Protein AF-A0AA39KVW9-F1 (afdb_monomer_lite)

Foldseek 3Di:
DDDDDDDDDPPDPVVVVVVVVVVVVVVVVVVVVVVVVVVVVVVVVVVVVVVVVVVVVVVVVVVVVVVVVVVVVVVVVVVVPDDDDDDDDDDDDPPDVVVVVVVVPPPPPDDDDDDDDDDDDDDDDDDDDDDDDDDDDDDDDDDDDDDYDDDDDDDDDDDDDDDDDPVVVVVVVVVVVVVVVPDDDDDPVRVVVVVVVVVVVVVVVVVVVVVVVVVVVVVVVVVVVVVVVVVVVVVVVVVVVVVVVVVLLVVLVVVVVVVVCCVPVVPDDDDPDDDDPPPPDDDPDDDPVPDPQDHSDPCSVVPDDDLVLVPDDDPPDDPVVRCVPNVPPSVVVCVVPDDPVVVVVVVVVVVVVVVVVVVVCVLPDAVVPDDPVSDDPVNLVVVCVVVVNDDDDPPQDGFDPCPPRPPDDVVVVVVCVVVVVDDPDRPPGRPPPPD

Radius of gyration: 47.51 Å; chains: 1; bounding box: 118×107×128 Å

Structure (mmCIF, N/CA/C/O backbone):
data_AF-A0AA39KVW9-F1
#
_entry.id   AF-A0AA39KVW9-F1
#
loop_
_atom_site.group_PDB
_atom_site.id
_atom_site.type_symbol
_atom_site.label_atom_id
_atom_site.label_alt_id
_atom_site.label_comp_id
_atom_site.label_asym_id
_atom_site.label_entity_id
_atom_site.label_seq_id
_atom_site.pdbx_PDB_ins_code
_atom_site.Cartn_x
_atom_site.Cartn_y
_atom_site.Cartn_z
_atom_site.occupancy
_atom_site.B_iso_or_equiv
_atom_site.auth_seq_id
_atom_site.auth_comp_id
_atom_site.auth_asym_id
_atom_site.auth_atom_id
_atom_site.pdbx_PDB_model_num
ATOM 1 N N . MET A 1 1 ? 46.029 35.092 -54.751 1.00 39.16 1 MET A N 1
ATOM 2 C CA . MET A 1 1 ? 45.429 35.331 -53.418 1.00 39.16 1 MET A CA 1
ATOM 3 C C . MET A 1 1 ? 44.182 36.177 -53.596 1.00 39.16 1 MET A C 1
ATOM 5 O O . MET A 1 1 ? 44.259 37.154 -54.326 1.00 39.16 1 MET A O 1
ATOM 9 N N . ALA A 1 2 ? 43.065 35.825 -52.959 1.00 45.66 2 ALA A N 1
ATOM 10 C CA . ALA A 1 2 ? 41.858 36.651 -52.932 1.00 45.66 2 ALA A CA 1
ATOM 11 C C . ALA A 1 2 ? 41.286 36.645 -51.508 1.00 45.66 2 ALA A C 1
ATOM 13 O O . ALA A 1 2 ? 40.881 35.597 -51.012 1.00 45.66 2 ALA A O 1
ATOM 14 N N . GLY A 1 3 ? 41.296 37.805 -50.849 1.00 39.22 3 GLY A N 1
ATOM 15 C CA . GLY A 1 3 ? 40.725 38.010 -49.520 1.00 39.22 3 GLY A CA 1
ATOM 16 C C . GLY A 1 3 ? 39.693 39.130 -49.575 1.00 39.22 3 GLY A C 1
ATOM 17 O O . GLY A 1 3 ? 40.037 40.269 -49.877 1.00 39.22 3 GLY A O 1
ATOM 18 N N . HIS A 1 4 ? 38.426 38.807 -49.317 1.00 44.81 4 HIS A N 1
ATOM 19 C CA . HIS A 1 4 ? 37.342 39.787 -49.228 1.00 44.81 4 HIS A CA 1
ATOM 20 C C . HIS A 1 4 ? 36.958 40.026 -47.765 1.00 44.81 4 HIS A C 1
ATOM 22 O O . HIS A 1 4 ? 36.219 39.233 -47.177 1.00 44.81 4 HIS A O 1
ATOM 28 N N . ASP A 1 5 ? 37.389 41.157 -47.208 1.00 45.94 5 ASP A N 1
ATOM 29 C CA . ASP A 1 5 ? 36.934 41.612 -45.894 1.00 45.94 5 ASP A CA 1
ATOM 30 C C . ASP A 1 5 ? 35.490 42.131 -45.944 1.00 45.94 5 ASP A C 1
ATOM 32 O O . ASP A 1 5 ? 35.154 43.090 -46.646 1.00 45.94 5 ASP A O 1
ATOM 36 N N . LYS A 1 6 ? 34.612 41.510 -45.149 1.00 48.50 6 LYS A N 1
ATOM 37 C CA . LYS A 1 6 ? 33.206 41.913 -45.007 1.00 48.50 6 LYS A CA 1
ATOM 38 C C . LYS A 1 6 ? 33.041 42.888 -43.839 1.00 48.50 6 LYS A C 1
ATOM 40 O O . LYS A 1 6 ? 33.190 42.510 -42.680 1.00 48.50 6 LYS A O 1
ATOM 45 N N . LYS A 1 7 ? 32.646 44.133 -44.130 1.00 48.56 7 LYS A N 1
ATOM 46 C CA . LYS A 1 7 ? 32.283 45.129 -43.101 1.00 48.56 7 LYS A CA 1
ATOM 47 C C . LYS A 1 7 ? 30.993 44.718 -42.356 1.00 48.56 7 LYS A C 1
ATOM 49 O O . LYS A 1 7 ? 30.042 44.275 -43.005 1.00 48.56 7 LYS A O 1
ATOM 54 N N . PRO A 1 8 ? 30.899 44.899 -41.023 1.00 47.59 8 PRO A N 1
ATOM 55 C CA . PRO A 1 8 ? 29.719 44.510 -40.253 1.00 47.59 8 PRO A CA 1
ATOM 56 C C . PRO A 1 8 ? 28.550 45.494 -40.426 1.00 47.59 8 PRO A C 1
ATOM 58 O O . PRO A 1 8 ? 28.690 46.708 -40.270 1.00 47.59 8 PRO A O 1
ATOM 61 N N . VAL A 1 9 ? 27.359 44.957 -40.701 1.00 52.91 9 VAL A N 1
ATOM 62 C CA . VAL A 1 9 ? 26.126 45.738 -40.885 1.00 52.91 9 VAL A CA 1
ATOM 63 C C . VAL A 1 9 ? 25.616 46.274 -39.543 1.00 52.91 9 VAL A C 1
ATOM 65 O O . VAL A 1 9 ? 25.264 45.506 -38.645 1.00 52.91 9 VAL A O 1
ATOM 68 N N . ARG A 1 10 ? 25.490 47.603 -39.422 1.00 55.25 10 ARG A N 1
ATOM 69 C CA . ARG A 1 10 ? 24.853 48.270 -38.273 1.00 55.25 10 ARG A CA 1
ATOM 70 C C . ARG A 1 10 ? 23.356 47.928 -38.205 1.00 55.25 10 ARG A C 1
ATOM 72 O O . ARG A 1 10 ? 22.525 48.638 -38.768 1.00 55.25 10 ARG A O 1
ATOM 79 N N . ARG A 1 11 ? 22.989 46.864 -37.478 1.00 55.28 11 ARG A N 1
ATOM 80 C CA . ARG A 1 11 ? 21.588 46.595 -37.101 1.00 55.28 11 ARG A CA 1
ATOM 81 C C . ARG A 1 11 ? 21.042 47.801 -36.325 1.00 55.28 11 ARG A C 1
ATOM 83 O O . ARG A 1 11 ? 21.602 48.226 -35.320 1.00 55.28 11 ARG A O 1
ATOM 90 N N . SER A 1 12 ? 19.961 48.385 -36.829 1.00 55.34 12 SER A N 1
ATOM 91 C CA . SER A 1 12 ? 19.440 49.673 -36.369 1.00 55.34 12 SER A CA 1
ATOM 92 C C . SER A 1 12 ? 18.831 49.592 -34.960 1.00 55.34 12 SER A C 1
ATOM 94 O O . SER A 1 12 ? 17.756 49.007 -34.799 1.00 55.34 12 SER A O 1
ATOM 96 N N . ARG A 1 13 ? 19.465 50.262 -33.978 1.00 60.75 13 ARG A N 1
ATOM 97 C CA . ARG A 1 13 ? 19.048 50.394 -32.556 1.00 60.75 13 ARG A CA 1
ATOM 98 C C . ARG A 1 13 ? 17.546 50.656 -32.334 1.00 60.75 13 ARG A C 1
ATOM 100 O O . ARG A 1 13 ? 17.007 50.254 -31.308 1.00 60.75 13 ARG A O 1
ATOM 107 N N . SER A 1 14 ? 16.861 51.298 -33.284 1.00 64.44 14 SER A N 1
ATOM 108 C CA . SER A 1 14 ? 15.413 51.554 -33.215 1.00 64.44 14 SER A CA 1
ATOM 109 C C . SER A 1 14 ? 14.574 50.266 -33.113 1.00 64.44 14 SER A C 1
ATOM 111 O O . SER A 1 14 ? 13.753 50.136 -32.207 1.00 64.44 14 SER A O 1
ATOM 113 N N . ARG A 1 15 ? 14.860 49.256 -33.955 1.00 68.81 15 ARG A N 1
ATOM 114 C CA . ARG A 1 15 ? 14.152 47.955 -33.952 1.00 68.81 15 ARG A CA 1
ATOM 115 C C . ARG A 1 15 ? 14.377 47.147 -32.670 1.00 68.81 15 ARG A C 1
ATOM 117 O O . ARG A 1 15 ? 13.587 46.269 -32.342 1.00 68.81 15 ARG A O 1
ATOM 124 N N . GLU A 1 16 ? 15.466 47.412 -31.955 1.00 70.56 16 GLU A N 1
ATOM 125 C CA . GLU A 1 16 ? 15.781 46.739 -30.694 1.00 70.56 16 GLU A CA 1
ATOM 126 C C . GLU A 1 16 ? 14.990 47.345 -29.527 1.00 70.56 16 GLU A C 1
ATOM 128 O O . GLU A 1 16 ? 14.340 46.605 -28.791 1.00 70.56 16 GLU A O 1
ATOM 133 N N . ARG A 1 17 ? 14.910 48.684 -29.458 1.00 74.75 17 ARG A N 1
ATOM 134 C CA . ARG A 1 17 ? 14.035 49.416 -28.517 1.00 74.75 17 ARG A CA 1
ATOM 135 C C . ARG A 1 17 ? 12.544 49.126 -28.718 1.00 74.75 17 ARG A C 1
ATOM 137 O O . ARG A 1 17 ? 11.752 49.228 -27.786 1.00 74.75 17 ARG A O 1
ATOM 144 N N . GLU A 1 18 ? 12.127 48.815 -29.940 1.00 75.88 18 GLU A N 1
ATOM 145 C CA . GLU A 1 18 ? 10.747 48.416 -30.237 1.00 75.88 18 GLU A CA 1
ATOM 146 C C . GLU A 1 18 ? 10.429 47.024 -29.668 1.00 75.88 18 GLU A C 1
ATOM 148 O O . GLU A 1 18 ? 9.499 46.883 -28.874 1.00 75.88 18 GLU A O 1
ATOM 153 N N . ARG A 1 19 ? 11.291 46.032 -29.934 1.00 78.25 19 ARG A N 1
ATOM 154 C CA . ARG A 1 19 ? 11.194 44.683 -29.343 1.00 78.25 19 ARG A CA 1
ATOM 155 C C . ARG A 1 19 ? 11.255 44.689 -27.818 1.00 78.25 19 ARG A C 1
ATOM 157 O O . ARG A 1 19 ? 10.639 43.845 -27.174 1.00 78.25 19 ARG A O 1
ATOM 164 N N . GLU A 1 20 ? 12.020 45.601 -27.229 1.00 80.62 20 GLU A N 1
ATOM 165 C CA . GLU A 1 20 ? 12.099 45.758 -25.777 1.00 80.62 20 GLU A CA 1
ATOM 166 C C . GLU A 1 20 ? 10.771 46.250 -25.182 1.00 80.62 20 GLU A C 1
ATOM 168 O O . GLU A 1 20 ? 10.252 45.621 -24.258 1.00 80.62 20 GLU A O 1
ATOM 173 N N . ARG A 1 21 ? 10.148 47.265 -25.798 1.00 85.25 21 ARG A N 1
ATOM 174 C CA . ARG A 1 21 ? 8.799 47.733 -25.433 1.00 85.25 21 ARG A CA 1
ATOM 175 C C . ARG A 1 21 ? 7.727 46.655 -25.625 1.00 85.25 21 ARG A C 1
ATOM 177 O O . ARG A 1 21 ? 6.787 46.586 -24.838 1.00 85.25 21 ARG A O 1
ATOM 184 N N . ASP A 1 22 ? 7.863 45.771 -26.612 1.00 85.75 22 ASP A N 1
ATOM 185 C CA . ASP A 1 22 ? 6.944 44.635 -26.776 1.00 85.75 22 ASP A CA 1
ATOM 186 C C . ASP A 1 22 ? 7.092 43.578 -25.677 1.00 85.75 22 ASP A C 1
ATOM 188 O O . ASP A 1 22 ? 6.087 43.136 -25.114 1.00 85.75 22 ASP A O 1
ATOM 192 N N . ARG A 1 23 ? 8.328 43.231 -25.291 1.00 85.25 23 ARG A N 1
ATOM 193 C CA . ARG A 1 23 ? 8.591 42.343 -24.142 1.00 85.25 23 ARG A CA 1
ATOM 194 C C . ARG A 1 23 ? 8.054 42.932 -22.839 1.00 85.25 23 ARG A C 1
ATOM 196 O O . ARG A 1 23 ? 7.553 42.193 -21.995 1.00 85.25 23 ARG A O 1
ATOM 203 N N . GLU A 1 24 ? 8.149 44.246 -22.661 1.00 86.94 24 GLU A N 1
ATOM 204 C CA . GLU A 1 24 ? 7.606 44.944 -21.494 1.00 86.94 24 GLU A CA 1
ATOM 205 C C . GLU A 1 24 ? 6.070 44.902 -21.469 1.00 86.94 24 GLU A C 1
ATOM 207 O O . GLU A 1 24 ? 5.484 44.469 -20.473 1.00 86.94 24 GLU A O 1
ATOM 212 N N . ARG A 1 25 ? 5.410 45.205 -22.598 1.00 89.56 25 ARG A N 1
ATOM 213 C CA . ARG A 1 25 ? 3.952 45.048 -22.757 1.00 89.56 25 ARG A CA 1
ATOM 214 C C . ARG A 1 25 ? 3.490 43.605 -22.516 1.00 89.56 25 ARG A C 1
ATOM 216 O O . ARG A 1 25 ? 2.423 43.383 -21.938 1.00 89.56 25 ARG A O 1
ATOM 223 N N . GLU A 1 26 ? 4.275 42.606 -22.916 1.00 87.12 26 GLU A N 1
ATOM 224 C CA . GLU A 1 26 ? 3.975 41.198 -22.645 1.00 87.12 26 GLU A CA 1
ATOM 225 C C . GLU A 1 26 ? 4.150 40.827 -21.161 1.00 87.12 26 GLU A C 1
ATOM 227 O O . GLU A 1 26 ? 3.271 40.171 -20.588 1.00 87.12 26 GLU A O 1
ATOM 232 N N . ARG A 1 27 ? 5.228 41.290 -20.507 1.00 84.94 27 ARG A N 1
ATOM 233 C CA . ARG A 1 27 ? 5.419 41.144 -19.052 1.00 84.94 27 ARG A CA 1
ATOM 234 C C . ARG A 1 27 ? 4.236 41.732 -18.291 1.00 84.94 27 ARG A C 1
ATOM 236 O O . ARG A 1 27 ? 3.659 41.042 -17.452 1.00 84.94 27 ARG A O 1
ATOM 243 N N . GLU A 1 28 ? 3.811 42.944 -18.635 1.00 87.69 28 GLU A N 1
ATOM 244 C CA . GLU A 1 28 ? 2.690 43.610 -17.971 1.00 87.69 28 GLU A CA 1
ATOM 245 C C . GLU A 1 28 ? 1.363 42.850 -18.167 1.00 87.69 28 GLU A C 1
ATOM 247 O O . GLU A 1 28 ? 0.615 42.618 -17.212 1.00 87.69 28 GLU A O 1
ATOM 252 N N . ARG A 1 29 ? 1.087 42.357 -19.385 1.00 86.56 29 ARG A N 1
ATOM 253 C CA . ARG A 1 29 ? -0.066 41.477 -19.661 1.00 86.56 29 ARG A CA 1
ATOM 254 C C . ARG A 1 29 ? -0.022 40.194 -18.824 1.00 86.56 29 ARG A C 1
ATOM 256 O O . ARG A 1 29 ? -1.064 39.756 -18.322 1.00 86.56 29 ARG A O 1
ATOM 263 N N . ARG A 1 30 ? 1.158 39.590 -18.647 1.00 84.50 30 ARG A N 1
ATOM 264 C CA . ARG A 1 30 ? 1.358 38.381 -17.828 1.00 84.50 30 ARG A CA 1
ATOM 265 C C . ARG A 1 30 ? 1.149 38.664 -16.339 1.00 84.50 30 ARG A C 1
ATOM 267 O O . ARG A 1 30 ? 0.508 37.860 -15.660 1.00 84.50 30 ARG A O 1
ATOM 274 N N . GLU A 1 31 ? 1.592 39.820 -15.857 1.00 84.94 31 GLU A N 1
ATOM 275 C CA . GLU A 1 31 ? 1.411 40.258 -14.471 1.00 84.94 31 GLU A CA 1
ATOM 276 C C . GLU A 1 31 ? -0.065 40.566 -14.164 1.00 84.94 31 GLU A C 1
ATOM 278 O O . GLU A 1 31 ? -0.629 40.036 -13.204 1.00 84.94 31 GLU A O 1
ATOM 283 N N . ARG A 1 32 ? -0.762 41.284 -15.057 1.00 85.50 32 ARG A N 1
ATOM 284 C CA . ARG A 1 32 ? -2.220 41.510 -14.975 1.00 85.50 32 ARG A CA 1
ATOM 285 C C . ARG A 1 32 ? -3.010 40.188 -14.957 1.00 85.50 32 ARG A C 1
ATOM 287 O O . ARG A 1 32 ? -3.974 40.062 -14.197 1.00 85.50 32 ARG A O 1
ATOM 294 N N . ARG A 1 33 ? -2.601 39.175 -15.740 1.00 82.06 33 ARG A N 1
ATOM 295 C CA . ARG A 1 33 ? -3.186 37.814 -15.700 1.00 82.06 33 ARG A CA 1
ATOM 296 C C . ARG A 1 33 ? -2.942 37.127 -14.348 1.00 82.06 33 ARG A C 1
ATOM 298 O O . ARG A 1 33 ? -3.904 36.652 -13.745 1.00 82.06 33 ARG A O 1
ATOM 305 N N . ARG A 1 34 ? -1.707 37.135 -13.829 1.00 79.06 34 ARG A N 1
ATOM 306 C CA . ARG A 1 34 ? -1.358 36.575 -12.503 1.00 79.06 34 ARG A CA 1
ATOM 307 C C . ARG A 1 34 ? -2.155 37.219 -11.366 1.00 79.06 34 ARG A C 1
ATOM 309 O O . ARG A 1 34 ? -2.692 36.505 -10.520 1.00 79.06 34 ARG A O 1
ATOM 316 N N . SER A 1 35 ? -2.290 38.543 -11.369 1.00 80.44 35 SER A N 1
ATOM 317 C CA . SER A 1 35 ? -3.061 39.289 -10.366 1.00 80.44 35 SER A CA 1
ATOM 318 C C . SER A 1 35 ? -4.558 38.966 -10.412 1.00 80.44 35 SER A C 1
ATOM 320 O O . SER A 1 35 ? -5.185 38.798 -9.362 1.00 80.44 35 SER A O 1
ATOM 322 N N . ARG A 1 36 ? -5.136 38.777 -11.609 1.00 80.56 36 ARG A N 1
ATOM 323 C CA . ARG A 1 36 ? -6.523 38.296 -11.759 1.00 80.56 36 ARG A CA 1
ATOM 324 C C . ARG A 1 36 ? -6.708 36.878 -11.204 1.00 80.56 36 ARG A C 1
ATOM 326 O O . ARG A 1 36 ? -7.698 36.654 -10.509 1.00 80.56 36 ARG A O 1
ATOM 333 N N . SER A 1 37 ? -5.770 35.956 -11.436 1.00 78.56 37 SER A N 1
ATOM 334 C CA . SER A 1 37 ? -5.821 34.605 -10.846 1.00 78.56 37 SER A CA 1
ATOM 335 C C . SER A 1 37 ? -5.726 34.645 -9.317 1.00 78.56 37 SER A C 1
ATOM 337 O O . SER A 1 37 ? -6.654 34.194 -8.652 1.00 78.56 37 SER A O 1
ATOM 339 N N . ARG A 1 38 ? -4.714 35.326 -8.753 1.00 78.12 38 ARG A N 1
ATOM 340 C CA . ARG A 1 38 ? -4.567 35.517 -7.293 1.00 78.12 38 ARG A CA 1
ATOM 341 C C . ARG A 1 38 ? -5.831 36.104 -6.641 1.00 78.12 38 ARG A C 1
ATOM 343 O O . ARG A 1 38 ? -6.196 35.717 -5.533 1.00 78.12 38 ARG A O 1
ATOM 350 N N . SER A 1 39 ? -6.524 37.021 -7.322 1.00 80.69 39 SER A N 1
ATOM 351 C CA . SER A 1 39 ? -7.797 37.593 -6.853 1.00 80.69 39 SER A CA 1
ATOM 352 C C . SER A 1 39 ? -8.956 36.580 -6.872 1.00 80.69 39 SER A C 1
ATOM 354 O O . SER A 1 39 ? -9.735 36.514 -5.915 1.00 80.69 39 SER A O 1
ATOM 356 N N . LYS A 1 40 ? -9.054 35.737 -7.914 1.00 82.75 40 LYS A N 1
ATOM 357 C CA . LYS A 1 40 ? -10.022 34.624 -7.968 1.00 82.75 40 LYS A CA 1
ATOM 358 C C . LYS A 1 40 ? -9.769 33.604 -6.853 1.00 82.75 40 LYS A C 1
ATOM 360 O O . LYS A 1 40 ? -10.723 33.208 -6.183 1.00 82.75 40 LYS A O 1
ATOM 365 N N . ASP A 1 41 ? -8.511 33.250 -6.601 1.00 81.44 41 ASP A N 1
ATOM 366 C CA . ASP A 1 41 ? -8.136 32.292 -5.556 1.00 81.44 41 ASP A CA 1
ATOM 367 C C . ASP A 1 41 ? -8.484 32.818 -4.157 1.00 81.44 41 ASP A C 1
ATOM 369 O O . ASP A 1 41 ? -9.188 32.137 -3.410 1.00 81.44 41 ASP A O 1
ATOM 373 N N . ARG A 1 42 ? -8.152 34.083 -3.850 1.00 81.06 42 ARG A N 1
ATOM 374 C CA . ARG A 1 42 ? -8.581 34.757 -2.605 1.00 81.06 42 ARG A CA 1
ATOM 375 C C . ARG A 1 42 ? -10.108 34.770 -2.432 1.00 81.06 42 ARG A C 1
ATOM 377 O O . ARG A 1 42 ? -10.605 34.577 -1.323 1.00 81.06 42 ARG A O 1
ATOM 384 N N . LYS A 1 43 ? -10.887 34.968 -3.507 1.00 85.12 43 LYS A N 1
ATOM 385 C CA . LYS A 1 43 ? -12.363 34.870 -3.450 1.00 85.12 43 LYS A CA 1
ATOM 386 C C . LYS A 1 43 ? -12.838 33.433 -3.179 1.00 85.12 43 LYS A C 1
ATOM 388 O O . LYS A 1 43 ? -13.767 33.250 -2.390 1.00 85.12 43 LYS A O 1
ATOM 393 N N . LYS A 1 44 ? -12.208 32.421 -3.788 1.00 84.62 44 LYS A N 1
ATOM 394 C CA . LYS A 1 44 ? -12.514 30.992 -3.569 1.00 84.62 44 LYS A CA 1
ATOM 395 C C . LYS A 1 44 ? -12.185 30.561 -2.135 1.00 84.62 44 LYS A C 1
ATOM 397 O O . LYS A 1 44 ? -12.965 29.837 -1.520 1.00 84.62 44 LYS A O 1
ATOM 402 N N . GLU A 1 45 ? -11.088 31.063 -1.579 1.00 83.06 45 GLU A N 1
ATOM 403 C CA . GLU A 1 45 ? -10.691 30.841 -0.189 1.00 83.06 45 GLU A CA 1
ATOM 404 C C . GLU A 1 45 ? -11.668 31.486 0.805 1.00 83.06 45 GLU A C 1
ATOM 406 O O . GLU A 1 45 ? -12.188 30.783 1.669 1.00 83.06 45 GLU A O 1
ATOM 411 N N . ARG A 1 46 ? -12.046 32.764 0.623 1.00 86.62 46 ARG A N 1
ATOM 412 C CA . ARG A 1 46 ? -13.075 33.415 1.467 1.00 86.62 46 ARG A CA 1
ATOM 413 C C . ARG A 1 46 ? -14.416 32.665 1.448 1.00 86.62 46 ARG A C 1
ATOM 415 O O . ARG A 1 46 ? -15.050 32.547 2.495 1.00 86.62 46 ARG A O 1
ATOM 422 N N . LYS A 1 47 ? -14.839 32.115 0.297 1.00 85.00 47 LYS A N 1
ATOM 423 C CA . LYS A 1 47 ? -16.035 31.248 0.213 1.00 85.00 47 LYS A CA 1
ATOM 424 C C . LYS A 1 47 ? -15.867 29.949 1.016 1.00 85.00 47 LYS A C 1
ATOM 426 O O . LYS A 1 47 ? -16.767 29.591 1.770 1.00 85.00 47 LYS A O 1
ATOM 431 N N . ARG A 1 48 ? -14.717 29.270 0.905 1.00 83.56 48 ARG A N 1
ATOM 432 C CA . ARG A 1 48 ? -14.413 28.043 1.671 1.00 83.56 48 ARG A CA 1
ATOM 433 C C . ARG A 1 48 ? -14.373 28.290 3.181 1.00 83.56 48 ARG A C 1
ATOM 435 O O . ARG A 1 48 ? -14.906 27.475 3.928 1.00 83.56 48 ARG A O 1
ATOM 442 N N . SER A 1 49 ? -13.800 29.407 3.632 1.00 86.38 49 SER A N 1
ATOM 443 C CA . SER A 1 49 ? -13.781 29.774 5.056 1.00 86.38 49 SER A CA 1
ATOM 444 C C . SER A 1 49 ? -15.191 30.007 5.605 1.00 86.38 49 SER A C 1
ATOM 446 O O . SER A 1 49 ? -15.536 29.396 6.610 1.00 86.38 49 SER A O 1
ATOM 448 N N . ARG A 1 50 ? -16.045 30.761 4.892 1.00 85.75 50 ARG A N 1
ATOM 449 C CA . ARG A 1 50 ? -17.464 30.948 5.264 1.00 85.75 50 ARG A CA 1
ATOM 450 C C . ARG A 1 50 ? -18.278 29.649 5.284 1.00 85.75 50 ARG A C 1
ATOM 452 O O . ARG A 1 50 ? -19.245 29.555 6.031 1.00 85.75 50 ARG A O 1
ATOM 459 N N . SER A 1 51 ? -17.927 28.652 4.466 1.00 89.25 51 SER A N 1
ATOM 460 C CA . SER A 1 51 ? -18.563 27.327 4.548 1.00 89.25 51 SER A CA 1
ATOM 461 C C . SER A 1 51 ? -18.191 26.632 5.856 1.00 89.25 51 SER A C 1
ATOM 463 O O . SER A 1 51 ? -19.070 26.354 6.659 1.00 89.25 51 SER A O 1
ATOM 465 N N . ARG A 1 52 ? -16.883 26.494 6.124 1.00 88.69 52 ARG A N 1
ATOM 466 C CA . ARG A 1 52 ? -16.353 25.873 7.352 1.00 88.69 52 ARG A CA 1
ATOM 467 C C . ARG A 1 52 ? -16.855 26.540 8.633 1.00 88.69 52 ARG A C 1
ATOM 469 O O . ARG A 1 52 ? -16.915 25.899 9.673 1.00 88.69 52 ARG A O 1
ATOM 476 N N . GLU A 1 53 ? -17.146 27.833 8.579 1.00 85.50 53 GLU A N 1
ATOM 477 C CA . GLU A 1 53 ? -17.704 28.587 9.699 1.00 85.50 53 GLU A CA 1
ATOM 478 C C . GLU A 1 53 ? -19.165 28.204 9.972 1.00 85.50 53 GLU A C 1
ATOM 480 O O . GLU A 1 53 ? -19.480 27.842 11.102 1.00 85.50 53 GLU A O 1
ATOM 485 N N . ARG A 1 54 ? -20.008 28.128 8.930 1.00 88.88 54 ARG A N 1
ATOM 486 C CA . ARG A 1 54 ? -21.386 27.611 9.038 1.00 88.88 54 ARG A CA 1
ATOM 487 C C . ARG A 1 54 ? -21.443 26.140 9.458 1.00 88.88 54 ARG A C 1
ATOM 489 O O . ARG A 1 54 ? -22.336 25.753 10.203 1.00 88.88 54 ARG A O 1
ATOM 496 N N . ASP A 1 55 ? -20.485 25.323 9.025 1.00 88.06 55 ASP A N 1
ATOM 497 C CA . ASP A 1 55 ? -20.421 23.911 9.423 1.00 88.06 55 ASP A CA 1
ATOM 498 C C . ASP A 1 55 ? -20.112 23.762 10.928 1.00 88.06 55 ASP A C 1
ATOM 500 O O . ASP A 1 55 ? -20.772 22.987 11.619 1.00 88.06 55 ASP A O 1
ATOM 504 N N . ARG A 1 56 ? -19.195 24.579 11.474 1.00 90.06 56 ARG A N 1
ATOM 505 C CA . ARG A 1 56 ? -18.930 24.651 12.928 1.00 90.06 56 ARG A CA 1
ATOM 506 C C . ARG A 1 56 ? -20.099 25.228 13.724 1.00 90.06 56 ARG A C 1
ATOM 508 O O . ARG A 1 56 ? -20.290 24.867 14.880 1.00 90.06 56 ARG A O 1
ATOM 515 N N . GLU A 1 57 ? -20.849 26.158 13.145 1.00 89.88 57 GLU A N 1
ATOM 516 C CA . GLU A 1 57 ? -22.036 26.736 13.777 1.00 89.88 57 GLU A CA 1
ATOM 517 C C . GLU A 1 57 ? -23.141 25.683 13.939 1.00 89.88 57 GLU A C 1
ATOM 519 O O . GLU A 1 57 ? -23.620 25.473 15.052 1.00 89.88 57 GLU A O 1
ATOM 524 N N . ARG A 1 58 ? -23.422 24.910 12.881 1.00 90.56 58 ARG A N 1
ATOM 525 C CA . ARG A 1 58 ? -24.302 23.726 12.931 1.00 90.56 58 ARG A CA 1
ATOM 526 C C . ARG A 1 58 ? -23.829 22.682 13.945 1.00 90.56 58 ARG A C 1
ATOM 528 O O . ARG A 1 58 ? -24.642 22.054 14.616 1.00 90.56 58 ARG A O 1
ATOM 535 N N . GLU A 1 59 ? -22.520 22.472 14.069 1.00 87.88 59 GLU A N 1
ATOM 536 C CA . GLU A 1 59 ? -21.947 21.548 15.055 1.00 87.88 59 GLU A CA 1
ATOM 537 C C . GLU A 1 59 ? -22.168 22.034 16.501 1.00 87.88 59 GLU A C 1
ATOM 539 O O . GLU A 1 59 ? -22.595 21.254 17.353 1.00 87.88 59 GLU A O 1
ATOM 544 N N . ARG A 1 60 ? -21.991 23.336 16.767 1.00 92.62 60 ARG A N 1
ATOM 545 C CA . ARG A 1 60 ? -22.319 23.966 18.062 1.00 92.62 60 ARG A CA 1
ATOM 546 C C . ARG A 1 60 ? -23.813 23.904 18.383 1.00 92.62 60 ARG A C 1
ATOM 548 O O . ARG A 1 60 ? -24.182 23.672 19.530 1.00 92.62 60 ARG A O 1
ATOM 555 N N . GLU A 1 61 ? -24.674 24.099 17.390 1.00 88.56 61 GLU A N 1
ATOM 556 C CA . GLU A 1 61 ? -26.129 24.002 17.543 1.00 88.56 61 GLU A CA 1
ATOM 557 C C . GLU A 1 61 ? -26.574 22.564 17.859 1.00 88.56 61 GLU A C 1
ATOM 559 O O . GLU A 1 61 ? -27.369 22.340 18.777 1.00 88.56 61 GLU A O 1
ATOM 564 N N . ARG A 1 62 ? -25.981 21.568 17.187 1.00 90.19 62 ARG A N 1
ATOM 565 C CA . ARG A 1 62 ? -26.150 20.144 17.519 1.00 90.19 62 ARG A CA 1
ATOM 566 C C . ARG A 1 62 ? -25.661 19.823 18.933 1.00 90.19 62 ARG A C 1
ATOM 568 O O . ARG A 1 62 ? -26.341 19.080 19.635 1.00 90.19 62 ARG A O 1
ATOM 575 N N . ALA A 1 63 ? -24.538 20.395 19.372 1.00 88.94 63 ALA A N 1
ATOM 576 C CA . ALA A 1 63 ? -24.036 20.225 20.738 1.00 88.94 63 ALA A CA 1
ATOM 577 C C . ALA A 1 63 ? -25.011 20.797 21.786 1.00 88.94 63 ALA A C 1
ATOM 579 O O . ALA A 1 63 ? -25.435 20.063 22.674 1.00 88.94 63 ALA A O 1
ATOM 580 N N . ARG A 1 64 ? -25.477 22.044 21.616 1.00 90.75 64 ARG A N 1
ATOM 581 C CA . ARG A 1 64 ? -26.515 22.659 22.476 1.00 90.75 64 ARG A CA 1
ATOM 582 C C . ARG A 1 64 ? -27.822 21.858 22.498 1.00 90.75 64 ARG A C 1
ATOM 584 O O . ARG A 1 64 ? -28.502 21.792 23.518 1.00 90.75 64 ARG A O 1
ATOM 591 N N . SER A 1 65 ? -28.183 21.242 21.372 1.00 87.81 65 SER A N 1
ATOM 592 C CA . SER A 1 65 ? -29.375 20.391 21.267 1.00 87.81 65 SER A CA 1
ATOM 593 C C . SER A 1 65 ? -29.220 19.074 22.037 1.00 87.81 65 SER A C 1
ATOM 595 O O . SER A 1 65 ? -30.184 18.615 22.649 1.00 87.81 65 SER A O 1
ATOM 597 N N . ARG A 1 66 ? -28.015 18.480 22.050 1.00 88.00 66 ARG A N 1
ATOM 598 C CA . ARG A 1 66 ? -27.684 17.311 22.888 1.00 88.00 66 ARG A CA 1
ATOM 599 C C . ARG A 1 66 ? -27.724 17.671 24.371 1.00 88.00 66 ARG A C 1
ATOM 601 O O . ARG A 1 66 ? -28.452 17.024 25.112 1.00 88.00 66 ARG A O 1
ATOM 608 N N . GLU A 1 67 ? -27.073 18.765 24.755 1.00 84.62 67 GLU A N 1
ATOM 609 C CA . GLU A 1 67 ? -27.048 19.280 26.129 1.00 84.62 67 GLU A CA 1
ATOM 610 C C . GLU A 1 67 ? -28.468 19.555 26.668 1.00 84.62 67 GLU A C 1
ATOM 612 O O . GLU A 1 67 ? -28.829 19.111 27.756 1.00 84.62 67 GLU A O 1
ATOM 617 N N . ARG A 1 68 ? -29.346 20.188 25.872 1.00 83.38 68 ARG A N 1
ATOM 618 C CA . ARG A 1 68 ? -30.767 20.365 26.235 1.00 83.38 68 ARG A CA 1
ATOM 619 C C . ARG A 1 68 ? -31.503 19.022 26.393 1.00 83.38 68 ARG A C 1
ATOM 621 O O . ARG A 1 68 ? -32.395 18.903 27.237 1.00 83.38 68 ARG A O 1
ATOM 628 N N . ARG A 1 69 ? -31.160 18.008 25.590 1.00 79.06 69 ARG A N 1
ATOM 629 C CA . ARG A 1 69 ? -31.745 16.657 25.672 1.00 79.06 69 ARG A CA 1
ATOM 630 C C . ARG A 1 69 ? -31.243 15.877 26.895 1.00 79.06 69 ARG A C 1
ATOM 632 O O . ARG A 1 69 ? -31.992 15.079 27.443 1.00 79.06 69 ARG A O 1
ATOM 639 N N . GLU A 1 70 ? -30.021 16.127 27.349 1.00 78.38 70 GLU A N 1
ATOM 640 C CA . GLU A 1 70 ? -29.468 15.575 28.594 1.00 78.38 70 GLU A CA 1
ATOM 641 C C . GLU A 1 70 ? -30.113 16.243 29.816 1.00 78.38 70 GLU A C 1
ATOM 643 O O . GLU A 1 70 ? -30.738 15.558 30.621 1.00 78.38 70 GLU A O 1
ATOM 648 N N . GLN A 1 71 ? -30.163 17.580 29.865 1.00 74.25 71 GLN A N 1
ATOM 649 C CA . GLN A 1 71 ? -30.841 18.317 30.945 1.00 74.25 71 GLN A CA 1
ATOM 650 C C . GLN A 1 71 ? -32.340 17.978 31.094 1.00 74.25 71 GLN A C 1
ATOM 652 O O . GLN A 1 71 ? -32.913 18.143 32.173 1.00 74.25 71 GLN A O 1
ATOM 657 N N . THR A 1 72 ? -33.009 17.532 30.023 1.00 70.12 72 THR A N 1
ATOM 658 C CA . THR A 1 72 ? -34.403 17.050 30.095 1.00 70.12 72 THR A CA 1
ATOM 659 C C . THR A 1 72 ? -34.515 15.608 30.590 1.00 70.12 72 THR A C 1
ATOM 661 O O . THR A 1 72 ? -35.508 15.293 31.245 1.00 70.12 72 THR A O 1
ATOM 664 N N . LYS A 1 73 ? -33.502 14.757 30.367 1.00 69.75 73 LYS A N 1
ATOM 665 C CA . LYS A 1 73 ? -33.425 13.419 30.975 1.00 69.75 73 LYS A CA 1
ATOM 666 C C . LYS A 1 73 ? -33.204 13.511 32.483 1.00 69.75 73 LYS A C 1
ATOM 668 O O . LYS A 1 73 ? -33.973 12.905 33.225 1.00 69.75 73 LYS A O 1
ATOM 673 N N . ASP A 1 74 ? -32.265 14.331 32.946 1.00 61.28 74 ASP A N 1
ATOM 674 C CA . ASP A 1 74 ? -31.975 14.467 34.383 1.00 61.28 74 ASP A CA 1
ATOM 675 C C . ASP A 1 74 ? -33.201 14.969 35.164 1.00 61.28 74 ASP A C 1
ATOM 677 O O . ASP A 1 74 ? -33.592 14.394 36.180 1.00 61.28 74 ASP A O 1
ATOM 681 N N . LYS A 1 75 ? -33.921 15.956 34.609 1.00 60.97 75 LYS A N 1
ATOM 682 C CA . LYS A 1 75 ? -35.198 16.450 35.163 1.00 60.97 75 LYS A CA 1
ATOM 683 C C . LYS A 1 75 ? -36.346 15.431 35.127 1.00 60.97 75 LYS A C 1
ATOM 685 O O . LYS A 1 75 ? -37.354 15.648 35.799 1.00 60.97 75 LYS A O 1
ATOM 690 N N . SER A 1 76 ? -36.235 14.356 34.343 1.00 57.06 76 SER A N 1
ATOM 691 C CA . SER A 1 76 ? -37.205 13.251 34.341 1.00 57.06 76 SER A CA 1
ATOM 692 C C . SER A 1 76 ? -36.881 12.193 35.400 1.00 57.06 76 SER A C 1
ATOM 694 O O . SER A 1 76 ? -37.797 11.676 36.036 1.00 57.06 76 SER A O 1
ATOM 696 N N . LEU A 1 77 ? -35.594 11.944 35.667 1.00 56.47 77 LEU A N 1
ATOM 697 C CA . LEU A 1 77 ? -35.140 11.005 36.698 1.00 56.47 77 LEU A CA 1
ATOM 698 C C . LEU A 1 77 ? -35.490 11.497 38.111 1.00 56.47 77 LEU A C 1
ATOM 700 O O . LEU A 1 77 ? -35.921 10.707 38.949 1.00 56.47 77 LEU A O 1
ATOM 704 N N . ASP A 1 78 ? -35.391 12.805 38.353 1.00 53.41 78 ASP A N 1
ATOM 705 C CA . ASP A 1 78 ? -35.669 13.403 39.667 1.00 53.41 78 ASP A CA 1
ATOM 706 C C . ASP A 1 78 ? -37.176 13.414 40.023 1.00 53.41 78 ASP A C 1
ATOM 708 O O . ASP A 1 78 ? -37.564 13.381 41.192 1.00 53.41 78 ASP A O 1
ATOM 712 N N . LYS A 1 79 ? -38.064 13.366 39.016 1.00 55.03 79 LYS A N 1
ATOM 713 C CA . LYS A 1 79 ? -39.520 13.243 39.231 1.00 55.03 79 LYS A CA 1
ATOM 714 C C . LYS A 1 79 ? -39.962 11.837 39.648 1.00 55.03 79 LYS A C 1
ATOM 716 O O . LYS A 1 79 ? -40.980 11.715 40.323 1.00 55.03 79 LYS A O 1
ATOM 721 N N . ASN A 1 80 ? -39.185 10.799 39.336 1.00 50.12 80 ASN A N 1
ATOM 722 C CA . ASN A 1 80 ? -39.510 9.411 39.685 1.00 50.12 80 ASN A CA 1
ATOM 723 C C . ASN A 1 80 ? -39.133 9.020 41.131 1.00 50.12 80 ASN A C 1
ATOM 725 O O . ASN A 1 80 ? -39.286 7.861 41.507 1.00 50.12 80 ASN A O 1
ATOM 729 N N . ARG A 1 81 ? -38.667 9.963 41.966 1.00 47.62 81 ARG A N 1
ATOM 730 C CA . ARG A 1 81 ? -38.325 9.723 43.386 1.00 47.62 81 ARG A CA 1
ATOM 731 C C . ARG A 1 81 ? -39.369 10.201 44.403 1.00 47.62 81 ARG A C 1
ATOM 733 O O . ARG A 1 81 ? -39.098 10.185 45.600 1.00 47.62 81 ARG A O 1
ATOM 740 N N . LYS A 1 82 ? -40.571 10.590 43.963 1.00 43.53 82 LYS A N 1
ATOM 741 C CA . LYS A 1 82 ? -41.707 10.881 44.858 1.00 43.53 82 LYS A CA 1
ATOM 742 C C . LYS A 1 82 ? -42.848 9.893 44.637 1.00 43.53 82 LYS A C 1
ATOM 744 O O . LYS A 1 82 ? -43.745 10.133 43.833 1.00 43.53 82 LYS A O 1
ATOM 749 N N . THR A 1 83 ? -42.821 8.800 45.397 1.00 47.78 83 THR A N 1
ATOM 750 C CA . THR A 1 83 ? -43.977 7.913 45.586 1.00 47.78 83 THR A CA 1
ATOM 751 C C . THR A 1 83 ? -45.185 8.738 46.025 1.00 47.78 83 THR A C 1
ATOM 753 O O . THR A 1 83 ? -45.146 9.378 47.076 1.00 47.78 83 THR A O 1
ATOM 756 N N . SER A 1 84 ? -46.241 8.730 45.215 1.00 37.97 84 SER A N 1
ATOM 757 C CA . SER A 1 84 ? -47.539 9.342 45.524 1.00 37.97 84 SER A CA 1
ATOM 758 C C . SER A 1 84 ? -48.589 8.230 45.667 1.00 37.97 84 SER A C 1
ATOM 760 O O . SER A 1 84 ? -48.411 7.182 45.041 1.00 37.97 84 SER A O 1
ATOM 762 N N . PRO A 1 85 ? -49.637 8.391 46.498 1.00 42.94 85 PRO A N 1
ATOM 763 C CA . PRO A 1 85 ? -50.503 7.275 46.872 1.00 42.94 85 PRO A CA 1
ATOM 764 C C . PRO A 1 85 ? -51.417 6.815 45.733 1.00 42.94 85 PRO A C 1
ATOM 766 O O . PRO A 1 85 ? -51.810 7.606 44.876 1.00 42.94 85 PRO A O 1
ATOM 769 N N . ILE A 1 86 ? -51.800 5.539 45.785 1.00 43.41 86 ILE A N 1
ATOM 770 C CA . ILE A 1 86 ? -52.815 4.937 44.915 1.00 43.41 86 ILE A CA 1
ATOM 771 C C . ILE A 1 86 ? -54.143 5.690 45.059 1.00 43.41 86 ILE A C 1
ATOM 773 O O . ILE A 1 86 ? -54.664 5.820 46.164 1.00 43.41 86 ILE A O 1
ATOM 777 N N . PHE A 1 87 ? -54.716 6.095 43.926 1.00 31.33 87 PHE A N 1
ATOM 778 C CA . PHE A 1 87 ? -56.142 6.377 43.783 1.00 31.33 87 PHE A CA 1
ATOM 779 C C . PHE A 1 87 ? -56.666 5.676 42.528 1.00 31.33 87 PHE A C 1
ATOM 781 O O . PHE A 1 87 ? -56.058 5.750 41.461 1.00 31.33 87 PHE A O 1
ATOM 788 N N . ILE A 1 88 ? -57.786 4.977 42.693 1.00 45.72 88 ILE A N 1
ATOM 789 C CA . ILE A 1 88 ? -58.547 4.322 41.625 1.00 45.72 88 ILE A CA 1
ATOM 790 C C . ILE A 1 88 ? -59.442 5.390 40.989 1.00 45.72 88 ILE A C 1
ATOM 792 O O . ILE A 1 88 ? -60.090 6.139 41.720 1.00 45.72 88 ILE A O 1
ATOM 796 N N . ILE A 1 89 ? -59.461 5.474 39.657 1.00 33.38 89 ILE A N 1
ATOM 797 C CA . ILE A 1 89 ? -60.391 6.310 38.882 1.00 33.38 89 ILE A CA 1
ATOM 798 C C . ILE A 1 89 ? -60.808 5.523 37.632 1.00 33.38 89 ILE A C 1
ATOM 800 O O . ILE A 1 89 ? -59.966 4.884 36.998 1.00 33.38 89 ILE A O 1
ATOM 804 N N . ASP A 1 90 ? -62.103 5.568 37.325 1.00 36.28 90 ASP A N 1
ATOM 805 C CA . ASP A 1 90 ? -62.792 4.679 36.387 1.00 36.28 90 ASP A CA 1
ATOM 806 C C . ASP A 1 90 ? -62.577 4.976 34.885 1.00 36.28 90 ASP A C 1
ATOM 808 O O . ASP A 1 90 ? -62.008 5.989 34.465 1.00 36.28 90 ASP A O 1
ATOM 812 N N . ASP A 1 91 ? -63.028 4.025 34.066 1.00 45.50 91 ASP A N 1
ATOM 813 C CA . ASP A 1 91 ? -62.660 3.825 32.662 1.00 45.50 91 ASP A CA 1
ATOM 814 C C . ASP A 1 91 ? -63.668 4.441 31.668 1.00 45.50 91 ASP A C 1
ATOM 816 O O . ASP A 1 91 ? -64.481 3.722 31.093 1.00 45.50 91 ASP A O 1
ATOM 820 N N . GLU A 1 92 ? -63.648 5.769 31.446 1.00 45.12 92 GLU A N 1
ATOM 821 C CA . GLU A 1 92 ? -64.633 6.380 30.519 1.00 45.12 92 GLU A CA 1
ATOM 822 C C . GLU A 1 92 ? -64.234 7.675 29.754 1.00 45.12 92 GLU A C 1
ATOM 824 O O . GLU A 1 92 ? -65.080 8.513 29.462 1.00 45.12 92 GLU A O 1
ATOM 829 N N . THR A 1 93 ? -62.962 7.880 29.359 1.00 49.91 93 THR A N 1
ATOM 830 C CA . THR A 1 93 ? -62.567 9.077 28.542 1.00 49.91 93 THR A CA 1
ATOM 831 C C . THR A 1 93 ? -61.595 8.838 27.367 1.00 49.91 93 THR A C 1
ATOM 833 O O . THR A 1 93 ? -61.068 9.780 26.774 1.00 49.91 93 THR A O 1
ATOM 836 N N . LYS A 1 94 ? -61.345 7.587 26.952 1.00 48.09 94 LYS A N 1
ATOM 837 C CA . LYS A 1 94 ? -60.276 7.248 25.979 1.00 48.09 94 LYS A CA 1
ATOM 838 C C . LYS A 1 94 ? -60.643 7.255 24.480 1.00 48.09 94 LYS A C 1
ATOM 840 O O . LYS A 1 94 ? -59.881 6.710 23.680 1.00 48.09 94 LYS A O 1
ATOM 845 N N . LYS A 1 95 ? -61.760 7.869 24.064 1.00 47.41 95 LYS A N 1
ATOM 846 C CA . LYS A 1 95 ? -62.208 7.851 22.650 1.00 47.41 95 LYS A CA 1
ATOM 847 C C . LYS A 1 95 ? -61.852 9.095 21.823 1.00 47.41 95 LYS A C 1
ATOM 849 O O . LYS A 1 95 ? -61.465 8.943 20.664 1.00 47.41 95 LYS A O 1
ATOM 854 N N . ASP A 1 96 ? -61.877 10.291 22.407 1.00 49.88 96 ASP A N 1
ATOM 855 C CA . ASP A 1 96 ? -61.960 11.521 21.594 1.00 49.88 96 ASP A CA 1
ATOM 856 C C . ASP A 1 96 ? -60.607 12.152 21.228 1.00 49.88 96 ASP A C 1
ATOM 858 O O . ASP A 1 96 ? -60.491 12.865 20.230 1.00 49.88 96 ASP A O 1
ATOM 862 N N . LEU A 1 97 ? -59.529 11.823 21.948 1.00 45.53 97 LEU A N 1
ATOM 863 C CA . LEU A 1 97 ? -58.199 12.383 21.662 1.00 45.53 97 LEU A CA 1
ATOM 864 C C . LEU A 1 97 ? -57.552 11.808 20.382 1.00 45.53 97 LEU A C 1
ATOM 866 O O . LEU A 1 97 ? -56.591 12.372 19.860 1.00 45.53 97 LEU A O 1
ATOM 870 N N . LYS A 1 98 ? -58.073 10.690 19.854 1.00 50.84 98 LYS A N 1
ATOM 871 C CA . LYS A 1 98 ? -57.479 9.979 18.707 1.00 50.84 98 LYS A CA 1
ATOM 872 C C . LYS A 1 98 ? -57.927 10.521 17.344 1.00 50.84 98 LYS A C 1
ATOM 874 O O . LYS A 1 98 ? -57.208 10.340 16.367 1.00 50.84 98 LYS A O 1
ATOM 879 N N . GLN A 1 99 ? -59.071 11.209 17.272 1.00 49.19 99 GLN A N 1
ATOM 880 C CA . GLN A 1 99 ? -59.586 11.770 16.013 1.00 49.19 99 GLN A CA 1
ATOM 881 C C . GLN A 1 99 ? -58.918 13.105 15.648 1.00 49.19 99 GLN A C 1
ATOM 883 O O . GLN A 1 99 ? -58.577 13.324 14.486 1.00 49.19 99 GLN A O 1
ATOM 888 N N . HIS A 1 100 ? -58.638 13.971 16.630 1.00 41.34 100 HIS A N 1
ATOM 889 C CA . HIS A 1 100 ? -58.047 15.287 16.354 1.00 41.34 100 HIS A CA 1
ATOM 890 C C . HIS A 1 100 ? -56.612 15.193 15.798 1.00 41.34 100 HIS A C 1
ATOM 892 O O . HIS A 1 100 ? -56.221 15.989 14.942 1.00 41.34 100 HIS A O 1
ATOM 898 N N . GLN A 1 101 ? -55.834 14.193 16.230 1.00 47.19 101 GLN A N 1
ATOM 899 C CA . GLN A 1 101 ? -54.444 14.013 15.797 1.00 47.19 101 GLN A CA 1
ATOM 900 C C . GLN A 1 101 ? -54.314 13.470 14.359 1.00 47.19 101 GLN A C 1
ATOM 902 O O . GLN A 1 101 ? -53.257 13.616 13.749 1.00 47.19 101 GLN A O 1
ATOM 907 N N . GLN A 1 102 ? -55.379 12.891 13.792 1.00 49.03 102 GLN A N 1
ATOM 908 C CA . GLN A 1 102 ? -55.358 12.312 12.443 1.00 49.03 102 GLN A CA 1
ATOM 909 C C . GLN A 1 102 ? -55.681 13.334 11.333 1.00 49.03 102 GLN A C 1
ATOM 911 O O . GLN A 1 102 ? -55.331 13.107 10.179 1.00 49.03 102 GLN A O 1
ATOM 916 N N . GLN A 1 103 ? -56.282 14.484 11.668 1.00 46.88 103 GLN A N 1
ATOM 917 C CA . GLN A 1 103 ? -56.623 15.540 10.698 1.00 46.88 103 GLN A CA 1
ATOM 918 C C . GLN A 1 103 ? -55.483 16.535 10.405 1.00 46.88 103 GLN A C 1
ATOM 920 O O . GLN A 1 103 ? -55.537 17.237 9.401 1.00 46.88 103 GLN A O 1
ATOM 925 N N . LEU A 1 104 ? -54.432 16.585 11.233 1.00 43.00 104 LEU A N 1
ATOM 926 C CA . LEU A 1 104 ? -53.303 17.522 11.070 1.00 43.00 104 LEU A CA 1
ATOM 927 C C . LEU A 1 104 ? -52.125 16.974 10.238 1.00 43.00 104 LEU A C 1
ATOM 929 O O . LEU A 1 104 ? -51.120 17.660 10.083 1.00 43.00 104 LEU A O 1
ATOM 933 N N . LEU A 1 105 ? -52.231 15.755 9.698 1.00 42.41 105 LEU A N 1
ATOM 934 C CA . LEU A 1 105 ? -51.172 15.100 8.909 1.00 42.41 105 LEU A CA 1
ATOM 935 C C . LEU A 1 105 ? -51.501 14.976 7.407 1.00 42.41 105 LEU A C 1
ATOM 937 O O . LEU A 1 105 ? -50.799 14.274 6.686 1.00 42.41 105 LEU A O 1
ATOM 941 N N . ALA A 1 106 ? -52.557 15.644 6.930 1.00 46.91 106 ALA A N 1
ATOM 942 C CA . ALA A 1 106 ? -53.118 15.437 5.590 1.00 46.91 106 ALA A CA 1
ATOM 943 C C . ALA A 1 106 ? -53.001 16.638 4.620 1.00 46.91 106 ALA A C 1
ATOM 945 O O . ALA A 1 106 ? -53.576 16.579 3.536 1.00 46.91 106 ALA A O 1
ATOM 946 N N . SER A 1 107 ? -52.296 17.725 4.973 1.00 42.03 107 SER A N 1
ATOM 947 C CA . SER A 1 107 ? -52.303 18.976 4.180 1.00 42.03 107 SER A CA 1
ATOM 948 C C . SER A 1 107 ? -51.027 19.315 3.393 1.00 42.03 107 SER A C 1
ATOM 950 O O . SER A 1 107 ? -51.124 20.084 2.443 1.00 42.03 107 SER A O 1
ATOM 952 N N . ASP A 1 108 ? -49.860 18.746 3.719 1.00 38.91 108 ASP A N 1
ATOM 953 C CA . ASP A 1 108 ? -48.564 19.187 3.155 1.00 38.91 108 ASP A CA 1
ATOM 954 C C . ASP A 1 108 ? -47.907 18.173 2.195 1.00 38.91 108 ASP A C 1
ATOM 956 O O . ASP A 1 108 ? -46.693 17.972 2.198 1.00 38.91 108 ASP A O 1
ATOM 960 N N . PHE A 1 109 ? -48.706 17.554 1.319 1.00 38.19 109 PHE A N 1
ATOM 961 C CA . PHE A 1 109 ? -48.207 16.716 0.220 1.00 38.19 109 PHE A CA 1
ATOM 962 C C . PHE A 1 109 ? -48.396 17.393 -1.148 1.00 38.19 109 PHE A C 1
ATOM 964 O O . PHE A 1 109 ? -49.201 16.944 -1.961 1.00 38.19 109 PHE A O 1
ATOM 971 N N . ASN A 1 110 ? -47.659 18.482 -1.418 1.00 41.84 110 ASN A N 1
ATOM 972 C CA . ASN A 1 110 ? -47.277 18.834 -2.797 1.00 41.84 110 ASN A CA 1
ATOM 973 C C . ASN A 1 110 ? -46.225 19.958 -2.903 1.00 41.84 110 ASN A C 1
ATOM 975 O O . ASN A 1 110 ? -46.572 21.141 -2.840 1.00 41.84 110 ASN A O 1
ATOM 979 N N . LYS A 1 111 ? -44.961 19.597 -3.181 1.00 37.31 111 LYS A N 1
ATOM 980 C CA . LYS A 1 111 ? -44.155 20.238 -4.244 1.00 37.31 111 LYS A CA 1
ATOM 981 C C . LYS A 1 111 ? -42.799 19.570 -4.488 1.00 37.31 111 LYS A C 1
ATOM 983 O O . LYS A 1 111 ? -42.058 19.291 -3.553 1.00 37.31 111 LYS A O 1
ATOM 988 N N . ASN A 1 112 ? -42.464 19.503 -5.778 1.00 30.77 112 ASN A N 1
ATOM 989 C CA . ASN A 1 112 ? -41.137 19.300 -6.370 1.00 30.77 112 ASN A CA 1
ATOM 990 C C . ASN A 1 112 ? -40.594 17.862 -6.359 1.00 30.77 112 ASN A C 1
ATOM 992 O O . ASN A 1 112 ? -39.659 17.524 -5.638 1.00 30.77 112 ASN A O 1
ATOM 996 N N . ASN A 1 113 ? -41.147 17.068 -7.275 1.00 30.95 113 ASN A N 1
ATOM 997 C CA . ASN A 1 113 ? -40.461 15.954 -7.920 1.00 30.95 113 ASN A CA 1
ATOM 998 C C . ASN A 1 113 ? -39.697 16.497 -9.148 1.00 30.95 113 ASN A C 1
ATOM 1000 O O . ASN A 1 113 ? -40.364 17.034 -10.027 1.00 30.95 113 ASN A O 1
ATOM 1004 N N . GLU A 1 114 ? -38.357 16.408 -9.193 1.00 35.22 114 GLU A N 1
ATOM 1005 C CA . GLU A 1 114 ? -37.548 16.546 -10.430 1.00 35.22 114 GLU A CA 1
ATOM 1006 C C . GLU A 1 114 ? -36.040 16.245 -10.206 1.00 35.22 114 GLU A C 1
ATOM 1008 O O . GLU A 1 114 ? -35.207 17.149 -10.159 1.00 35.22 114 GLU A O 1
ATOM 1013 N N . HIS A 1 115 ? -35.674 14.967 -10.060 1.00 31.70 115 HIS A N 1
ATOM 1014 C CA . HIS A 1 115 ? -34.524 14.344 -10.752 1.00 31.70 115 HIS A CA 1
ATOM 1015 C C . HIS A 1 115 ? -34.501 12.847 -10.428 1.00 31.70 115 HIS A C 1
ATOM 1017 O O . HIS A 1 115 ? -34.384 12.480 -9.261 1.00 31.70 115 HIS A O 1
ATOM 1023 N N . ASN A 1 116 ? -34.593 12.011 -11.460 1.00 31.92 116 ASN A N 1
ATOM 1024 C CA . ASN A 1 116 ? -34.237 10.600 -11.362 1.00 31.92 116 ASN A CA 1
ATOM 1025 C C . ASN A 1 116 ? -32.754 10.477 -11.728 1.00 31.92 116 ASN A C 1
ATOM 1027 O O . ASN A 1 116 ? -32.330 11.074 -12.718 1.00 31.92 116 ASN A O 1
ATOM 1031 N N . ASP A 1 117 ? -32.000 9.710 -10.947 1.00 30.19 117 ASP A N 1
ATOM 1032 C CA . ASP A 1 117 ? -30.760 9.094 -11.415 1.00 30.19 117 ASP A CA 1
ATOM 1033 C C . ASP A 1 117 ? -31.141 7.723 -12.006 1.00 30.19 117 ASP A C 1
ATOM 1035 O O . ASP A 1 117 ? -31.932 7.002 -11.396 1.00 30.19 117 ASP A O 1
ATOM 1039 N N . ASP A 1 118 ? -30.632 7.395 -13.197 1.00 31.83 118 ASP A N 1
ATOM 1040 C CA . ASP A 1 118 ? -30.877 6.106 -13.860 1.00 31.83 118 ASP A CA 1
ATOM 1041 C C . ASP A 1 118 ? -30.056 4.968 -13.218 1.00 31.83 118 ASP A C 1
ATOM 1043 O O . ASP A 1 118 ? -28.925 5.169 -12.764 1.00 31.83 118 ASP A O 1
ATOM 1047 N N . GLU A 1 119 ? -30.632 3.764 -13.217 1.00 33.97 119 GLU A N 1
ATOM 1048 C CA . GLU A 1 119 ? -30.034 2.514 -12.731 1.00 33.97 119 GLU A CA 1
ATOM 1049 C C . GLU A 1 119 ? -29.121 1.848 -13.781 1.00 33.97 119 GLU A C 1
ATOM 1051 O O . GLU A 1 119 ? -29.381 1.917 -14.983 1.00 33.97 119 GLU A O 1
ATOM 1056 N N . CYS A 1 120 ? -28.079 1.162 -13.301 1.00 27.66 120 CYS A N 1
ATOM 1057 C CA . CYS A 1 120 ? -27.573 -0.125 -13.808 1.00 27.66 120 CYS A CA 1
ATOM 1058 C C . CYS A 1 120 ? -26.581 -0.661 -12.749 1.00 27.66 120 CYS A C 1
ATOM 1060 O O . CYS A 1 120 ? -25.630 0.040 -12.396 1.00 27.66 120 CYS A O 1
ATOM 1062 N N . ASP A 1 121 ? -26.897 -1.724 -12.011 1.00 30.17 121 ASP A N 1
ATOM 1063 C CA . ASP A 1 121 ? -26.908 -3.144 -12.417 1.00 30.17 121 ASP A CA 1
ATOM 1064 C C . ASP A 1 121 ? -25.481 -3.720 -12.484 1.00 30.17 121 ASP A C 1
ATOM 1066 O O . ASP A 1 121 ? -24.791 -3.577 -13.490 1.00 30.17 121 ASP A O 1
ATOM 1070 N N . ASP A 1 122 ? -25.074 -4.381 -11.396 1.00 28.55 122 ASP A N 1
ATOM 1071 C CA . ASP A 1 122 ? -23.911 -5.276 -11.292 1.00 28.55 122 ASP A CA 1
ATOM 1072 C C . ASP A 1 122 ? -24.389 -6.541 -10.540 1.00 28.55 122 ASP A C 1
ATOM 1074 O O . ASP A 1 122 ? -24.244 -6.639 -9.319 1.00 28.55 122 ASP A O 1
ATOM 1078 N N . ASP A 1 123 ? -25.011 -7.476 -11.267 1.00 33.03 123 ASP A N 1
ATOM 1079 C CA . ASP A 1 123 ? -25.274 -8.848 -10.803 1.00 33.03 123 ASP A CA 1
ATOM 1080 C C . ASP A 1 123 ? -24.084 -9.757 -11.179 1.00 33.03 123 ASP A C 1
ATOM 1082 O O . ASP A 1 123 ? -23.539 -9.611 -12.272 1.00 33.03 123 ASP A O 1
ATOM 1086 N N . ASP A 1 124 ? -23.739 -10.679 -10.268 1.00 35.84 124 ASP A N 1
ATOM 1087 C CA . ASP A 1 124 ? -23.169 -12.035 -10.441 1.00 35.84 124 ASP A CA 1
ATOM 1088 C C . ASP A 1 124 ? -22.045 -12.271 -11.502 1.00 35.84 124 ASP A C 1
ATOM 1090 O O . ASP A 1 124 ? -22.138 -11.927 -12.675 1.00 35.84 124 ASP A O 1
ATOM 1094 N N . ASP A 1 125 ? -20.921 -12.936 -11.205 1.00 33.56 125 ASP A N 1
ATOM 1095 C CA . ASP A 1 125 ? -20.896 -14.322 -10.718 1.00 33.56 125 ASP A CA 1
ATOM 1096 C C . ASP A 1 125 ? -19.479 -14.773 -10.256 1.00 33.56 125 ASP A C 1
ATOM 1098 O O . ASP A 1 125 ? -18.467 -14.467 -10.889 1.00 33.56 125 ASP A O 1
ATOM 1102 N N . ASP A 1 126 ? -19.453 -15.530 -9.156 1.00 34.69 126 ASP A N 1
ATOM 1103 C CA . ASP A 1 126 ? -18.776 -16.822 -8.912 1.00 34.69 126 ASP A CA 1
ATOM 1104 C C . ASP A 1 126 ? -17.314 -17.197 -9.327 1.00 34.69 126 ASP A C 1
ATOM 1106 O O . ASP A 1 126 ? -16.872 -17.049 -10.463 1.00 34.69 126 ASP A O 1
ATOM 1110 N N . ASN A 1 127 ? -16.681 -17.964 -8.406 1.00 34.44 127 ASN A N 1
ATOM 1111 C CA . ASN A 1 127 ? -15.798 -19.143 -8.629 1.00 34.44 127 ASN A CA 1
ATOM 1112 C C . ASN A 1 127 ? -14.360 -18.951 -9.211 1.00 34.44 127 ASN A C 1
ATOM 1114 O O . ASN A 1 127 ? -14.166 -18.361 -10.261 1.00 34.44 127 ASN A O 1
ATOM 1118 N N . ASN A 1 128 ? -13.256 -19.522 -8.691 1.00 33.69 128 ASN A N 1
ATOM 1119 C CA . ASN A 1 128 ? -13.023 -20.669 -7.799 1.00 33.69 128 ASN A CA 1
ATOM 1120 C C . ASN A 1 128 ? -11.489 -20.894 -7.566 1.00 33.69 128 ASN A C 1
ATOM 1122 O O . ASN A 1 128 ? -10.676 -20.534 -8.412 1.00 33.69 128 ASN A O 1
ATOM 1126 N N . ASP A 1 129 ? -11.159 -21.580 -6.466 1.00 30.97 129 ASP A N 1
ATOM 1127 C CA . ASP A 1 129 ? -10.070 -22.557 -6.215 1.00 30.97 129 ASP A CA 1
ATOM 1128 C C . ASP A 1 129 ? -8.546 -22.330 -6.384 1.00 30.97 129 ASP A C 1
ATOM 1130 O O . ASP A 1 129 ? -8.028 -21.951 -7.429 1.00 30.97 129 ASP A O 1
ATOM 1134 N N . ASN A 1 130 ? -7.863 -22.899 -5.372 1.00 33.44 130 ASN A N 1
ATOM 1135 C CA . ASN A 1 130 ? -6.566 -23.604 -5.349 1.00 33.44 130 ASN A CA 1
ATOM 1136 C C . ASN A 1 130 ? -5.256 -22.877 -5.757 1.00 33.44 130 ASN A C 1
ATOM 1138 O O . ASN A 1 130 ? -5.164 -22.185 -6.761 1.00 33.44 130 ASN A O 1
ATOM 1142 N N . GLY A 1 131 ? -4.133 -23.091 -5.056 1.00 28.52 131 GLY A N 1
ATOM 1143 C CA . GLY A 1 131 ? -3.909 -23.938 -3.874 1.00 28.52 131 GLY A CA 1
ATOM 1144 C C . GLY A 1 131 ? -2.415 -24.151 -3.561 1.00 28.52 131 GLY A C 1
ATOM 1145 O O . GLY A 1 131 ? -1.557 -23.719 -4.328 1.00 28.52 131 GLY A O 1
ATOM 1146 N N . ASN A 1 132 ? -2.146 -24.880 -2.468 1.00 30.58 132 ASN A N 1
ATOM 1147 C CA . ASN A 1 132 ? -0.844 -25.246 -1.863 1.00 30.58 132 ASN A CA 1
ATOM 1148 C C . ASN A 1 132 ? -0.142 -24.104 -1.091 1.00 30.58 132 ASN A C 1
ATOM 1150 O O . ASN A 1 132 ? 0.176 -23.065 -1.659 1.00 30.58 132 ASN A O 1
ATOM 1154 N N . ASN A 1 133 ? -0.003 -24.164 0.240 1.00 29.75 133 ASN A N 1
ATOM 1155 C CA . ASN A 1 133 ? 0.654 -25.154 1.123 1.00 29.75 133 ASN A CA 1
ATOM 1156 C C . ASN A 1 133 ? 2.184 -25.170 1.008 1.00 29.75 133 ASN A C 1
ATOM 1158 O O . ASN A 1 133 ? 2.726 -25.683 0.037 1.00 29.75 133 ASN A O 1
ATOM 1162 N N . GLU A 1 134 ? 2.841 -24.727 2.080 1.00 31.50 134 GLU A N 1
ATOM 1163 C CA . GLU A 1 134 ? 4.076 -25.326 2.597 1.00 31.50 134 GLU A CA 1
ATOM 1164 C C . GLU A 1 134 ? 4.063 -25.174 4.129 1.00 31.50 134 GLU A C 1
ATOM 1166 O O . GLU A 1 134 ? 3.558 -24.181 4.661 1.00 31.50 134 GLU A O 1
ATOM 1171 N N . GLU A 1 135 ? 4.503 -26.217 4.829 1.00 31.34 135 GLU A N 1
ATOM 1172 C CA . GLU A 1 135 ? 4.262 -26.429 6.261 1.00 31.34 135 GLU A CA 1
ATOM 1173 C C . GLU A 1 135 ? 5.257 -25.663 7.145 1.00 31.34 135 GLU A C 1
ATOM 1175 O O . GLU A 1 135 ? 6.389 -25.382 6.747 1.00 31.34 135 GLU A O 1
ATOM 1180 N N . HIS A 1 136 ? 4.851 -25.343 8.378 1.00 33.34 136 HIS A N 1
ATOM 1181 C CA . HIS A 1 136 ? 5.767 -24.803 9.380 1.00 33.34 136 HIS A CA 1
ATOM 1182 C C . HIS A 1 136 ? 5.423 -25.336 10.776 1.00 33.34 136 HIS A C 1
ATOM 1184 O O . HIS A 1 136 ? 4.740 -24.680 11.567 1.00 33.34 136 HIS A O 1
ATOM 1190 N N . ASP A 1 137 ? 5.923 -26.537 11.066 1.00 32.03 137 ASP A N 1
ATOM 1191 C CA . ASP A 1 137 ? 5.833 -27.140 12.394 1.00 32.03 137 ASP A CA 1
ATOM 1192 C C . ASP A 1 137 ? 6.547 -26.259 13.430 1.00 32.03 137 ASP A C 1
ATOM 1194 O O . ASP A 1 137 ? 7.700 -25.854 13.253 1.00 32.03 137 ASP A O 1
ATOM 1198 N N . ASN A 1 138 ? 5.840 -25.963 14.520 1.00 31.62 138 ASN A N 1
ATOM 1199 C CA . ASN A 1 138 ? 6.385 -25.363 15.733 1.00 31.62 138 ASN A CA 1
ATOM 1200 C C . ASN A 1 138 ? 6.019 -26.275 16.906 1.00 31.62 138 ASN A C 1
ATOM 1202 O O . ASN A 1 138 ? 4.993 -26.065 17.550 1.00 31.62 138 ASN A O 1
ATOM 1206 N N . ASP A 1 139 ? 6.868 -27.259 17.192 1.00 30.73 139 ASP A N 1
ATOM 1207 C CA . ASP A 1 139 ? 6.767 -28.030 18.428 1.00 30.73 139 ASP A CA 1
ATOM 1208 C C . ASP A 1 139 ? 7.511 -27.313 19.550 1.00 30.73 139 ASP A C 1
ATOM 1210 O O . ASP A 1 139 ? 8.732 -27.137 19.513 1.00 30.73 139 ASP A O 1
ATOM 1214 N N . ASN A 1 140 ? 6.759 -26.915 20.570 1.00 31.38 140 ASN A N 1
ATOM 1215 C CA . ASN A 1 140 ? 7.298 -26.461 21.838 1.00 31.38 140 ASN A CA 1
ATOM 1216 C C . ASN A 1 140 ? 6.228 -26.649 22.916 1.00 31.38 140 ASN A C 1
ATOM 1218 O O . ASN A 1 140 ? 5.360 -25.790 23.020 1.00 31.38 140 ASN A O 1
ATOM 1222 N N . ASP A 1 141 ? 6.303 -27.727 23.705 1.00 30.36 141 ASP A N 1
ATOM 1223 C CA . ASP A 1 141 ? 5.825 -27.690 25.092 1.00 30.36 141 ASP A CA 1
ATOM 1224 C C . ASP A 1 141 ? 6.341 -28.831 25.990 1.00 30.36 141 ASP A C 1
ATOM 1226 O O . ASP A 1 141 ? 7.056 -29.745 25.584 1.00 30.36 141 ASP A O 1
ATOM 1230 N N . GLU A 1 142 ? 6.039 -28.645 27.266 1.00 33.22 142 GLU A N 1
ATOM 1231 C CA . GLU A 1 142 ? 6.745 -29.038 28.475 1.00 33.22 142 GLU A CA 1
ATOM 1232 C C . GLU A 1 142 ? 6.681 -30.521 28.911 1.00 33.22 142 GLU A C 1
ATOM 1234 O O . GLU A 1 142 ? 5.666 -31.197 28.824 1.00 33.22 142 GLU A O 1
ATOM 1239 N N . ASN A 1 143 ? 7.808 -30.962 29.485 1.00 32.06 143 ASN A N 1
ATOM 1240 C CA . ASN A 1 143 ? 7.999 -31.741 30.724 1.00 32.06 143 ASN A CA 1
ATOM 1241 C C . ASN A 1 143 ? 6.936 -32.718 31.291 1.00 32.06 143 ASN A C 1
ATOM 1243 O O . ASN A 1 143 ? 5.790 -32.370 31.541 1.00 32.06 143 ASN A O 1
ATOM 1247 N N . ASN A 1 144 ? 7.511 -33.801 31.844 1.00 31.95 144 ASN A N 1
ATOM 1248 C CA . ASN A 1 144 ? 7.045 -34.655 32.953 1.00 31.95 144 ASN A CA 1
ATOM 1249 C C . ASN A 1 144 ? 5.884 -35.632 32.702 1.00 31.95 144 ASN A C 1
ATOM 1251 O O . ASN A 1 144 ? 4.738 -35.226 32.571 1.00 31.95 144 ASN A O 1
ATOM 1255 N N . ASP A 1 145 ? 6.164 -36.924 32.928 1.00 31.00 145 ASP A N 1
ATOM 1256 C CA . ASP A 1 145 ? 5.607 -37.566 34.127 1.00 31.00 145 ASP A CA 1
ATOM 1257 C C . ASP A 1 145 ? 6.455 -38.749 34.653 1.00 31.00 145 ASP A C 1
ATOM 1259 O O . ASP A 1 145 ? 7.442 -39.156 34.037 1.00 31.00 145 ASP A O 1
ATOM 1263 N N . ASN A 1 146 ? 6.094 -39.227 35.848 1.00 30.89 146 ASN A N 1
ATOM 1264 C CA . ASN A 1 146 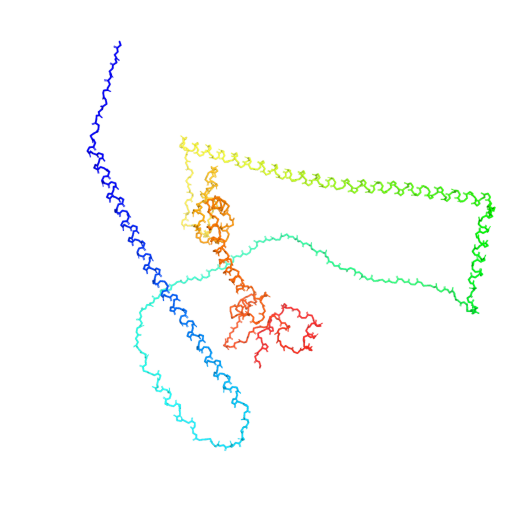? 6.768 -40.254 36.667 1.00 30.89 146 ASN A CA 1
ATOM 1265 C C . ASN A 1 146 ? 6.522 -41.698 36.115 1.00 30.89 146 ASN A C 1
ATOM 1267 O O . ASN A 1 146 ? 5.793 -41.866 35.145 1.00 30.89 146 ASN A O 1
ATOM 1271 N N . ASP A 1 147 ? 7.067 -42.817 36.626 1.00 30.97 147 ASP A N 1
ATOM 1272 C CA . ASP A 1 147 ? 6.907 -43.307 38.008 1.00 30.97 147 ASP A CA 1
ATOM 1273 C C . ASP A 1 147 ? 7.609 -44.669 38.284 1.00 30.97 147 ASP A C 1
ATOM 1275 O O . ASP A 1 147 ? 7.872 -45.438 37.362 1.00 30.97 147 ASP A O 1
ATOM 1279 N N . ASN A 1 148 ? 7.797 -44.973 39.580 1.00 31.12 148 ASN A N 1
ATOM 1280 C CA . ASN A 1 148 ? 8.090 -46.267 40.237 1.00 31.12 148 ASN A CA 1
ATOM 1281 C C . ASN A 1 148 ? 9.368 -47.072 39.872 1.00 31.12 148 ASN A C 1
ATOM 1283 O O . ASN A 1 148 ? 9.865 -47.070 38.756 1.00 31.12 148 ASN A O 1
ATOM 1287 N N . GLY A 1 149 ? 9.942 -47.856 40.796 1.00 27.31 149 GLY A N 1
ATOM 1288 C CA . GLY A 1 149 ? 9.580 -48.056 42.206 1.00 27.31 149 GLY A CA 1
ATOM 1289 C C . GLY A 1 149 ? 10.230 -49.308 42.821 1.00 27.31 149 GLY A C 1
ATOM 1290 O O . GLY A 1 149 ? 10.841 -50.104 42.120 1.00 27.31 149 GLY A O 1
ATOM 1291 N N . GLU A 1 150 ? 10.033 -49.467 44.134 1.00 29.75 150 GLU A N 1
ATOM 1292 C CA . GLU A 1 150 ? 10.445 -50.595 44.999 1.00 29.75 150 GLU A CA 1
ATOM 1293 C C . GLU A 1 150 ? 11.954 -50.738 45.357 1.00 29.75 150 GLU A C 1
ATOM 1295 O O . GLU A 1 150 ? 12.822 -50.563 44.513 1.00 29.75 150 GLU A O 1
ATOM 1300 N N . ASN A 1 151 ? 12.412 -51.148 46.556 1.00 28.16 151 ASN A N 1
ATOM 1301 C CA . ASN A 1 151 ? 11.989 -51.082 47.979 1.00 28.16 151 ASN A CA 1
ATOM 1302 C C . ASN A 1 151 ? 12.557 -52.317 48.710 1.00 28.16 151 ASN A C 1
ATOM 1304 O O . ASN A 1 151 ? 12.170 -53.419 48.363 1.00 28.16 151 ASN A O 1
ATOM 1308 N N . GLU A 1 152 ? 13.385 -52.131 49.747 1.00 31.55 152 GLU A N 1
ATOM 1309 C CA . GLU A 1 152 ? 13.412 -52.904 51.015 1.00 31.55 152 GLU A CA 1
ATOM 1310 C C . GLU A 1 152 ? 14.448 -52.237 51.966 1.00 31.55 152 GLU A C 1
ATOM 1312 O O . GLU A 1 152 ? 15.534 -51.857 51.541 1.00 31.55 152 GLU A O 1
ATOM 1317 N N . LYS A 1 153 ? 14.107 -51.793 53.194 1.00 29.30 153 LYS A N 1
ATOM 1318 C CA . LYS A 1 153 ? 13.982 -52.562 54.466 1.00 29.30 153 LYS A CA 1
ATOM 1319 C C . LYS A 1 153 ? 15.265 -53.359 54.784 1.00 29.30 153 LYS A C 1
ATOM 1321 O O . LYS A 1 153 ? 15.743 -54.088 53.940 1.00 29.30 153 LYS A O 1
ATOM 1326 N N . ARG A 1 154 ? 15.884 -53.350 55.973 1.00 28.88 154 ARG A N 1
ATOM 1327 C CA . ARG A 1 154 ? 15.591 -52.920 57.370 1.00 28.88 154 ARG A CA 1
ATOM 1328 C C . ARG A 1 154 ? 16.964 -52.604 58.044 1.00 28.88 154 ARG A C 1
ATOM 1330 O O . ARG A 1 154 ? 17.990 -52.902 57.452 1.00 28.88 154 ARG A O 1
ATOM 1337 N N . THR A 1 155 ? 17.145 -52.023 59.239 1.00 30.72 155 THR A N 1
ATOM 1338 C CA . THR A 1 155 ? 16.277 -51.649 60.384 1.00 30.72 155 THR A CA 1
ATOM 1339 C C . THR A 1 155 ? 16.892 -50.431 61.125 1.00 30.72 155 THR A C 1
ATOM 1341 O O . THR A 1 155 ? 17.953 -49.950 60.739 1.00 30.72 155 THR A O 1
ATOM 1344 N N . LYS A 1 156 ? 16.300 -49.970 62.243 1.00 31.73 156 LYS A N 1
ATOM 1345 C CA . LYS A 1 156 ? 16.959 -49.119 63.262 1.00 31.73 156 LYS A CA 1
ATOM 1346 C C . LYS A 1 156 ? 16.688 -49.662 64.671 1.00 31.73 156 LYS A C 1
ATOM 1348 O O . LYS A 1 156 ? 15.554 -50.025 64.964 1.00 31.73 156 LYS A O 1
ATOM 1353 N N . THR A 1 157 ? 17.694 -49.653 65.545 1.00 37.31 157 THR A N 1
ATOM 1354 C CA . THR A 1 157 ? 17.558 -49.921 66.991 1.00 37.31 157 THR A CA 1
ATOM 1355 C C . THR A 1 157 ? 17.770 -48.634 67.785 1.00 37.31 157 THR A C 1
ATOM 1357 O O . THR A 1 157 ? 18.777 -47.953 67.597 1.00 37.31 157 THR A O 1
ATOM 1360 N N . ASN A 1 158 ? 16.836 -48.299 68.676 1.00 38.22 158 ASN A N 1
ATOM 1361 C CA . ASN A 1 158 ? 16.897 -47.079 69.485 1.00 38.22 158 ASN A CA 1
ATOM 1362 C C . ASN A 1 158 ? 17.811 -47.239 70.709 1.00 38.22 158 ASN A C 1
ATOM 1364 O O . ASN A 1 158 ? 17.683 -48.202 71.460 1.00 38.22 158 ASN A O 1
ATOM 1368 N N . GLY A 1 159 ? 18.640 -46.228 70.971 1.00 38.59 159 GLY A N 1
ATOM 1369 C CA . GLY A 1 159 ? 19.367 -46.057 72.229 1.00 38.59 159 GLY A CA 1
ATOM 1370 C C . GLY A 1 159 ? 19.746 -44.589 72.416 1.00 38.59 159 GLY A C 1
ATOM 1371 O O . GLY A 1 159 ? 20.600 -44.082 71.696 1.00 38.59 159 GLY A O 1
ATOM 1372 N N . LYS A 1 160 ? 19.088 -43.890 73.349 1.00 49.97 160 LYS A N 1
ATOM 1373 C CA . LYS A 1 160 ? 19.385 -42.483 73.667 1.00 49.97 160 LYS A CA 1
ATOM 1374 C C . LYS A 1 160 ? 20.681 -42.398 74.479 1.00 49.97 160 LYS A C 1
ATOM 1376 O O . LYS A 1 160 ? 20.745 -43.035 75.527 1.00 49.97 160 LYS A O 1
ATOM 1381 N N . LYS A 1 161 ? 21.649 -41.585 74.043 1.00 55.12 161 LYS A N 1
ATOM 1382 C CA . LYS A 1 161 ? 22.745 -41.019 74.859 1.00 55.12 161 LYS A CA 1
ATOM 1383 C C . LYS A 1 161 ? 23.058 -39.601 74.360 1.00 55.12 161 LYS A C 1
ATOM 1385 O O . LYS A 1 161 ? 22.817 -39.316 73.187 1.00 55.12 161 LYS A O 1
ATOM 1390 N N . GLU A 1 162 ? 23.487 -38.722 75.265 1.00 55.62 162 GLU A N 1
ATOM 1391 C CA . GLU A 1 162 ? 23.629 -37.274 75.038 1.00 55.62 162 GLU A CA 1
ATOM 1392 C C . GLU A 1 162 ? 24.670 -36.886 73.959 1.00 55.62 162 GLU A C 1
ATOM 1394 O O . GLU A 1 162 ? 25.528 -37.699 73.604 1.00 55.62 162 GLU A O 1
ATOM 1399 N N . PRO A 1 163 ? 24.619 -35.649 73.413 1.00 62.72 163 PRO A N 1
ATOM 1400 C CA . PRO A 1 163 ? 25.636 -35.159 72.482 1.00 62.72 163 PRO A CA 1
ATOM 1401 C C . PRO A 1 163 ? 27.036 -35.117 73.116 1.00 62.72 163 PRO A C 1
ATOM 1403 O O . PRO A 1 163 ? 27.257 -34.450 74.125 1.00 62.72 163 PRO A O 1
ATOM 1406 N N . LEU A 1 164 ? 27.984 -35.799 72.464 1.00 60.75 164 LEU A N 1
ATOM 1407 C CA . LEU A 1 164 ? 29.418 -35.792 72.781 1.00 60.75 164 LEU A CA 1
ATOM 1408 C C . LEU A 1 164 ? 29.958 -34.354 72.810 1.00 60.75 164 LEU A C 1
ATOM 1410 O O . LEU A 1 164 ? 29.610 -33.539 71.949 1.00 60.75 164 LEU A O 1
ATOM 1414 N N . SER A 1 165 ? 30.811 -34.039 73.788 1.00 68.25 165 SER A N 1
ATOM 1415 C CA . SER A 1 165 ? 31.260 -32.662 74.006 1.00 68.25 165 SER A CA 1
ATOM 1416 C C . SER A 1 165 ? 32.207 -32.176 72.899 1.00 68.25 165 SER A C 1
ATOM 1418 O O . SER A 1 165 ? 32.887 -32.949 72.218 1.00 68.25 165 SER A O 1
ATOM 1420 N N . LEU A 1 166 ? 32.268 -30.855 72.718 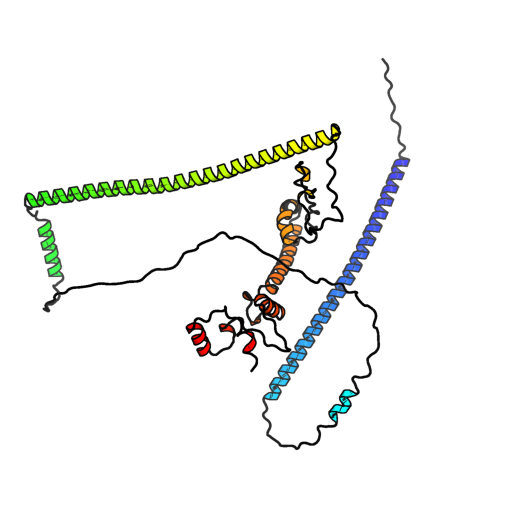1.00 62.75 166 LEU A N 1
ATOM 1421 C CA . LEU A 1 166 ? 33.094 -30.212 71.689 1.00 62.75 166 LEU A CA 1
ATOM 1422 C C . LEU A 1 166 ? 34.597 -30.489 71.902 1.00 62.75 166 LEU A C 1
ATOM 1424 O O . LEU A 1 166 ? 35.349 -30.636 70.938 1.00 62.75 166 LEU A O 1
ATOM 1428 N N . GLU A 1 167 ? 35.008 -30.635 73.162 1.00 67.94 167 GLU A N 1
ATOM 1429 C CA . GLU A 1 167 ? 36.356 -31.032 73.571 1.00 67.94 167 GLU A CA 1
ATOM 1430 C C . GLU A 1 167 ? 36.669 -32.484 73.179 1.00 67.94 167 GLU A C 1
ATOM 1432 O O . GLU A 1 167 ? 37.755 -32.759 72.676 1.00 67.94 167 GLU A O 1
ATOM 1437 N N . GLU A 1 168 ? 35.703 -33.400 73.293 1.00 69.12 168 GLU A N 1
ATOM 1438 C CA . GLU A 1 168 ? 35.866 -34.801 72.891 1.00 69.12 168 GLU A CA 1
ATOM 1439 C C . GLU A 1 168 ? 35.943 -34.959 71.359 1.00 69.12 168 GLU A C 1
ATOM 1441 O O . GLU A 1 168 ? 36.710 -35.777 70.849 1.00 69.12 168 GLU A O 1
ATOM 1446 N N . LEU A 1 169 ? 35.228 -34.124 70.592 1.00 69.00 169 LEU A N 1
ATOM 1447 C CA . LEU A 1 169 ? 35.361 -34.062 69.128 1.00 69.00 169 LEU A CA 1
ATOM 1448 C C . LEU A 1 169 ? 36.688 -33.447 68.671 1.00 69.00 169 LEU A C 1
ATOM 1450 O O . LEU A 1 169 ? 37.270 -33.925 67.694 1.00 69.00 169 LEU A O 1
ATOM 1454 N N . LEU A 1 170 ? 37.183 -32.419 69.366 1.00 75.44 170 LEU A N 1
ATOM 1455 C CA . LEU A 1 170 ? 38.514 -31.858 69.125 1.00 75.44 170 LEU A CA 1
ATOM 1456 C C . LEU A 1 170 ? 39.607 -32.863 69.496 1.00 75.44 170 LEU A C 1
ATOM 1458 O O . LEU A 1 170 ? 40.519 -33.069 68.702 1.00 75.44 170 LEU A O 1
ATOM 1462 N N . ALA A 1 171 ? 39.479 -33.561 70.626 1.00 75.94 171 ALA A N 1
ATOM 1463 C CA . ALA A 1 171 ? 40.369 -34.652 71.009 1.00 75.94 171 ALA A CA 1
ATOM 1464 C C . ALA A 1 171 ? 40.334 -35.796 69.983 1.00 75.94 171 ALA A C 1
ATOM 1466 O O . ALA A 1 171 ? 41.386 -36.306 69.611 1.00 75.94 171 ALA A O 1
ATOM 1467 N N . LYS A 1 172 ? 39.158 -36.158 69.452 1.00 79.06 172 LYS A N 1
ATOM 1468 C CA . LYS A 1 172 ? 39.014 -37.207 68.433 1.00 79.06 172 LYS A CA 1
ATOM 1469 C C . LYS A 1 172 ? 39.590 -36.802 67.075 1.00 79.06 172 LYS A C 1
ATOM 1471 O O . LYS A 1 172 ? 40.288 -37.609 66.469 1.00 79.06 172 LYS A O 1
ATOM 1476 N N . LYS A 1 173 ? 39.364 -35.565 66.614 1.00 82.38 173 LYS A N 1
ATOM 1477 C CA . LYS A 1 173 ? 40.005 -35.034 65.397 1.00 82.38 173 LYS A CA 1
ATOM 1478 C C . LYS A 1 173 ? 41.511 -34.894 65.564 1.00 82.38 173 LYS A C 1
ATOM 1480 O O . LYS A 1 173 ? 42.239 -35.315 64.679 1.00 82.38 173 LYS A O 1
ATOM 1485 N N . LYS A 1 174 ? 41.983 -34.381 66.700 1.00 80.94 174 LYS A N 1
ATOM 1486 C CA . LYS A 1 174 ? 43.413 -34.262 67.001 1.00 80.94 174 LYS A CA 1
ATOM 1487 C C . LYS A 1 174 ? 44.077 -35.636 67.105 1.00 80.94 174 LYS A C 1
ATOM 1489 O O . LYS A 1 174 ? 45.141 -35.827 66.538 1.00 80.94 174 LYS A O 1
ATOM 1494 N N . ALA A 1 175 ? 43.427 -36.621 67.726 1.00 74.25 175 ALA A N 1
ATOM 1495 C CA . ALA A 1 175 ? 43.893 -38.006 67.733 1.00 74.25 175 ALA A CA 1
ATOM 1496 C C . ALA A 1 175 ? 43.895 -38.627 66.324 1.00 74.25 175 ALA A C 1
ATOM 1498 O O . ALA A 1 175 ? 44.803 -39.390 66.002 1.00 74.25 175 ALA A O 1
ATOM 1499 N N . GLU A 1 176 ? 42.925 -38.292 65.466 1.00 75.44 176 GLU A N 1
ATOM 1500 C CA . GLU A 1 176 ? 42.907 -38.728 64.066 1.00 75.44 176 GLU A CA 1
ATOM 1501 C C . GLU A 1 176 ? 44.001 -38.042 63.231 1.00 75.44 176 GLU A C 1
ATOM 1503 O O . GLU A 1 176 ? 44.674 -38.706 62.450 1.00 75.44 176 GLU A O 1
ATOM 1508 N N . GLU A 1 177 ? 44.238 -36.744 63.413 1.00 76.12 177 GLU A N 1
ATOM 1509 C CA . GLU A 1 177 ? 45.313 -35.991 62.759 1.00 76.12 177 GLU A CA 1
ATOM 1510 C C . GLU A 1 177 ? 46.692 -36.445 63.242 1.00 76.12 177 GLU A C 1
ATOM 1512 O O . GLU A 1 177 ? 47.568 -36.688 62.420 1.00 76.12 177 GLU A O 1
ATOM 1517 N N . GLU A 1 178 ? 46.877 -36.695 64.539 1.00 76.06 178 GLU A N 1
ATOM 1518 C CA . GLU A 1 178 ? 48.083 -37.327 65.076 1.00 76.06 178 GLU A CA 1
ATOM 1519 C C . GLU A 1 178 ? 48.252 -38.768 64.562 1.00 76.06 178 GLU A C 1
ATOM 1521 O O . GLU A 1 178 ? 49.380 -39.205 64.342 1.00 76.06 178 GLU A O 1
ATOM 1526 N N . ALA A 1 179 ? 47.165 -39.512 64.325 1.00 73.25 179 ALA A N 1
ATOM 1527 C CA . ALA A 1 179 ? 47.200 -40.840 63.704 1.00 73.25 179 ALA A CA 1
ATOM 1528 C C . ALA A 1 179 ? 47.407 -40.809 62.174 1.00 73.25 179 ALA A C 1
ATOM 1530 O O . ALA A 1 179 ? 47.855 -41.806 61.611 1.00 73.25 179 ALA A O 1
ATOM 1531 N N . ARG A 1 180 ? 47.107 -39.686 61.505 1.00 73.69 180 ARG A N 1
ATOM 1532 C CA . ARG A 1 180 ? 47.419 -39.420 60.087 1.00 73.69 180 ARG A CA 1
ATOM 1533 C C . ARG A 1 180 ? 48.852 -38.900 59.911 1.00 73.69 180 ARG A C 1
ATOM 1535 O O . ARG A 1 180 ? 49.490 -39.228 58.916 1.00 73.69 180 ARG A O 1
ATOM 1542 N N . ALA A 1 181 ? 49.357 -38.122 60.870 1.00 79.00 181 ALA A N 1
ATOM 1543 C CA . ALA A 1 181 ? 50.730 -37.622 60.917 1.00 79.00 181 ALA A CA 1
ATOM 1544 C C . ALA A 1 181 ? 51.735 -38.728 61.279 1.00 79.00 181 ALA A C 1
ATOM 1546 O O . ALA A 1 181 ? 52.853 -38.747 60.766 1.00 79.00 181 ALA A O 1
ATOM 1547 N N . LYS A 1 182 ? 51.334 -39.692 62.121 1.00 82.19 182 LYS A N 1
ATOM 1548 C CA . LYS A 1 182 ? 52.071 -40.948 62.315 1.00 82.19 182 LYS A CA 1
ATOM 1549 C C . LYS A 1 182 ? 51.992 -41.770 61.014 1.00 82.19 182 LYS A C 1
ATOM 1551 O O . LYS A 1 182 ? 50.888 -42.102 60.583 1.00 82.19 182 LYS A O 1
ATOM 1556 N N . PRO A 1 183 ? 53.120 -42.122 60.366 1.00 82.94 183 PRO A N 1
ATOM 1557 C CA . PRO A 1 183 ? 53.098 -42.792 59.068 1.00 82.94 183 PRO A CA 1
ATOM 1558 C C . PRO A 1 183 ? 52.481 -44.191 59.184 1.00 82.94 183 PRO A C 1
ATOM 1560 O O . PRO A 1 183 ? 53.079 -45.118 59.735 1.00 82.94 183 PRO A O 1
ATOM 1563 N N . LYS A 1 184 ? 51.268 -44.359 58.648 1.00 81.44 184 LYS A N 1
ATOM 1564 C CA . LYS A 1 184 ? 50.547 -45.635 58.690 1.00 81.44 184 LYS A CA 1
ATOM 1565 C C . LYS A 1 184 ? 51.235 -46.664 57.791 1.00 81.44 184 LYS A C 1
ATOM 1567 O O . LYS A 1 184 ? 51.231 -46.532 56.567 1.00 81.44 184 LYS A O 1
ATOM 1572 N N . PHE A 1 185 ? 51.795 -47.715 58.392 1.00 79.88 185 PHE A N 1
ATOM 1573 C CA . PHE A 1 185 ? 52.419 -48.804 57.644 1.00 79.88 185 PHE A CA 1
ATOM 1574 C C . PHE A 1 185 ? 51.370 -49.563 56.821 1.00 79.88 185 PHE A C 1
ATOM 1576 O O . PHE A 1 185 ? 50.571 -50.338 57.343 1.00 79.88 185 PHE A O 1
ATOM 1583 N N . LEU A 1 186 ? 51.375 -49.326 55.513 1.00 83.44 186 LEU A N 1
ATOM 1584 C CA . LEU A 1 186 ? 50.565 -50.062 54.550 1.00 83.44 186 LEU A CA 1
ATOM 1585 C C . LEU A 1 186 ? 51.319 -51.318 54.099 1.00 83.44 186 LEU A C 1
ATOM 1587 O O . LEU A 1 186 ? 52.523 -51.262 53.812 1.00 83.44 186 LEU A O 1
ATOM 1591 N N . SER A 1 187 ? 50.613 -52.446 53.985 1.00 88.69 187 SER A N 1
ATOM 1592 C CA . SER A 1 187 ? 51.181 -53.675 53.419 1.00 88.69 187 SER A CA 1
ATOM 1593 C C . SER A 1 187 ? 51.691 -53.433 51.990 1.00 88.69 187 SER A C 1
ATOM 1595 O O . SER A 1 187 ? 51.301 -52.471 51.319 1.00 88.69 187 SER A O 1
ATOM 1597 N N . LYS A 1 188 ? 52.601 -54.292 51.513 1.00 85.81 188 LYS A N 1
ATOM 1598 C CA . LYS A 1 188 ? 53.156 -54.190 50.150 1.00 85.81 188 LYS A CA 1
ATOM 1599 C C . LYS A 1 188 ? 52.045 -54.229 49.090 1.00 85.81 188 LYS A C 1
ATOM 1601 O O . LYS A 1 188 ? 52.083 -53.461 48.135 1.00 85.81 188 LYS A O 1
ATOM 1606 N N . GLU A 1 189 ? 51.038 -55.067 49.315 1.00 88.00 189 GLU A N 1
ATOM 1607 C CA . GLU A 1 189 ? 49.849 -55.205 48.475 1.00 88.00 189 GLU A CA 1
ATOM 1608 C C . GLU A 1 189 ? 48.950 -53.960 48.517 1.00 88.00 189 GLU A C 1
ATOM 1610 O O . GLU A 1 189 ? 48.617 -53.418 47.468 1.00 88.00 189 GLU A O 1
ATOM 1615 N N . ALA A 1 190 ? 48.651 -53.417 49.705 1.00 85.88 190 ALA A N 1
ATOM 1616 C CA . ALA A 1 190 ? 47.863 -52.188 49.827 1.00 85.88 190 ALA A CA 1
ATOM 1617 C C . ALA A 1 190 ? 48.548 -50.988 49.142 1.00 85.88 190 ALA A C 1
ATOM 1619 O O . ALA A 1 190 ? 47.883 -50.172 48.503 1.00 85.88 190 ALA A O 1
ATOM 1620 N N . ARG A 1 191 ? 49.886 -50.900 49.208 1.00 86.38 191 ARG A N 1
ATOM 1621 C CA . ARG A 1 191 ? 50.663 -49.900 48.454 1.00 86.38 191 ARG A CA 1
ATOM 1622 C C . ARG A 1 191 ? 50.585 -50.112 46.942 1.00 86.38 191 ARG A C 1
ATOM 1624 O O . ARG A 1 191 ? 50.432 -49.133 46.217 1.00 86.38 191 ARG A O 1
ATOM 1631 N N . ALA A 1 192 ? 50.650 -51.357 46.468 1.00 89.00 192 ALA A N 1
ATOM 1632 C CA . ALA A 1 192 ? 50.495 -51.674 45.049 1.00 89.00 192 ALA A CA 1
ATOM 1633 C C . ALA A 1 192 ? 49.085 -51.327 44.531 1.00 89.00 192 ALA A C 1
ATOM 1635 O O . ALA A 1 192 ? 48.962 -50.722 43.469 1.00 89.00 192 ALA A O 1
ATOM 1636 N N . ALA A 1 193 ? 48.036 -51.618 45.307 1.00 89.12 193 ALA A N 1
ATOM 1637 C CA . ALA A 1 193 ? 46.657 -51.264 44.974 1.00 89.12 193 ALA A CA 1
ATOM 1638 C C . ALA A 1 193 ? 46.444 -49.739 44.894 1.00 89.12 193 ALA A C 1
ATOM 1640 O O . ALA A 1 193 ? 45.832 -49.252 43.946 1.00 89.12 193 ALA A O 1
ATOM 1641 N N . ILE A 1 194 ? 47.005 -48.968 45.835 1.00 87.50 194 ILE A N 1
ATOM 1642 C CA . ILE A 1 194 ? 46.947 -47.495 45.804 1.00 87.50 194 ILE A CA 1
ATOM 1643 C C . ILE A 1 194 ? 47.717 -46.935 44.597 1.00 87.50 194 ILE A C 1
ATOM 1645 O O . ILE A 1 194 ? 47.226 -46.023 43.934 1.00 87.50 194 ILE A O 1
ATOM 1649 N N . ALA A 1 195 ? 48.886 -47.495 44.266 1.00 89.56 195 ALA A N 1
ATOM 1650 C CA . ALA A 1 195 ? 49.650 -47.092 43.085 1.00 89.56 195 ALA A CA 1
ATOM 1651 C C . ALA A 1 195 ? 48.903 -47.395 41.771 1.00 89.56 195 ALA A C 1
ATOM 1653 O O . ALA A 1 195 ? 48.891 -46.561 40.866 1.00 89.56 195 ALA A O 1
ATOM 1654 N N . LEU A 1 196 ? 48.235 -48.552 41.676 1.00 90.19 196 LEU A N 1
ATOM 1655 C CA . LEU A 1 196 ? 47.383 -48.901 40.536 1.00 90.19 196 LEU A CA 1
ATOM 1656 C C . LEU A 1 196 ? 46.178 -47.965 40.416 1.00 90.19 196 LEU A C 1
ATOM 1658 O O . LEU A 1 196 ? 45.928 -47.465 39.322 1.00 90.19 196 LEU A O 1
ATOM 1662 N N . LYS A 1 197 ? 45.486 -47.671 41.523 1.00 91.12 197 LYS A N 1
ATOM 1663 C CA . LYS A 1 197 ? 44.353 -46.738 41.524 1.00 91.12 197 LYS A CA 1
ATOM 1664 C C . LYS A 1 197 ? 44.778 -45.332 41.090 1.00 91.12 197 LYS A C 1
ATOM 1666 O O . LYS A 1 197 ? 44.142 -44.750 40.220 1.00 91.12 197 LYS A O 1
ATOM 1671 N N . LYS A 1 198 ? 45.901 -44.821 41.608 1.00 94.00 198 LYS A N 1
ATOM 1672 C CA . LYS A 1 198 ? 46.438 -43.520 41.185 1.00 94.00 198 LYS A CA 1
ATOM 1673 C C . LYS A 1 198 ? 46.784 -43.501 39.689 1.00 94.00 198 LYS A C 1
ATOM 1675 O O . LYS A 1 198 ? 46.453 -42.549 38.993 1.00 94.00 198 LYS A O 1
ATOM 1680 N N . ARG A 1 199 ? 47.383 -44.580 39.168 1.00 91.19 199 ARG A N 1
ATOM 1681 C CA . ARG A 1 199 ? 47.660 -44.729 37.729 1.00 91.19 199 ARG A CA 1
ATOM 1682 C C . ARG A 1 199 ? 46.376 -44.778 36.888 1.00 91.19 199 ARG A C 1
ATOM 1684 O O . ARG A 1 199 ? 46.371 -44.260 35.777 1.00 91.19 199 ARG A O 1
ATOM 1691 N N . GLN A 1 200 ? 45.302 -45.391 37.391 1.00 90.94 200 GLN A N 1
ATOM 1692 C CA . GLN A 1 200 ? 43.991 -45.386 36.730 1.00 90.94 200 GLN A CA 1
ATOM 1693 C C . GLN A 1 200 ? 43.399 -43.971 36.687 1.00 90.94 200 GLN A C 1
ATOM 1695 O O . GLN A 1 200 ? 43.004 -43.529 35.613 1.00 90.94 200 GLN A O 1
ATOM 1700 N N . GLU A 1 201 ? 43.429 -43.232 37.799 1.00 90.50 201 GLU A N 1
ATOM 1701 C CA . GLU A 1 201 ? 42.980 -41.831 37.868 1.00 90.50 201 GLU A CA 1
ATOM 1702 C C . GLU A 1 201 ? 43.783 -40.914 36.920 1.00 90.50 201 GLU A C 1
ATOM 1704 O O . GLU A 1 201 ? 43.201 -40.092 36.213 1.00 90.50 201 GLU A O 1
ATOM 1709 N N . GLU A 1 202 ? 45.107 -41.086 36.828 1.00 89.62 202 GLU A N 1
ATOM 1710 C CA . GLU A 1 202 ? 45.961 -40.354 35.877 1.00 89.62 202 GLU A CA 1
ATOM 1711 C C . GLU A 1 202 ? 45.608 -40.676 34.406 1.00 89.62 202 GLU A C 1
ATOM 1713 O O . GLU A 1 202 ? 45.523 -39.766 33.578 1.00 89.62 202 GLU A O 1
ATOM 1718 N N . VAL A 1 203 ? 45.329 -41.944 34.073 1.00 93.25 203 VAL A N 1
ATOM 1719 C CA . VAL A 1 203 ? 44.899 -42.358 32.720 1.00 93.25 203 VAL A CA 1
ATOM 1720 C C . VAL A 1 203 ? 43.486 -41.866 32.387 1.00 93.25 203 VAL A C 1
ATOM 1722 O O . VAL A 1 203 ? 43.240 -41.447 31.256 1.00 93.25 203 VAL A O 1
ATOM 1725 N N . GLU A 1 204 ? 42.557 -41.875 33.344 1.00 89.50 204 GLU A N 1
ATOM 1726 C CA . GLU A 1 204 ? 41.219 -41.306 33.157 1.00 89.50 204 GLU A CA 1
ATOM 1727 C C . GLU A 1 204 ? 41.262 -39.796 32.935 1.00 89.50 204 GLU A C 1
ATOM 1729 O O . GLU A 1 204 ? 40.556 -39.295 32.063 1.00 89.50 204 GLU A O 1
ATOM 1734 N N . ASN A 1 205 ? 42.093 -39.069 33.683 1.00 90.94 205 ASN A N 1
ATOM 1735 C CA . ASN A 1 205 ? 42.254 -37.629 33.497 1.00 90.94 205 ASN A CA 1
ATOM 1736 C C . ASN A 1 205 ? 42.862 -37.307 32.124 1.00 90.94 205 ASN A C 1
ATOM 1738 O O . ASN A 1 205 ? 42.377 -36.402 31.448 1.00 90.94 205 ASN A O 1
ATOM 1742 N N . MET A 1 206 ? 43.841 -38.094 31.661 1.00 87.75 206 MET A N 1
ATOM 1743 C CA . MET A 1 206 ? 44.389 -37.963 30.307 1.00 87.75 206 MET A CA 1
ATOM 1744 C C . MET A 1 206 ? 43.330 -38.241 29.224 1.00 87.75 206 MET A C 1
ATOM 1746 O O . MET A 1 206 ? 43.259 -37.516 28.236 1.00 87.75 206 MET A O 1
ATOM 1750 N N . ARG A 1 207 ? 42.470 -39.255 29.410 1.00 89.62 207 ARG A N 1
ATOM 1751 C CA . ARG A 1 207 ? 41.347 -39.528 28.492 1.00 89.62 207 ARG A CA 1
ATOM 1752 C C . ARG A 1 207 ? 40.323 -38.396 28.482 1.00 89.62 207 ARG A C 1
ATOM 1754 O O . ARG A 1 207 ? 39.963 -37.941 27.405 1.00 89.62 207 ARG A O 1
ATOM 1761 N N . LYS A 1 208 ? 39.915 -37.897 29.655 1.00 90.00 208 LYS A N 1
ATOM 1762 C CA . LYS A 1 208 ? 38.994 -36.753 29.781 1.00 90.00 208 LYS A CA 1
ATOM 1763 C C . LYS A 1 208 ? 39.533 -35.524 29.046 1.00 90.00 208 LYS A C 1
ATOM 1765 O O . LYS A 1 208 ? 38.787 -34.925 28.284 1.00 90.00 208 LYS A O 1
ATOM 1770 N N . GLN A 1 209 ? 40.825 -35.215 29.190 1.00 87.38 209 GLN A N 1
ATOM 1771 C CA . GLN A 1 209 ? 41.476 -34.135 28.439 1.00 87.38 209 GLN A CA 1
ATOM 1772 C C . GLN A 1 209 ? 41.423 -34.368 26.920 1.00 87.38 209 GLN A C 1
ATOM 1774 O O . GLN A 1 209 ? 40.979 -33.485 26.194 1.00 87.38 209 GLN A O 1
ATOM 1779 N N . GLN A 1 210 ? 41.784 -35.561 26.431 1.00 82.88 210 GLN A N 1
ATOM 1780 C CA . GLN A 1 210 ? 41.723 -35.874 24.993 1.00 82.88 210 GLN A CA 1
ATOM 1781 C C . GLN A 1 210 ? 40.299 -35.840 24.415 1.00 82.88 210 GLN A C 1
ATOM 1783 O O . GLN A 1 210 ? 40.106 -35.477 23.254 1.00 82.88 210 GLN A O 1
ATOM 1788 N N . ASP A 1 211 ? 39.297 -36.245 25.193 1.00 80.69 211 ASP A N 1
ATOM 1789 C CA . ASP A 1 211 ? 37.902 -36.253 24.752 1.00 80.69 211 ASP A CA 1
ATOM 1790 C C . ASP A 1 211 ? 37.281 -34.847 24.807 1.00 80.69 211 ASP A C 1
ATOM 1792 O O . ASP A 1 211 ? 36.468 -34.502 23.949 1.00 80.69 211 ASP A O 1
ATOM 1796 N N . GLU A 1 212 ? 37.725 -33.995 25.734 1.00 82.62 212 GLU A N 1
ATOM 1797 C CA . GLU A 1 212 ? 37.380 -32.572 25.777 1.00 82.62 212 GLU A CA 1
ATOM 1798 C C . GLU A 1 212 ? 38.043 -31.791 24.626 1.00 82.62 212 GLU A C 1
ATOM 1800 O O . GLU A 1 212 ? 37.360 -31.036 23.933 1.00 82.62 212 GLU A O 1
ATOM 1805 N N . GLU A 1 213 ? 39.315 -32.063 24.306 1.00 78.62 213 GLU A N 1
ATOM 1806 C CA . GLU A 1 213 ? 39.983 -31.554 23.096 1.00 78.62 213 GLU A CA 1
ATOM 1807 C C . GLU A 1 213 ? 39.257 -31.990 21.810 1.00 78.62 213 GLU A C 1
ATOM 1809 O O . GLU A 1 213 ? 38.959 -31.155 20.950 1.00 78.62 213 GLU A O 1
ATOM 1814 N N . ARG A 1 214 ? 38.891 -33.278 21.688 1.00 78.00 214 ARG A N 1
ATOM 1815 C CA . ARG A 1 214 ? 38.081 -33.785 20.561 1.00 78.00 214 ARG A CA 1
ATOM 1816 C C . ARG A 1 214 ? 36.721 -33.094 20.465 1.00 78.00 214 ARG A C 1
ATOM 1818 O O . ARG A 1 214 ? 36.270 -32.793 19.358 1.00 78.00 214 ARG A O 1
ATOM 1825 N N . ARG A 1 215 ? 36.065 -32.830 21.599 1.00 78.81 215 ARG A N 1
ATOM 1826 C CA . ARG A 1 215 ? 34.765 -32.145 21.653 1.00 78.81 215 ARG A CA 1
ATOM 1827 C C . ARG A 1 215 ? 34.873 -30.695 21.180 1.00 78.81 215 ARG A C 1
ATOM 1829 O O . ARG A 1 215 ? 34.054 -30.276 20.365 1.00 78.81 215 ARG A O 1
ATOM 1836 N N . ILE A 1 216 ? 35.897 -29.965 21.627 1.00 73.88 216 ILE A N 1
ATOM 1837 C CA . ILE A 1 216 ? 36.176 -28.586 21.195 1.00 73.88 216 ILE A CA 1
ATOM 1838 C C . ILE A 1 216 ? 36.467 -28.540 19.688 1.00 73.88 216 ILE A C 1
ATOM 1840 O O . ILE A 1 216 ? 35.916 -27.693 18.983 1.00 73.88 216 ILE A O 1
ATOM 1844 N N . PHE A 1 217 ? 37.274 -29.476 19.174 1.00 66.44 217 PHE A N 1
ATOM 1845 C CA . PHE A 1 217 ? 37.570 -29.565 17.743 1.00 66.44 217 PHE A CA 1
ATOM 1846 C C . PHE A 1 217 ? 36.300 -29.828 16.915 1.00 66.44 217 PHE A C 1
ATOM 1848 O O . PHE A 1 217 ? 35.995 -29.060 16.005 1.00 66.44 217 PHE A O 1
ATOM 1855 N N . SER A 1 218 ? 35.509 -30.841 17.288 1.00 66.62 218 SER A N 1
ATOM 1856 C CA . SER A 1 218 ? 34.241 -31.192 16.625 1.00 66.62 218 SER A CA 1
ATOM 1857 C C . SER A 1 218 ? 33.242 -30.026 16.591 1.00 66.62 218 SER A C 1
ATOM 1859 O O . SER A 1 218 ? 32.648 -29.731 15.552 1.00 66.62 218 SER A O 1
ATOM 1861 N N . GLN A 1 219 ? 33.093 -29.306 17.707 1.00 64.06 219 GLN A N 1
ATOM 1862 C CA . GLN A 1 219 ? 32.154 -28.188 17.811 1.00 64.06 219 GLN A CA 1
ATOM 1863 C C . GLN A 1 219 ? 32.572 -26.990 16.939 1.00 64.06 219 GLN A C 1
ATOM 1865 O O . GLN A 1 219 ? 31.714 -26.349 16.325 1.00 64.06 219 GLN A O 1
ATOM 1870 N N . ASN A 1 220 ? 33.878 -26.722 16.820 1.00 62.47 220 ASN A N 1
ATOM 1871 C CA . ASN A 1 220 ? 34.388 -25.719 15.886 1.00 62.47 220 ASN A CA 1
ATOM 1872 C C . ASN A 1 220 ? 34.188 -26.145 14.425 1.00 62.47 220 ASN A C 1
ATOM 1874 O O . ASN A 1 220 ? 33.678 -25.340 13.645 1.00 62.47 220 ASN A O 1
ATOM 1878 N N . ASP A 1 221 ? 34.534 -27.385 14.070 1.00 59.03 221 ASP A N 1
ATOM 1879 C CA . ASP A 1 221 ? 34.540 -27.871 12.682 1.00 59.03 221 ASP A CA 1
ATOM 1880 C C . ASP A 1 221 ? 33.125 -27.945 12.073 1.00 59.03 221 ASP A C 1
ATOM 1882 O O . ASP A 1 221 ? 32.901 -27.606 10.908 1.00 59.03 221 ASP A O 1
ATOM 1886 N N . ILE A 1 222 ? 32.119 -28.270 12.894 1.00 59.47 222 ILE A N 1
ATOM 1887 C CA . ILE A 1 222 ? 30.698 -28.168 12.523 1.00 59.47 222 ILE A CA 1
ATOM 1888 C C . ILE A 1 222 ? 30.309 -26.705 12.243 1.00 59.47 222 ILE A C 1
ATOM 1890 O O . ILE A 1 222 ? 29.621 -26.422 11.258 1.00 59.47 222 ILE A O 1
ATOM 1894 N N . SER A 1 223 ? 30.773 -25.755 13.062 1.00 59.75 223 SER A N 1
ATOM 1895 C CA . SER A 1 223 ? 30.424 -24.332 12.923 1.00 59.75 223 SER A CA 1
ATOM 1896 C C . SER A 1 223 ? 31.075 -23.652 11.706 1.00 59.75 223 SER A C 1
ATOM 1898 O O . SER A 1 223 ? 30.439 -22.821 11.047 1.00 59.75 223 SER A O 1
ATOM 1900 N N . THR A 1 224 ? 32.318 -24.015 11.373 1.00 60.62 224 THR A N 1
ATOM 1901 C CA . THR A 1 224 ? 33.057 -23.515 10.202 1.00 60.62 224 THR A CA 1
ATOM 1902 C C . THR A 1 224 ? 32.523 -24.142 8.921 1.00 60.62 224 THR A C 1
ATOM 1904 O O . THR A 1 224 ? 32.211 -23.421 7.971 1.00 60.62 224 THR A O 1
ATOM 1907 N N . THR A 1 225 ? 32.319 -25.462 8.917 1.00 61.19 225 THR A N 1
ATOM 1908 C CA . THR A 1 225 ? 31.749 -26.200 7.784 1.00 61.19 225 THR A CA 1
ATOM 1909 C C . THR A 1 225 ? 30.334 -25.724 7.457 1.00 61.19 225 THR A C 1
ATOM 1911 O O . THR A 1 225 ? 30.017 -25.523 6.283 1.00 61.19 225 THR A O 1
ATOM 1914 N N . SER A 1 226 ? 29.488 -25.475 8.465 1.00 59.75 226 SER A N 1
ATOM 1915 C CA . SER A 1 226 ? 28.138 -24.940 8.241 1.00 59.75 226 SER A CA 1
ATOM 1916 C C . SER A 1 226 ? 28.170 -23.550 7.593 1.00 59.75 226 SER A C 1
ATOM 1918 O O . SER A 1 226 ? 27.450 -23.316 6.623 1.00 59.75 226 SER A O 1
ATOM 1920 N N . LYS A 1 227 ? 29.034 -22.638 8.066 1.00 60.03 227 LYS A N 1
ATOM 1921 C CA . LYS A 1 227 ? 29.168 -21.283 7.496 1.00 60.03 227 LYS A CA 1
ATOM 1922 C C . LYS A 1 227 ? 29.769 -21.275 6.091 1.00 60.03 227 LYS A C 1
ATOM 1924 O O . LYS A 1 227 ? 29.319 -20.483 5.267 1.00 60.03 227 LYS A O 1
ATOM 1929 N N . SER A 1 228 ? 30.740 -22.148 5.801 1.00 64.44 228 SER A N 1
ATOM 1930 C CA . SER A 1 228 ? 31.283 -22.292 4.441 1.00 64.44 228 SER A CA 1
ATOM 1931 C C . SER A 1 228 ? 30.199 -22.768 3.480 1.00 64.44 228 SER A C 1
ATOM 1933 O O . SER A 1 228 ? 29.917 -22.084 2.503 1.00 64.44 228 SER A O 1
ATOM 1935 N N . ARG A 1 229 ? 29.501 -23.865 3.813 1.00 63.34 229 ARG A N 1
ATOM 1936 C CA . ARG A 1 229 ? 28.417 -24.415 2.982 1.00 63.34 229 ARG A CA 1
ATOM 1937 C C . ARG A 1 229 ? 27.306 -23.401 2.722 1.00 63.34 229 ARG A C 1
ATOM 1939 O O . ARG A 1 229 ? 26.835 -23.313 1.595 1.00 63.34 229 ARG A O 1
ATOM 1946 N N . GLU A 1 230 ? 26.910 -22.611 3.721 1.00 65.56 230 GLU A N 1
ATOM 1947 C CA . GLU A 1 230 ? 25.891 -21.569 3.541 1.00 65.56 230 GLU A CA 1
ATOM 1948 C C . GLU A 1 230 ? 26.370 -20.431 2.616 1.00 65.56 230 GLU A C 1
ATOM 1950 O O . GLU A 1 230 ? 25.597 -19.908 1.809 1.00 65.56 230 GLU A O 1
ATOM 1955 N N . TRP A 1 231 ? 27.650 -20.053 2.694 1.00 65.25 231 TRP A N 1
ATOM 1956 C CA . TRP A 1 231 ? 28.255 -19.042 1.821 1.00 65.25 231 TRP A CA 1
ATOM 1957 C C . TRP A 1 231 ? 28.423 -19.547 0.380 1.00 65.25 231 TRP A C 1
ATOM 1959 O O . TRP A 1 231 ? 28.081 -18.827 -0.562 1.00 65.25 231 TRP A O 1
ATOM 1969 N N . ASP A 1 232 ? 28.871 -20.793 0.214 1.00 75.00 232 ASP A N 1
ATOM 1970 C CA . ASP A 1 232 ? 29.019 -21.475 -1.075 1.00 75.00 232 ASP A CA 1
ATOM 1971 C C . ASP A 1 232 ? 27.659 -21.655 -1.763 1.00 75.00 232 ASP A C 1
ATOM 1973 O O . ASP A 1 232 ? 27.499 -21.298 -2.930 1.00 75.00 232 ASP A O 1
ATOM 1977 N N . GLU A 1 233 ? 26.640 -22.111 -1.030 1.00 70.31 233 GLU A N 1
ATOM 1978 C CA . GLU A 1 233 ? 25.260 -22.243 -1.514 1.00 70.31 233 GLU A CA 1
ATOM 1979 C C . GLU A 1 233 ? 24.671 -20.878 -1.912 1.00 70.31 233 GLU A C 1
ATOM 1981 O O . GLU A 1 233 ? 24.084 -20.723 -2.987 1.00 70.31 233 GLU A O 1
ATOM 1986 N N . ARG A 1 234 ? 24.893 -19.837 -1.099 1.00 73.56 234 ARG A N 1
ATOM 1987 C CA . ARG A 1 234 ? 24.466 -18.461 -1.406 1.00 73.56 234 ARG A CA 1
ATOM 1988 C C . ARG A 1 234 ? 25.156 -17.903 -2.654 1.00 73.56 234 ARG A C 1
ATOM 1990 O O . ARG A 1 234 ? 24.527 -17.164 -3.413 1.00 73.56 234 ARG A O 1
ATOM 1997 N N . ASN A 1 235 ? 26.425 -18.236 -2.885 1.00 79.56 235 ASN A N 1
ATOM 1998 C CA . ASN A 1 235 ? 27.140 -17.837 -4.095 1.00 79.56 235 ASN A CA 1
ATOM 1999 C C . ASN A 1 235 ? 26.698 -18.641 -5.318 1.00 79.56 235 ASN A C 1
ATOM 2001 O O . ASN A 1 235 ? 26.426 -18.027 -6.346 1.00 79.56 235 ASN A O 1
ATOM 2005 N N . ARG A 1 236 ? 26.495 -19.956 -5.195 1.00 77.38 236 ARG A N 1
ATOM 2006 C CA . ARG A 1 236 ? 25.948 -20.806 -6.262 1.00 77.38 236 ARG A CA 1
ATOM 2007 C C . ARG A 1 236 ? 24.561 -20.338 -6.711 1.00 77.38 236 ARG A C 1
ATOM 2009 O O . ARG A 1 236 ? 24.298 -20.262 -7.906 1.00 77.38 236 ARG A O 1
ATOM 2016 N N . ARG A 1 237 ? 23.690 -19.924 -5.780 1.00 74.62 237 ARG A N 1
ATOM 2017 C CA . ARG A 1 237 ? 22.390 -19.301 -6.109 1.00 74.62 237 ARG A CA 1
ATOM 2018 C C . ARG A 1 237 ? 22.551 -18.006 -6.911 1.00 74.62 237 ARG A C 1
ATOM 2020 O O . ARG A 1 237 ? 21.861 -17.823 -7.909 1.00 74.62 237 ARG A O 1
ATOM 2027 N N . ARG A 1 238 ? 23.484 -17.127 -6.520 1.00 78.38 238 ARG A N 1
ATOM 2028 C CA . ARG A 1 238 ? 23.792 -15.884 -7.262 1.00 78.38 238 ARG A CA 1
ATOM 2029 C C . ARG A 1 238 ? 24.383 -16.157 -8.644 1.00 78.38 238 ARG A C 1
ATOM 2031 O O . ARG A 1 238 ? 24.091 -15.419 -9.577 1.00 78.38 238 ARG A O 1
ATOM 2038 N N . GLU A 1 239 ? 25.224 -17.176 -8.767 1.00 78.06 239 GLU A N 1
ATOM 2039 C CA . GLU A 1 239 ? 25.851 -17.593 -10.022 1.00 78.06 239 GLU A CA 1
ATOM 2040 C C . GLU A 1 239 ? 24.818 -18.181 -10.988 1.00 78.06 239 GLU A C 1
ATOM 2042 O O . GLU A 1 239 ? 24.676 -17.673 -12.096 1.00 78.06 239 GLU A O 1
ATOM 2047 N N . ASN A 1 240 ? 23.989 -19.124 -10.529 1.00 80.88 240 ASN A N 1
ATOM 2048 C CA . ASN A 1 240 ? 22.852 -19.645 -11.294 1.00 80.88 240 ASN A CA 1
ATOM 2049 C C . ASN A 1 240 ? 21.893 -18.531 -11.741 1.00 80.88 240 ASN A C 1
ATOM 2051 O O . ASN A 1 240 ? 21.406 -18.546 -12.871 1.00 80.88 240 ASN A O 1
ATOM 2055 N N . GLN A 1 241 ? 21.637 -17.538 -10.882 1.00 78.19 241 GLN A N 1
ATOM 2056 C CA . GLN A 1 241 ? 20.787 -16.405 -11.242 1.00 78.19 241 GLN A CA 1
ATOM 2057 C C . GLN A 1 241 ? 21.432 -15.513 -12.317 1.00 78.19 241 GLN A C 1
ATOM 2059 O O . GLN A 1 241 ? 20.750 -15.134 -13.263 1.00 78.19 241 GLN A O 1
ATOM 2064 N N . ARG A 1 242 ? 22.748 -15.257 -12.248 1.00 79.56 242 ARG A N 1
ATOM 2065 C CA . ARG A 1 242 ? 23.487 -14.544 -13.309 1.00 79.56 242 ARG A CA 1
ATOM 2066 C C . ARG A 1 242 ? 23.468 -15.294 -14.638 1.00 79.56 242 ARG A C 1
ATOM 2068 O O . ARG A 1 242 ? 23.211 -14.664 -15.656 1.00 79.56 242 ARG A O 1
ATOM 2075 N N . LEU A 1 243 ? 23.697 -16.609 -14.624 1.00 79.12 243 LEU A N 1
ATOM 2076 C CA . LEU A 1 243 ? 23.655 -17.448 -15.827 1.00 79.12 243 LEU A CA 1
ATOM 2077 C C . LEU A 1 243 ? 22.272 -17.390 -16.491 1.00 79.12 243 LEU A C 1
ATOM 2079 O O . LEU A 1 243 ? 22.173 -17.201 -17.700 1.00 79.12 243 LEU A O 1
ATOM 2083 N N . ARG A 1 244 ? 21.197 -17.448 -15.695 1.00 75.62 244 ARG A N 1
ATOM 2084 C CA . ARG A 1 244 ? 19.820 -17.275 -16.182 1.00 75.62 244 ARG A CA 1
ATOM 2085 C C . ARG A 1 244 ? 19.569 -15.870 -16.744 1.00 75.62 244 ARG A C 1
ATOM 2087 O O . ARG A 1 244 ? 18.907 -15.732 -17.769 1.00 75.62 244 ARG A O 1
ATOM 2094 N N . ASP A 1 245 ? 20.100 -14.829 -16.106 1.00 77.56 245 ASP A N 1
ATOM 2095 C CA . ASP A 1 245 ? 19.985 -13.447 -16.590 1.00 77.56 245 ASP A CA 1
ATOM 2096 C C . ASP A 1 245 ? 20.801 -13.202 -17.877 1.00 77.56 245 ASP A C 1
ATOM 2098 O O . ASP A 1 245 ? 20.444 -12.336 -18.677 1.00 77.56 245 ASP A O 1
ATOM 2102 N N . GLU A 1 246 ? 21.896 -13.934 -18.093 1.00 77.75 246 GLU A N 1
ATOM 2103 C CA . GLU A 1 246 ? 22.664 -13.935 -19.345 1.00 77.75 246 GLU A CA 1
ATOM 2104 C C . GLU A 1 246 ? 21.923 -14.685 -20.458 1.00 77.75 246 GLU A C 1
ATOM 2106 O O . GLU A 1 246 ? 21.721 -14.112 -21.528 1.00 77.75 246 GLU A O 1
ATOM 2111 N N . GLU A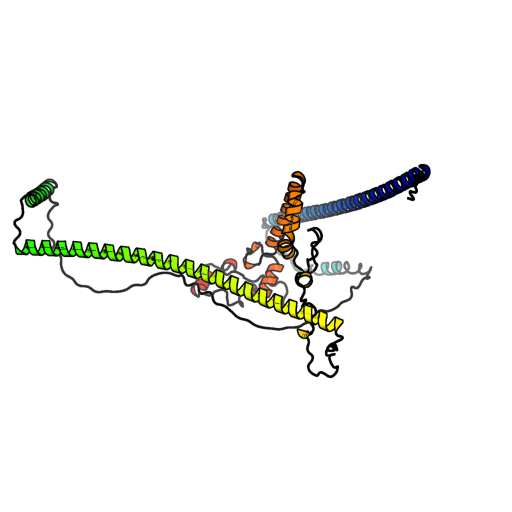 1 247 ? 21.381 -15.874 -20.178 1.00 78.81 247 GLU A N 1
ATOM 2112 C CA . GLU A 1 247 ? 20.540 -16.635 -21.114 1.00 78.81 247 GLU A CA 1
ATOM 2113 C C . GLU A 1 247 ? 19.317 -15.820 -21.590 1.00 78.81 247 GLU A C 1
ATOM 2115 O O . GLU A 1 247 ? 18.964 -15.826 -22.771 1.00 78.81 247 GLU A O 1
ATOM 2120 N N . VAL A 1 248 ? 18.675 -15.067 -20.687 1.00 77.62 248 VAL A N 1
ATOM 2121 C CA . VAL A 1 248 ? 17.560 -14.168 -21.036 1.00 77.62 248 VAL A CA 1
ATOM 2122 C C . VAL A 1 248 ? 18.023 -13.015 -21.930 1.00 77.62 248 VAL A C 1
ATOM 2124 O O . VAL A 1 248 ? 17.328 -12.689 -22.893 1.00 77.62 248 VAL A O 1
ATOM 2127 N N . LYS A 1 249 ? 19.192 -12.414 -21.664 1.00 79.12 249 LYS A N 1
ATOM 2128 C CA . LYS A 1 249 ? 19.753 -11.358 -22.528 1.00 79.12 249 LYS A CA 1
ATOM 2129 C C . LYS A 1 249 ? 20.094 -11.884 -23.914 1.00 79.12 249 LYS A C 1
ATOM 2131 O O . LYS A 1 249 ? 19.899 -11.153 -24.878 1.00 79.12 249 LYS A O 1
ATOM 2136 N N . ASP A 1 250 ? 20.598 -13.107 -24.028 1.00 83.06 250 ASP A N 1
ATOM 2137 C CA . ASP A 1 250 ? 20.941 -13.691 -25.325 1.00 83.06 250 ASP A CA 1
ATOM 2138 C C . ASP A 1 250 ? 19.685 -13.991 -26.150 1.00 83.06 250 ASP A C 1
ATOM 2140 O O . ASP A 1 250 ? 19.612 -13.561 -27.299 1.00 83.06 250 ASP A O 1
ATOM 2144 N N . LYS A 1 251 ? 18.626 -14.537 -25.537 1.00 86.31 251 LYS A N 1
ATOM 2145 C CA . LYS A 1 251 ? 17.305 -14.672 -26.185 1.00 86.31 251 LYS A CA 1
ATOM 2146 C C . LYS A 1 251 ? 16.711 -13.331 -26.619 1.00 86.31 251 LYS A C 1
ATOM 2148 O O . LYS A 1 251 ? 16.059 -13.246 -27.657 1.00 86.31 251 LYS A O 1
ATOM 2153 N N . ASP A 1 252 ? 16.906 -12.273 -25.837 1.00 87.88 252 ASP A N 1
ATOM 2154 C CA . ASP A 1 252 ? 16.414 -10.943 -26.197 1.00 87.88 252 ASP A CA 1
ATOM 2155 C C . ASP A 1 252 ? 17.257 -10.298 -27.327 1.00 87.88 252 ASP A C 1
ATOM 2157 O O . ASP A 1 252 ? 16.686 -9.678 -28.226 1.00 87.88 252 ASP A O 1
ATOM 2161 N N . LYS A 1 253 ? 18.578 -10.541 -27.395 1.00 89.75 253 LYS A N 1
ATOM 2162 C CA . LYS A 1 253 ? 19.417 -10.187 -28.566 1.00 89.75 253 LYS A CA 1
ATOM 2163 C C . LYS A 1 253 ? 19.019 -10.969 -29.822 1.00 89.75 253 LYS A C 1
ATOM 2165 O O . LYS A 1 253 ? 19.001 -10.405 -30.914 1.00 89.75 253 LYS A O 1
ATOM 2170 N N . GLU A 1 254 ? 18.711 -12.259 -29.692 1.00 90.00 254 GLU A N 1
ATOM 2171 C CA . GLU A 1 254 ? 18.251 -13.092 -30.809 1.00 90.00 254 GLU A CA 1
ATOM 2172 C C . GLU A 1 254 ? 16.958 -12.528 -31.405 1.00 90.00 254 GLU A C 1
ATOM 2174 O O . GLU A 1 254 ? 16.914 -12.260 -32.607 1.00 90.00 254 GLU A O 1
ATOM 2179 N N . LYS A 1 255 ? 15.961 -12.220 -30.563 1.00 89.38 255 LYS A N 1
ATOM 2180 C CA . LYS A 1 255 ? 14.715 -11.549 -30.976 1.00 89.38 255 LYS A CA 1
ATOM 2181 C C . LYS A 1 255 ? 14.950 -10.174 -31.603 1.00 89.38 255 LYS A C 1
ATOM 2183 O O . LYS A 1 255 ? 14.266 -9.825 -32.562 1.00 89.38 255 LYS A O 1
ATOM 2188 N N . GLU A 1 256 ? 15.902 -9.384 -31.098 1.00 89.69 256 GLU A N 1
ATOM 2189 C CA . GLU A 1 256 ? 16.278 -8.106 -31.720 1.00 89.69 256 GLU A CA 1
ATOM 2190 C C . GLU A 1 256 ? 16.793 -8.323 -33.151 1.00 89.69 256 GLU A C 1
ATOM 2192 O O . GLU A 1 256 ? 16.339 -7.671 -34.096 1.00 89.69 256 GLU A O 1
ATOM 2197 N N . VAL A 1 257 ? 17.699 -9.286 -33.333 1.00 91.06 257 VAL A N 1
ATOM 2198 C CA . VAL A 1 257 ? 18.246 -9.648 -34.644 1.00 91.06 257 VAL A CA 1
ATOM 2199 C C . VAL A 1 257 ? 17.165 -10.235 -35.561 1.00 91.06 257 VAL A C 1
ATOM 2201 O O . VAL A 1 257 ? 17.170 -9.943 -36.756 1.00 91.06 257 VAL A O 1
ATOM 2204 N N . GLU A 1 258 ? 16.217 -11.015 -35.042 1.00 88.06 258 GLU A N 1
ATOM 2205 C CA . GLU A 1 258 ? 15.044 -11.493 -35.786 1.00 88.06 258 GLU A CA 1
ATOM 2206 C C . GLU A 1 258 ? 14.131 -10.344 -36.228 1.00 88.06 258 GLU A C 1
ATOM 2208 O O . GLU A 1 258 ? 13.795 -10.262 -37.408 1.00 88.06 258 GLU A O 1
ATOM 2213 N N . ALA A 1 259 ? 13.803 -9.401 -35.342 1.00 88.38 259 ALA A N 1
ATOM 2214 C CA . ALA A 1 259 ? 12.995 -8.228 -35.675 1.00 88.38 259 ALA A CA 1
ATOM 2215 C C . ALA A 1 259 ? 13.668 -7.344 -36.746 1.00 88.38 259 ALA A C 1
ATOM 2217 O O . ALA A 1 259 ? 13.001 -6.825 -37.648 1.00 88.38 259 ALA A O 1
ATOM 2218 N N . ILE A 1 260 ? 14.999 -7.209 -36.697 1.00 90.44 260 ILE A N 1
ATOM 2219 C CA . ILE A 1 260 ? 15.793 -6.553 -37.747 1.00 90.44 260 ILE A CA 1
ATOM 2220 C C . ILE A 1 260 ? 15.711 -7.357 -39.056 1.00 90.44 260 ILE A C 1
ATOM 2222 O O . ILE A 1 260 ? 15.393 -6.785 -40.102 1.00 90.44 260 ILE A O 1
ATOM 2226 N N . LYS A 1 261 ? 15.936 -8.678 -39.018 1.00 90.31 261 LYS A N 1
ATOM 2227 C CA . LYS A 1 261 ? 15.840 -9.564 -40.192 1.00 90.31 261 LYS A CA 1
ATOM 2228 C C . LYS A 1 261 ? 14.463 -9.470 -40.854 1.00 90.31 261 LYS A C 1
ATOM 2230 O O . LYS A 1 261 ? 14.400 -9.191 -42.047 1.00 90.31 261 LYS A O 1
ATOM 2235 N N . GLU A 1 262 ? 13.368 -9.618 -40.108 1.00 88.31 262 GLU A N 1
ATOM 2236 C CA . GLU A 1 262 ? 12.004 -9.504 -40.645 1.00 88.31 262 GLU A CA 1
ATOM 2237 C C . GLU A 1 262 ? 11.738 -8.142 -41.297 1.00 88.31 262 GLU A C 1
ATOM 2239 O O . GLU A 1 262 ? 11.090 -8.068 -42.343 1.00 88.31 262 GLU A O 1
ATOM 2244 N N . ARG A 1 263 ? 12.242 -7.053 -40.700 1.00 86.75 263 ARG A N 1
ATOM 2245 C CA . ARG A 1 263 ? 12.021 -5.691 -41.203 1.00 86.75 263 ARG A CA 1
ATOM 2246 C C . ARG A 1 263 ? 12.732 -5.414 -42.528 1.00 86.75 263 ARG A C 1
ATOM 2248 O O . ARG A 1 263 ? 12.175 -4.685 -43.346 1.00 86.75 263 ARG A O 1
ATOM 2255 N N . TYR A 1 264 ? 13.940 -5.944 -42.724 1.00 86.94 264 TYR A N 1
ATOM 2256 C CA . TYR A 1 264 ? 14.791 -5.603 -43.873 1.00 86.94 264 TYR A CA 1
ATOM 2257 C C . TYR A 1 264 ? 14.872 -6.692 -44.953 1.00 86.94 264 TYR A C 1
ATOM 2259 O O . TYR A 1 264 ? 15.058 -6.354 -46.118 1.00 86.94 264 TYR A O 1
ATOM 2267 N N . LEU A 1 265 ? 14.692 -7.974 -44.612 1.00 87.06 265 LEU A N 1
ATOM 2268 C CA . LEU A 1 265 ? 14.710 -9.091 -45.575 1.00 87.06 265 LEU A CA 1
ATOM 2269 C C . LEU A 1 265 ? 13.325 -9.405 -46.167 1.00 87.06 265 LEU A C 1
ATOM 2271 O O . LEU A 1 265 ? 13.200 -10.322 -46.972 1.00 87.06 265 LEU A O 1
ATOM 2275 N N . GLY A 1 266 ? 12.279 -8.665 -45.781 1.00 75.88 266 GLY A N 1
ATOM 2276 C CA . GLY A 1 266 ? 10.944 -8.783 -46.380 1.00 75.88 266 GLY A CA 1
ATOM 2277 C C . GLY A 1 266 ? 10.243 -10.122 -46.122 1.00 75.88 266 GLY A C 1
ATOM 2278 O O . GLY A 1 266 ? 9.357 -10.503 -46.886 1.00 75.88 266 GLY A O 1
ATOM 2279 N N . LEU A 1 267 ? 10.637 -10.838 -45.063 1.00 73.81 267 LEU A N 1
ATOM 2280 C CA . LEU A 1 267 ? 10.038 -12.117 -44.680 1.00 73.81 267 LEU A CA 1
ATOM 2281 C C . LEU A 1 267 ? 8.521 -11.967 -44.481 1.00 73.81 267 LEU A C 1
ATOM 2283 O O . LEU A 1 267 ? 8.038 -10.996 -43.893 1.00 73.81 267 LEU A O 1
ATOM 2287 N N . ILE A 1 268 ? 7.760 -12.943 -44.984 1.00 70.81 268 ILE A N 1
ATOM 2288 C CA . ILE A 1 268 ? 6.296 -12.920 -44.936 1.00 70.81 268 ILE A CA 1
ATOM 2289 C C . ILE A 1 268 ? 5.850 -13.035 -43.477 1.00 70.81 268 ILE A C 1
ATOM 2291 O O . ILE A 1 268 ? 5.870 -14.117 -42.890 1.00 70.81 268 ILE A O 1
ATOM 2295 N N . LYS A 1 269 ? 5.414 -11.911 -42.899 1.00 74.31 269 LYS A N 1
ATOM 2296 C CA . LYS A 1 269 ? 4.908 -11.862 -41.524 1.00 74.31 269 LYS A CA 1
ATOM 2297 C C . LYS A 1 269 ? 3.758 -12.848 -41.338 1.00 74.31 269 LYS A C 1
ATOM 2299 O O . LYS A 1 269 ? 2.766 -12.805 -42.074 1.00 74.31 269 LYS A O 1
ATOM 2304 N N . LYS A 1 270 ? 3.866 -13.702 -40.317 1.00 74.50 270 LYS A N 1
ATOM 2305 C CA . LYS A 1 270 ? 2.790 -14.613 -39.908 1.00 74.50 270 LYS A CA 1
ATOM 2306 C C . LYS A 1 270 ? 1.558 -13.775 -39.548 1.00 74.50 270 LYS A C 1
ATOM 2308 O O . LYS A 1 270 ? 1.596 -12.965 -38.625 1.00 74.50 270 LYS A O 1
ATOM 2313 N N . LYS A 1 271 ? 0.465 -13.929 -40.302 1.00 75.88 271 LYS A N 1
ATOM 2314 C CA . LYS A 1 271 ? -0.792 -13.214 -40.026 1.00 75.88 271 LYS A CA 1
ATOM 2315 C C . LYS A 1 271 ? -1.374 -13.719 -38.702 1.00 75.88 271 LYS A C 1
ATOM 2317 O O . LYS A 1 271 ? -1.435 -14.929 -38.496 1.00 75.88 271 LYS A O 1
ATOM 2322 N N . ARG A 1 272 ? -1.830 -12.807 -37.831 1.00 74.00 272 ARG A N 1
ATOM 2323 C CA . ARG A 1 272 ? -2.542 -13.177 -36.592 1.00 74.00 272 ARG A CA 1
ATOM 2324 C C . ARG A 1 272 ? -3.748 -14.058 -36.938 1.00 74.00 272 ARG A C 1
ATOM 2326 O O . ARG A 1 272 ? -4.471 -13.772 -37.895 1.00 74.00 272 ARG A O 1
ATOM 2333 N N . ARG A 1 273 ? -3.966 -15.119 -36.157 1.00 76.06 273 ARG A N 1
ATOM 2334 C CA . ARG A 1 273 ? -5.125 -16.009 -36.301 1.00 76.06 273 ARG A CA 1
ATOM 2335 C C . ARG A 1 273 ? -6.383 -15.252 -35.871 1.00 76.06 273 ARG A C 1
ATOM 2337 O O . ARG A 1 273 ? -6.640 -15.111 -34.683 1.00 76.06 273 ARG A O 1
ATOM 2344 N N . VAL A 1 274 ? -7.153 -14.755 -36.835 1.00 71.88 274 VAL A N 1
ATOM 2345 C CA . VAL A 1 274 ? -8.455 -14.124 -36.575 1.00 71.88 274 VAL A CA 1
ATOM 2346 C C . VAL A 1 274 ? -9.403 -15.183 -35.994 1.00 71.88 274 VAL A C 1
ATOM 2348 O O . VAL A 1 274 ? -9.569 -16.238 -36.615 1.00 71.88 274 VAL A O 1
ATOM 2351 N N . ARG A 1 275 ? -10.003 -14.922 -34.818 1.00 67.38 275 ARG A N 1
ATOM 2352 C CA . ARG A 1 275 ? -11.035 -15.797 -34.221 1.00 67.38 275 ARG A CA 1
ATOM 2353 C C . ARG A 1 275 ? -12.171 -15.987 -35.239 1.00 67.38 275 ARG A C 1
ATOM 2355 O O . ARG A 1 275 ? -12.633 -15.015 -35.838 1.00 67.38 275 ARG A O 1
ATOM 2362 N N . ARG A 1 276 ? -12.601 -17.230 -35.478 1.00 69.94 276 ARG A N 1
ATOM 2363 C CA . ARG A 1 276 ? -13.709 -17.527 -36.402 1.00 69.94 276 ARG A CA 1
ATOM 2364 C C . ARG A 1 276 ? -15.032 -17.471 -35.643 1.00 69.94 276 ARG A C 1
ATOM 2366 O O . ARG A 1 276 ? -15.139 -18.034 -34.564 1.00 69.94 276 ARG A O 1
ATOM 2373 N N . LEU A 1 277 ? -16.055 -16.871 -36.251 1.00 65.25 277 LEU A N 1
ATOM 2374 C CA . LEU A 1 277 ? -17.385 -16.689 -35.645 1.00 65.25 277 LEU A CA 1
ATOM 2375 C C . LEU A 1 277 ? -18.111 -18.013 -35.300 1.00 65.25 277 LEU A C 1
ATOM 2377 O O . LEU A 1 277 ? -19.078 -18.006 -34.550 1.00 65.25 277 LEU A O 1
ATOM 2381 N N . ASN A 1 278 ? -17.637 -19.148 -35.828 1.00 66.75 278 ASN A N 1
ATOM 2382 C CA . ASN A 1 278 ? -18.224 -20.480 -35.642 1.00 66.75 278 ASN A CA 1
ATOM 2383 C C . ASN A 1 278 ? -17.499 -21.354 -34.593 1.00 66.75 278 ASN A C 1
ATOM 2385 O O . ASN A 1 278 ? -17.805 -22.546 -34.505 1.00 66.75 278 ASN A O 1
ATOM 2389 N N . ASP A 1 279 ? -16.535 -20.825 -33.829 1.00 72.56 279 ASP A N 1
ATOM 2390 C CA . ASP A 1 279 ? -15.901 -21.602 -32.754 1.00 72.56 279 ASP A CA 1
ATOM 2391 C C . ASP A 1 279 ? -16.906 -21.879 -31.623 1.00 72.56 279 ASP A C 1
ATOM 2393 O O . ASP A 1 279 ? -17.347 -20.980 -30.913 1.00 72.56 279 ASP A O 1
ATOM 2397 N N . ARG A 1 280 ? -17.276 -23.155 -31.454 1.00 78.62 280 ARG A N 1
ATOM 2398 C CA . ARG A 1 280 ? -18.289 -23.611 -30.479 1.00 78.62 280 ARG A CA 1
ATOM 2399 C C . ARG A 1 280 ? -17.821 -23.582 -29.023 1.00 78.62 280 ARG A C 1
ATOM 2401 O O . ARG A 1 280 ? -18.630 -23.808 -28.130 1.00 78.62 280 ARG A O 1
ATOM 2408 N N . LYS A 1 281 ? -16.534 -23.331 -28.779 1.00 81.38 281 LYS A N 1
ATOM 2409 C CA . LYS A 1 281 ? -15.992 -23.096 -27.441 1.00 81.38 281 LYS A CA 1
ATOM 2410 C C . LYS A 1 281 ? -15.851 -21.592 -27.247 1.00 81.38 281 LYS A C 1
ATOM 2412 O O . LYS A 1 281 ? -14.902 -20.995 -27.752 1.00 81.38 281 LYS A O 1
ATOM 2417 N N . PHE A 1 282 ? -16.780 -20.994 -26.507 1.00 82.50 282 PHE A N 1
ATOM 2418 C CA . PHE A 1 282 ? -16.606 -19.628 -26.033 1.00 82.50 282 PHE A CA 1
ATOM 2419 C C . PHE A 1 282 ? -15.431 -19.614 -25.046 1.00 82.50 282 PHE A C 1
ATOM 2421 O O . PHE A 1 282 ? -15.450 -20.323 -24.041 1.00 82.50 282 PHE A O 1
ATOM 2428 N N . VAL A 1 283 ? -14.376 -18.866 -25.370 1.00 83.44 283 VAL A N 1
ATOM 2429 C CA . VAL A 1 283 ? -13.214 -18.670 -24.494 1.00 83.44 283 VAL A CA 1
ATOM 2430 C C . VAL A 1 283 ? -13.284 -17.240 -23.979 1.00 83.44 283 VAL A C 1
ATOM 2432 O O . VAL A 1 283 ? -13.034 -16.304 -24.746 1.00 83.44 283 VAL A O 1
ATOM 2435 N N . PHE A 1 284 ? -13.667 -17.111 -22.706 1.00 88.00 284 PHE A N 1
ATOM 2436 C CA . PHE A 1 284 ? -13.736 -15.845 -21.972 1.00 88.00 284 PHE A CA 1
ATOM 2437 C C . PHE A 1 284 ? -12.348 -15.206 -21.825 1.00 88.00 284 PHE A C 1
ATOM 2439 O O . PHE A 1 284 ? -12.213 -13.994 -21.973 1.00 88.00 284 PHE A O 1
ATOM 2446 N N . ASP A 1 285 ? -11.314 -16.027 -21.628 1.00 91.50 285 ASP A N 1
ATOM 2447 C CA . ASP A 1 285 ? -9.943 -15.560 -21.450 1.00 91.50 285 ASP A CA 1
ATOM 2448 C C . ASP A 1 285 ? -9.261 -15.064 -22.736 1.00 91.50 285 ASP A C 1
ATOM 2450 O O . ASP A 1 285 ? -9.558 -15.456 -23.878 1.00 91.50 285 ASP A O 1
ATOM 2454 N N . TRP A 1 286 ? -8.253 -14.224 -22.511 1.00 88.75 286 TRP A N 1
ATOM 2455 C CA . TRP A 1 286 ? -7.252 -13.857 -23.502 1.00 88.75 286 TRP A CA 1
ATOM 2456 C C . TRP A 1 286 ? -6.150 -14.918 -23.548 1.00 88.75 286 TRP A C 1
ATOM 2458 O O . TRP A 1 286 ? -5.613 -15.321 -22.519 1.00 88.75 286 TRP A O 1
ATOM 2468 N N . ASP A 1 287 ? -5.790 -15.363 -24.751 1.00 88.38 287 ASP A N 1
ATOM 2469 C CA . ASP A 1 287 ? -4.648 -16.258 -24.942 1.00 88.38 287 ASP A CA 1
ATOM 2470 C C . ASP A 1 287 ? -3.339 -15.480 -24.710 1.00 88.38 287 ASP A C 1
ATOM 2472 O O . ASP A 1 287 ? -3.196 -14.343 -25.160 1.00 88.38 287 ASP A O 1
ATOM 2476 N N . THR A 1 288 ? -2.354 -16.097 -24.053 1.00 87.75 288 THR A N 1
ATOM 2477 C CA . THR A 1 288 ? -1.038 -15.477 -23.813 1.00 87.75 288 THR A CA 1
ATOM 2478 C C . THR A 1 288 ? -0.292 -15.187 -25.118 1.00 87.75 288 THR A C 1
ATOM 2480 O O . THR A 1 288 ? 0.530 -14.274 -25.164 1.00 87.75 288 THR A O 1
ATOM 2483 N N . SER A 1 289 ? -0.634 -15.882 -26.212 1.00 86.06 289 SER A N 1
ATOM 2484 C CA . SER A 1 289 ? -0.140 -15.565 -27.561 1.00 86.06 289 SER A CA 1
ATOM 2485 C C . SER A 1 289 ? -0.669 -14.236 -28.136 1.00 86.06 289 SER A C 1
ATOM 2487 O O . SER A 1 289 ? -0.175 -13.770 -29.167 1.00 86.06 289 SER A O 1
ATOM 2489 N N . GLU A 1 290 ? -1.658 -13.613 -27.486 1.00 85.25 290 GLU A N 1
ATOM 2490 C CA . GLU A 1 290 ? -2.204 -12.302 -27.847 1.00 85.25 290 GLU A CA 1
ATOM 2491 C C . GLU A 1 290 ? -1.583 -11.132 -27.050 1.00 85.25 290 GLU A C 1
ATOM 2493 O O . GLU A 1 290 ? -1.869 -9.978 -27.383 1.00 85.25 290 GLU A O 1
ATOM 2498 N N . ASP A 1 291 ? -0.705 -11.394 -26.068 1.00 88.56 291 ASP A N 1
ATOM 2499 C CA . ASP A 1 291 ? 0.021 -10.354 -25.322 1.00 88.56 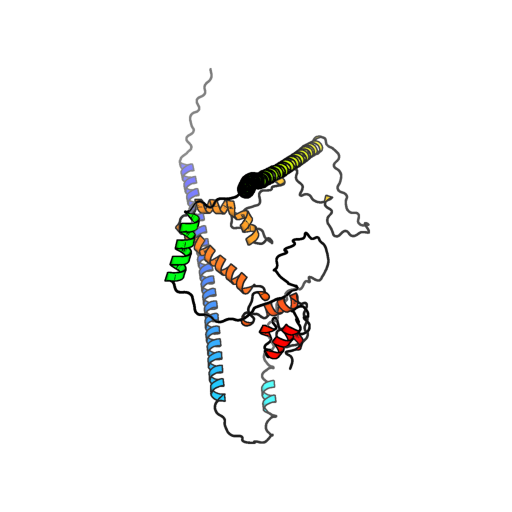291 ASP A CA 1
ATOM 2500 C C . ASP A 1 291 ? 1.051 -9.623 -26.205 1.00 88.56 291 ASP A C 1
ATOM 2502 O O . ASP A 1 291 ? 1.862 -10.220 -26.914 1.00 88.56 291 ASP A O 1
ATOM 2506 N N . THR A 1 292 ? 1.030 -8.292 -26.142 1.00 86.31 292 THR A N 1
ATOM 2507 C CA . THR A 1 292 ? 1.925 -7.393 -26.885 1.00 86.31 292 THR A CA 1
ATOM 2508 C C . THR A 1 292 ? 2.946 -6.676 -25.995 1.00 86.31 292 THR A C 1
ATOM 2510 O O . THR A 1 292 ? 3.622 -5.767 -26.470 1.00 86.31 292 THR A O 1
ATOM 2513 N N . SER A 1 293 ? 3.029 -7.014 -24.704 1.00 83.25 293 SER A N 1
ATOM 2514 C CA . SER A 1 293 ? 3.911 -6.356 -23.728 1.00 83.25 293 SER A CA 1
ATOM 2515 C C . SER A 1 293 ? 5.346 -6.908 -23.694 1.00 83.25 293 SER A C 1
ATOM 2517 O O . SER A 1 293 ? 6.241 -6.274 -23.133 1.00 83.25 293 SER A O 1
ATOM 2519 N N . VAL A 1 294 ? 5.581 -8.069 -24.318 1.00 83.00 294 VAL A N 1
ATOM 2520 C CA . VAL A 1 294 ? 6.868 -8.783 -24.317 1.00 83.00 294 VAL A CA 1
ATOM 2521 C C . VAL A 1 294 ? 7.874 -8.133 -25.279 1.00 83.00 294 VAL A C 1
ATOM 2523 O O . VAL A 1 294 ? 8.083 -8.585 -26.404 1.00 83.00 294 VAL A O 1
ATOM 2526 N N . ASP A 1 295 ? 8.528 -7.068 -24.816 1.00 86.25 295 ASP A N 1
ATOM 2527 C CA . ASP A 1 295 ? 9.616 -6.392 -25.530 1.00 86.25 295 ASP A CA 1
ATOM 2528 C C . ASP A 1 295 ? 10.991 -7.038 -25.278 1.00 86.25 295 ASP A C 1
ATOM 2530 O O . ASP A 1 295 ? 11.355 -7.368 -24.147 1.00 86.25 295 ASP A O 1
ATOM 2534 N N . TYR A 1 296 ? 11.801 -7.136 -26.337 1.00 87.62 296 TYR A N 1
ATOM 2535 C CA . TYR A 1 296 ? 13.199 -7.591 -26.275 1.00 87.62 296 TYR A CA 1
ATOM 2536 C C . TYR A 1 296 ? 14.177 -6.497 -25.810 1.00 87.62 296 TYR A C 1
ATOM 2538 O O . TYR A 1 296 ? 15.262 -6.779 -25.313 1.00 87.62 296 TYR A O 1
ATOM 2546 N N . ASN A 1 297 ? 13.820 -5.221 -25.966 1.00 88.38 297 ASN A N 1
ATOM 2547 C CA . ASN A 1 297 ? 14.689 -4.109 -25.593 1.00 88.38 297 ASN A CA 1
ATOM 2548 C C . ASN A 1 297 ? 14.416 -3.680 -24.142 1.00 88.38 297 ASN A C 1
ATOM 2550 O O . ASN A 1 297 ? 13.310 -3.247 -23.814 1.00 88.38 297 ASN A O 1
ATOM 2554 N N . ASN A 1 298 ? 15.451 -3.717 -23.296 1.00 88.31 298 ASN A N 1
ATOM 2555 C CA . ASN A 1 298 ? 15.378 -3.367 -21.872 1.00 88.31 298 ASN A CA 1
ATOM 2556 C C . ASN A 1 298 ? 14.731 -1.998 -21.585 1.00 88.31 298 ASN A C 1
ATOM 2558 O O . ASN A 1 298 ? 14.046 -1.864 -20.579 1.00 88.31 298 ASN A O 1
ATOM 2562 N N . ILE A 1 299 ? 14.869 -1.000 -22.469 1.00 89.56 299 ILE A N 1
ATOM 2563 C CA . ILE A 1 299 ? 14.234 0.327 -22.313 1.00 89.56 299 ILE A CA 1
ATOM 2564 C C . ILE A 1 299 ? 12.696 0.229 -22.344 1.00 89.56 299 ILE A C 1
ATOM 2566 O O . ILE A 1 299 ? 11.999 1.020 -21.705 1.00 89.56 299 ILE A O 1
ATOM 2570 N N . TYR A 1 300 ? 12.167 -0.740 -23.093 1.00 87.75 300 TYR A N 1
ATOM 2571 C CA . TYR A 1 300 ? 10.735 -0.986 -23.254 1.00 87.75 300 TYR A CA 1
ATOM 2572 C C . TYR A 1 300 ? 10.209 -2.126 -22.367 1.00 87.75 300 TYR A C 1
ATOM 2574 O O . TYR A 1 300 ? 9.005 -2.187 -22.129 1.00 87.75 300 TYR A O 1
ATOM 2582 N N . LYS A 1 301 ? 11.103 -2.953 -21.816 1.00 87.88 301 LYS A N 1
ATOM 2583 C CA . LYS A 1 301 ? 10.828 -3.943 -20.765 1.00 87.88 301 LYS A CA 1
ATOM 2584 C C . LYS A 1 301 ? 10.733 -3.269 -19.387 1.00 87.88 301 LYS A C 1
ATOM 2586 O O . LYS A 1 301 ? 9.731 -3.387 -18.692 1.00 87.88 301 LYS A O 1
ATOM 2591 N N . GLU A 1 302 ? 11.726 -2.449 -19.040 1.00 87.50 302 GLU A N 1
ATOM 2592 C CA . GLU A 1 302 ? 11.785 -1.633 -17.818 1.00 87.50 302 GLU A CA 1
ATOM 2593 C C . GLU A 1 302 ? 11.433 -0.166 -18.118 1.00 87.50 302 GLU A C 1
ATOM 2595 O O . GLU A 1 302 ? 12.224 0.760 -17.913 1.00 87.50 302 GLU A O 1
ATOM 2600 N N . ARG A 1 303 ? 10.219 0.075 -18.635 1.00 88.81 303 ARG A N 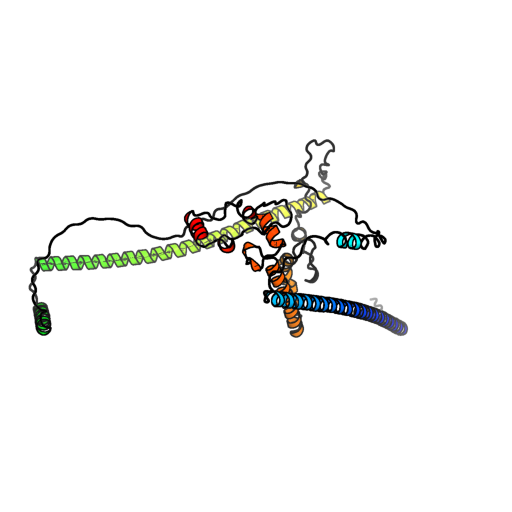1
ATOM 2601 C CA . ARG A 1 303 ? 9.768 1.440 -18.963 1.00 88.81 303 ARG A CA 1
ATOM 2602 C C . ARG A 1 303 ? 9.771 2.312 -17.711 1.00 88.81 303 ARG A C 1
ATOM 2604 O O . ARG A 1 303 ? 9.030 2.058 -16.761 1.00 88.81 303 ARG A O 1
ATOM 2611 N N . HIS A 1 304 ? 10.553 3.392 -17.739 1.00 87.94 304 HIS A N 1
ATOM 2612 C CA . HIS A 1 304 ? 10.612 4.357 -16.643 1.00 87.94 304 HIS A CA 1
ATOM 2613 C C . HIS A 1 304 ? 9.219 4.954 -16.364 1.00 87.94 304 HIS A C 1
ATOM 2615 O O . HIS A 1 304 ? 8.730 5.820 -17.097 1.00 87.94 304 HIS A O 1
ATOM 2621 N N . GLN A 1 305 ? 8.597 4.530 -15.263 1.00 85.62 305 GLN A N 1
ATOM 2622 C CA . GLN A 1 305 ? 7.261 4.973 -14.866 1.00 85.62 305 GLN A CA 1
ATOM 2623 C C . GLN A 1 305 ? 7.219 6.487 -14.593 1.00 85.62 305 GLN A C 1
ATOM 2625 O O . GLN A 1 305 ? 8.168 7.087 -14.082 1.00 85.62 305 GLN A O 1
ATOM 2630 N N . VAL A 1 306 ? 6.104 7.139 -14.933 1.00 86.75 306 VAL A N 1
ATOM 2631 C CA . VAL A 1 306 ? 5.965 8.595 -14.787 1.00 86.75 306 VAL A CA 1
ATOM 2632 C C . VAL A 1 306 ? 5.831 8.966 -13.307 1.00 86.75 306 VAL A C 1
ATOM 2634 O O . VAL A 1 306 ? 4.785 8.786 -12.698 1.00 86.75 306 VAL A O 1
ATOM 2637 N N . GLN A 1 307 ? 6.882 9.547 -12.730 1.00 83.81 307 GLN A N 1
ATOM 2638 C CA . GLN A 1 307 ? 6.959 9.855 -11.293 1.00 83.81 307 GLN A CA 1
ATOM 2639 C C . GLN A 1 307 ? 6.194 11.129 -10.851 1.00 83.81 307 GLN A C 1
ATOM 2641 O O . GLN A 1 307 ? 6.336 11.557 -9.708 1.00 83.81 307 GLN A O 1
ATOM 2646 N N . PHE A 1 308 ? 5.452 11.801 -11.745 1.00 87.81 308 PHE A N 1
ATOM 2647 C CA . PHE A 1 308 ? 4.608 12.990 -11.481 1.00 87.81 308 PHE A CA 1
ATOM 2648 C C . PHE A 1 308 ? 5.145 14.000 -10.431 1.00 87.81 308 PHE A C 1
ATOM 2650 O O . PHE A 1 308 ? 4.422 14.439 -9.527 1.00 87.81 308 PHE A O 1
ATOM 2657 N N . PHE A 1 309 ? 6.429 14.372 -10.529 1.00 84.69 309 PHE A N 1
ATOM 2658 C CA . PHE A 1 309 ? 7.129 15.272 -9.592 1.00 84.69 309 PHE A CA 1
ATOM 2659 C C . PHE A 1 309 ? 7.037 14.869 -8.100 1.00 84.69 309 PHE A C 1
ATOM 2661 O O . PHE A 1 309 ? 7.050 15.741 -7.222 1.00 84.69 309 PHE A O 1
ATOM 2668 N N . GLY A 1 310 ? 6.886 13.573 -7.808 1.00 83.62 310 GLY A N 1
ATOM 2669 C CA . GLY A 1 310 ? 6.727 13.016 -6.462 1.00 83.62 310 GLY A CA 1
ATOM 2670 C C . GLY A 1 310 ? 5.431 13.424 -5.750 1.00 83.62 310 GLY A C 1
ATOM 2671 O O . GLY A 1 310 ? 5.373 13.384 -4.521 1.00 83.62 310 GLY A O 1
ATOM 2672 N N . ARG A 1 311 ? 4.416 13.903 -6.489 1.00 85.81 311 ARG A N 1
ATOM 2673 C CA . ARG A 1 311 ? 3.147 14.408 -5.923 1.00 85.81 311 ARG A CA 1
ATOM 2674 C C . ARG A 1 311 ? 1.881 13.907 -6.614 1.00 85.81 311 ARG A C 1
ATOM 2676 O O . ARG A 1 311 ? 0.822 13.983 -5.997 1.00 85.81 311 ARG A O 1
ATOM 2683 N N . GLY A 1 312 ? 1.967 13.477 -7.870 1.00 89.00 312 GLY A N 1
ATOM 2684 C CA . GLY A 1 312 ? 0.888 12.734 -8.520 1.00 89.00 312 GLY A CA 1
ATOM 2685 C C . GLY A 1 312 ? 0.994 11.241 -8.220 1.00 89.00 312 GLY A C 1
ATOM 2686 O O . GLY A 1 312 ? 2.069 10.744 -7.899 1.00 89.00 312 GLY A O 1
ATOM 2687 N N . ASN A 1 313 ? -0.133 10.553 -8.342 1.00 89.25 313 ASN A N 1
ATOM 2688 C CA . ASN A 1 313 ? -0.284 9.118 -8.145 1.00 89.25 313 ASN A CA 1
ATOM 2689 C C . ASN A 1 313 ? -1.070 8.554 -9.337 1.00 89.25 313 ASN A C 1
ATOM 2691 O O . ASN A 1 313 ? -1.901 9.262 -9.911 1.00 89.25 313 ASN A O 1
ATOM 2695 N N . LEU A 1 314 ? -0.808 7.302 -9.705 1.00 89.94 314 LEU A N 1
ATOM 2696 C CA . LEU A 1 314 ? -1.601 6.573 -10.692 1.00 89.94 314 LEU A CA 1
ATOM 2697 C C . LEU A 1 314 ? -2.979 6.232 -10.096 1.00 89.94 314 LEU A C 1
ATOM 2699 O O . LEU A 1 314 ? -3.104 6.064 -8.882 1.00 89.94 314 LEU A O 1
ATOM 2703 N N . ALA A 1 315 ? -4.017 6.177 -10.930 1.00 92.81 315 ALA A N 1
ATOM 2704 C CA . ALA A 1 315 ? -5.366 5.815 -10.494 1.00 92.81 315 ALA A CA 1
ATOM 2705 C C . ALA A 1 315 ? -5.477 4.305 -10.197 1.00 92.81 315 ALA A C 1
ATOM 2707 O O . ALA A 1 315 ? -4.664 3.519 -10.679 1.00 92.81 315 ALA A O 1
ATOM 2708 N N . GLY A 1 316 ? -6.471 3.906 -9.397 1.00 91.88 316 GLY A N 1
ATOM 2709 C CA . GLY A 1 316 ? -6.764 2.505 -9.048 1.00 91.88 316 GLY A CA 1
ATOM 2710 C C . GLY A 1 316 ? -5.803 1.863 -8.037 1.00 91.88 316 GLY A C 1
ATOM 2711 O O . GLY A 1 316 ? -6.248 1.199 -7.110 1.00 91.88 316 GLY A O 1
ATOM 2712 N N . ILE A 1 317 ? -4.495 2.098 -8.156 1.00 90.56 317 ILE A N 1
ATOM 2713 C CA . ILE A 1 317 ? -3.483 1.520 -7.256 1.00 90.56 317 ILE A CA 1
ATOM 2714 C C . ILE A 1 317 ? -3.482 2.253 -5.903 1.00 90.56 317 ILE A C 1
ATOM 2716 O O . ILE A 1 317 ? -3.512 3.485 -5.869 1.00 90.56 317 ILE A O 1
ATOM 2720 N N . ASP A 1 318 ? -3.347 1.530 -4.784 1.00 91.50 318 ASP A N 1
ATOM 2721 C CA . ASP A 1 318 ? -3.222 2.139 -3.453 1.00 91.50 318 ASP A CA 1
ATOM 2722 C C . ASP A 1 318 ? -2.093 3.189 -3.392 1.00 91.50 318 ASP A C 1
ATOM 2724 O O . ASP A 1 318 ? -0.925 2.951 -3.707 1.00 91.50 318 ASP A O 1
ATOM 2728 N N . ILE A 1 319 ? -2.460 4.377 -2.916 1.00 88.44 319 ILE A N 1
ATOM 2729 C CA . ILE A 1 319 ? -1.579 5.525 -2.728 1.00 88.44 319 ILE A CA 1
ATOM 2730 C C . ILE A 1 319 ? -0.437 5.201 -1.745 1.00 88.44 319 ILE A C 1
ATOM 2732 O O . ILE A 1 319 ? 0.651 5.768 -1.884 1.00 88.44 319 ILE A O 1
ATOM 2736 N N . LYS A 1 320 ? -0.645 4.337 -0.737 1.00 88.94 320 LYS A N 1
ATOM 2737 C CA . LYS A 1 320 ? 0.414 3.958 0.218 1.00 88.94 320 LYS A CA 1
ATOM 2738 C C . LYS A 1 320 ? 1.413 2.990 -0.418 1.00 88.94 320 LYS A C 1
ATOM 2740 O O . LYS A 1 320 ? 2.612 3.233 -0.275 1.00 88.94 320 LYS A O 1
ATOM 2745 N N . ALA A 1 321 ? 0.949 1.983 -1.161 1.00 89.19 321 ALA A N 1
ATOM 2746 C CA . ALA A 1 321 ? 1.797 1.119 -1.984 1.00 89.19 321 ALA A CA 1
ATOM 2747 C C . ALA A 1 321 ? 2.656 1.946 -2.961 1.00 89.19 321 ALA A C 1
ATOM 2749 O O . ALA A 1 321 ? 3.879 1.950 -2.843 1.00 89.19 321 ALA A O 1
ATOM 2750 N N . GLN A 1 322 ? 2.036 2.786 -3.802 1.00 88.19 322 GLN A N 1
ATOM 2751 C CA . GLN A 1 322 ? 2.758 3.656 -4.745 1.00 88.19 322 GLN A CA 1
ATOM 2752 C C . GLN A 1 322 ? 3.828 4.533 -4.073 1.00 88.19 322 GLN A C 1
ATOM 2754 O O . GLN A 1 322 ? 4.935 4.693 -4.589 1.00 88.19 322 GLN A O 1
ATOM 2759 N N . LYS A 1 323 ? 3.517 5.120 -2.907 1.00 86.75 323 LYS A N 1
ATOM 2760 C CA . LYS A 1 323 ? 4.474 5.949 -2.155 1.00 86.75 323 LYS A CA 1
ATOM 2761 C C . LYS A 1 323 ? 5.656 5.147 -1.618 1.00 86.75 323 LYS A C 1
ATOM 2763 O O . LYS A 1 323 ? 6.730 5.728 -1.478 1.00 86.75 323 LYS A O 1
ATOM 2768 N N . ARG A 1 324 ? 5.495 3.860 -1.305 1.00 86.81 324 ARG A N 1
ATOM 2769 C CA . ARG A 1 324 ? 6.600 3.007 -0.842 1.00 86.81 324 ARG A CA 1
ATOM 2770 C C . ARG A 1 324 ? 7.672 2.882 -1.926 1.00 86.81 324 ARG A C 1
ATOM 2772 O O . ARG A 1 324 ? 8.851 3.079 -1.638 1.00 86.81 324 ARG A O 1
ATOM 2779 N N . ASP A 1 325 ? 7.243 2.676 -3.165 1.00 79.00 325 ASP A N 1
ATOM 2780 C CA . ASP A 1 325 ? 8.144 2.371 -4.277 1.00 79.00 325 ASP A CA 1
ATOM 2781 C C . ASP A 1 325 ? 8.706 3.644 -4.933 1.00 79.00 325 ASP A C 1
ATOM 2783 O O . ASP A 1 325 ? 9.901 3.736 -5.213 1.00 79.00 325 ASP A O 1
ATOM 2787 N N . GLN A 1 326 ? 7.873 4.678 -5.101 1.00 76.50 326 GLN A N 1
ATOM 2788 C CA . GLN A 1 326 ? 8.231 5.903 -5.835 1.00 76.50 326 GLN A CA 1
ATOM 2789 C C . GLN A 1 326 ? 8.929 6.985 -4.985 1.00 76.50 326 GLN A C 1
ATOM 2791 O O . GLN A 1 326 ? 9.484 7.939 -5.534 1.00 76.50 326 GLN A O 1
ATOM 2796 N N . SER A 1 327 ? 8.903 6.900 -3.649 1.00 69.19 327 SER A N 1
ATOM 2797 C CA . SER A 1 327 ? 9.330 8.019 -2.784 1.00 69.19 327 SER A CA 1
ATOM 2798 C C . SER A 1 327 ? 10.833 8.307 -2.766 1.00 69.19 327 SER A C 1
ATOM 2800 O O . SER A 1 327 ? 11.213 9.433 -2.440 1.00 69.19 327 SER A O 1
ATOM 2802 N N . LYS A 1 328 ? 11.687 7.337 -3.118 1.00 79.81 328 LYS A N 1
ATOM 2803 C CA . LYS A 1 328 ? 13.146 7.409 -2.903 1.00 79.81 328 LYS A CA 1
ATOM 2804 C C . LYS A 1 328 ? 13.789 8.619 -3.600 1.00 79.81 328 LYS A C 1
ATOM 2806 O O . LYS A 1 328 ? 14.382 9.465 -2.935 1.00 79.81 328 LYS A O 1
ATOM 2811 N N . PHE A 1 329 ? 13.598 8.755 -4.915 1.00 84.88 329 PHE A N 1
ATOM 2812 C CA . PHE A 1 329 ? 14.258 9.791 -5.725 1.00 84.88 329 PHE A CA 1
ATOM 2813 C C . PHE A 1 329 ? 13.815 11.222 -5.365 1.00 84.88 329 PHE A C 1
ATOM 2815 O O . PHE A 1 329 ? 14.637 12.081 -5.039 1.00 84.88 329 PHE A O 1
ATOM 2822 N N . TYR A 1 330 ? 12.505 11.497 -5.386 1.00 85.94 330 TYR A N 1
ATOM 2823 C CA . TYR A 1 330 ? 12.000 12.836 -5.059 1.00 85.94 330 TYR A CA 1
ATOM 2824 C C . TYR A 1 330 ? 12.077 13.166 -3.563 1.00 85.94 330 TYR A C 1
ATOM 2826 O O . TYR A 1 330 ? 12.147 14.348 -3.226 1.00 85.94 330 TYR A O 1
ATOM 2834 N N . GLY A 1 331 ? 12.098 12.167 -2.675 1.00 86.12 331 GLY A N 1
ATOM 2835 C CA . GLY A 1 331 ? 12.326 12.354 -1.242 1.00 86.12 331 GLY A CA 1
ATOM 2836 C C . GLY A 1 331 ? 13.694 12.977 -0.973 1.00 86.12 331 GLY A C 1
ATOM 2837 O O . GLY A 1 331 ? 13.767 14.087 -0.443 1.00 86.12 331 GLY A O 1
ATOM 2838 N N . GLU A 1 332 ? 14.757 12.322 -1.445 1.00 87.88 332 GLU A N 1
ATOM 2839 C CA . GLU A 1 332 ? 16.137 12.804 -1.316 1.00 87.88 332 GLU A CA 1
ATOM 2840 C C . GLU A 1 332 ? 16.335 14.172 -2.000 1.00 87.88 332 GLU A C 1
ATOM 2842 O O . GLU A 1 332 ? 16.941 15.089 -1.439 1.00 87.88 332 GLU A O 1
ATOM 2847 N N . LEU A 1 333 ? 15.761 14.359 -3.196 1.00 89.00 333 LEU A N 1
ATOM 2848 C CA . LEU A 1 333 ? 15.857 15.620 -3.935 1.00 89.00 333 LEU A CA 1
ATOM 2849 C C . LEU A 1 333 ? 15.175 16.791 -3.207 1.00 89.00 333 LEU A C 1
ATOM 2851 O O . LEU A 1 333 ? 15.684 17.915 -3.229 1.00 89.00 333 LEU A O 1
ATOM 2855 N N . LEU A 1 334 ? 14.021 16.554 -2.575 1.00 87.62 334 LEU A N 1
ATOM 2856 C CA . LEU A 1 334 ? 13.331 17.562 -1.767 1.00 87.62 334 LEU A CA 1
ATOM 2857 C C . LEU A 1 334 ? 14.071 17.831 -0.456 1.00 87.62 334 LEU A C 1
ATOM 2859 O O . LEU A 1 334 ? 14.116 18.979 -0.021 1.00 87.62 334 LEU A O 1
ATOM 2863 N N . GLU A 1 335 ? 14.671 16.818 0.163 1.00 86.62 335 GLU A N 1
ATOM 2864 C CA . GLU A 1 335 ? 15.466 16.986 1.378 1.00 86.62 335 GLU A CA 1
ATOM 2865 C C . GLU A 1 335 ? 16.743 17.806 1.139 1.00 86.62 335 GLU A C 1
ATOM 2867 O O . GLU A 1 335 ? 17.069 18.672 1.952 1.00 86.62 335 GLU 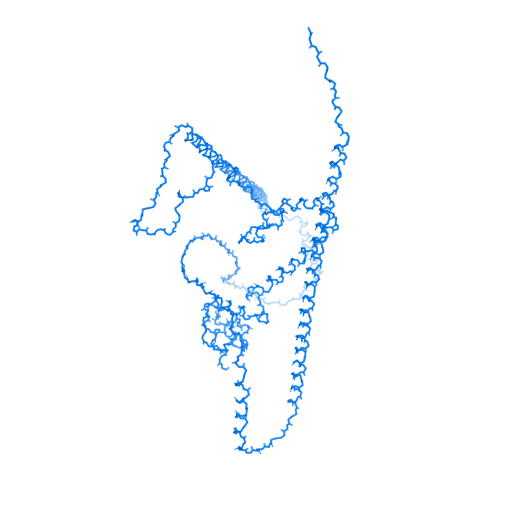A O 1
ATOM 2872 N N . LYS A 1 336 ? 17.417 17.606 0.001 1.00 89.38 336 LYS A N 1
ATOM 2873 C CA . LYS A 1 336 ? 18.591 18.396 -0.405 1.00 89.38 336 LYS A CA 1
ATOM 2874 C C . LYS A 1 336 ? 18.259 19.847 -0.777 1.00 89.38 336 LYS A C 1
ATOM 2876 O O . LYS A 1 336 ? 19.118 20.711 -0.642 1.00 89.38 336 LYS A O 1
ATOM 2881 N N . ARG A 1 337 ? 17.044 20.128 -1.271 1.00 89.12 337 ARG A N 1
ATOM 2882 C CA . ARG A 1 337 ? 16.657 21.460 -1.793 1.00 89.12 337 ARG A CA 1
ATOM 2883 C C . ARG A 1 337 ? 15.835 22.331 -0.842 1.00 89.12 337 ARG A C 1
ATOM 2885 O O . ARG A 1 337 ? 15.750 23.532 -1.078 1.00 89.12 337 ARG A O 1
ATOM 2892 N N . ARG A 1 338 ? 15.188 21.755 0.174 1.00 90.19 338 ARG A N 1
ATOM 2893 C CA . ARG A 1 338 ? 14.338 22.499 1.118 1.00 90.19 338 ARG A CA 1
ATOM 2894 C C . ARG A 1 338 ? 15.149 23.239 2.169 1.00 90.19 338 ARG A C 1
ATOM 2896 O O . ARG A 1 338 ? 16.073 22.676 2.755 1.00 90.19 338 ARG A O 1
ATOM 2903 N N . THR A 1 339 ? 14.700 24.447 2.485 1.00 91.75 339 THR A N 1
ATOM 2904 C CA . THR A 1 339 ? 15.125 25.163 3.695 1.00 91.75 339 THR A CA 1
ATOM 2905 C C . THR A 1 339 ? 14.607 24.460 4.955 1.00 91.75 339 THR A C 1
ATOM 2907 O O . THR A 1 339 ? 13.618 23.725 4.909 1.00 91.75 339 THR A O 1
ATOM 2910 N N . GLU A 1 340 ? 15.250 24.682 6.100 1.00 88.81 340 GLU A N 1
ATOM 2911 C CA . GLU A 1 340 ? 14.876 24.037 7.367 1.00 88.81 340 GLU A CA 1
ATOM 2912 C C . GLU A 1 340 ? 13.421 24.335 7.774 1.00 88.81 340 GLU A C 1
ATOM 2914 O O . GLU A 1 340 ? 12.653 23.411 8.044 1.00 88.81 340 GLU A O 1
ATOM 2919 N N . ALA A 1 341 ? 12.979 25.589 7.640 1.00 90.00 341 ALA A N 1
ATOM 2920 C CA . ALA A 1 341 ? 11.588 25.986 7.868 1.00 90.00 341 ALA A CA 1
ATOM 2921 C C . ALA A 1 341 ? 10.581 25.255 6.947 1.00 90.00 341 ALA A C 1
ATOM 2923 O O . ALA A 1 341 ? 9.477 24.908 7.371 1.00 90.00 341 ALA A O 1
ATOM 2924 N N . GLU A 1 342 ? 10.938 24.968 5.689 1.00 90.38 342 GLU A N 1
ATOM 2925 C CA . GLU A 1 342 ? 10.096 24.158 4.793 1.00 90.38 342 GLU A CA 1
ATOM 2926 C C . GLU A 1 342 ? 10.085 22.674 5.186 1.00 90.38 342 GLU A C 1
ATOM 2928 O O . GLU A 1 342 ? 9.050 22.011 5.043 1.00 90.38 342 GLU A O 1
ATOM 2933 N N . LYS A 1 343 ? 11.208 22.140 5.694 1.00 90.44 343 LYS A N 1
ATOM 2934 C CA . LYS A 1 343 ? 11.277 20.774 6.241 1.00 90.44 343 LYS A CA 1
ATOM 2935 C C . LYS A 1 343 ? 10.369 20.634 7.461 1.00 90.44 343 LYS A C 1
ATOM 2937 O O . LYS A 1 343 ? 9.614 19.666 7.538 1.00 90.44 343 LYS A O 1
ATOM 2942 N N . GLU A 1 344 ? 10.363 21.609 8.367 1.00 90.38 344 GLU A N 1
ATOM 2943 C CA . GLU A 1 344 ? 9.467 21.626 9.530 1.00 90.38 344 GLU A CA 1
ATOM 2944 C C . GLU A 1 344 ? 7.989 21.722 9.137 1.00 90.38 344 GLU A C 1
ATOM 2946 O O . GLU A 1 344 ? 7.161 20.960 9.647 1.00 90.38 344 GLU A O 1
ATOM 2951 N N . GLN A 1 345 ? 7.640 22.601 8.190 1.00 90.62 345 GLN A N 1
ATOM 2952 C CA . GLN A 1 345 ? 6.268 22.704 7.682 1.00 90.62 345 GLN A CA 1
ATOM 2953 C C . GLN A 1 345 ? 5.791 21.392 7.043 1.00 90.62 345 GLN A C 1
ATOM 2955 O O . GLN A 1 345 ? 4.666 20.953 7.305 1.00 90.62 345 GLN A O 1
ATOM 2960 N N . GLU A 1 346 ? 6.641 20.725 6.254 1.00 87.19 346 GLU A N 1
ATOM 2961 C CA . GLU A 1 346 ? 6.333 19.406 5.698 1.00 87.19 346 GLU A CA 1
ATOM 2962 C C . GLU A 1 346 ? 6.211 18.346 6.802 1.00 87.19 346 GLU A C 1
ATOM 2964 O O . GLU A 1 346 ? 5.229 17.609 6.817 1.00 87.19 346 GLU A O 1
ATOM 2969 N N . LYS A 1 347 ? 7.128 18.304 7.778 1.00 90.88 347 LYS A N 1
ATOM 2970 C CA . LYS A 1 347 ? 7.075 17.383 8.929 1.00 90.88 347 LYS A CA 1
ATOM 2971 C C . LYS A 1 347 ? 5.780 17.559 9.730 1.00 90.88 347 LYS A C 1
ATOM 2973 O O . LYS A 1 347 ? 5.135 16.576 10.092 1.00 90.88 347 LYS A O 1
ATOM 2978 N N . MET A 1 348 ? 5.331 18.798 9.930 1.00 93.44 348 MET A N 1
ATOM 2979 C CA . MET A 1 348 ? 4.054 19.114 10.579 1.00 93.44 348 MET A CA 1
ATOM 2980 C C . MET A 1 348 ? 2.838 18.736 9.722 1.00 93.44 348 MET A C 1
ATOM 2982 O O . MET A 1 348 ? 1.819 18.299 10.267 1.00 93.44 348 MET A O 1
ATOM 2986 N N . ARG A 1 349 ? 2.918 18.857 8.390 1.00 92.38 349 ARG A N 1
ATOM 2987 C CA . ARG A 1 349 ? 1.880 18.360 7.471 1.00 92.38 349 ARG A CA 1
ATOM 2988 C C . ARG A 1 349 ? 1.806 16.832 7.506 1.00 92.38 349 ARG A C 1
ATOM 2990 O O . ARG A 1 349 ? 0.712 16.296 7.664 1.00 92.38 349 ARG A O 1
ATOM 2997 N N . LEU A 1 350 ? 2.945 16.148 7.422 1.00 90.06 350 LEU A N 1
ATOM 2998 C CA . LEU A 1 350 ? 3.062 14.693 7.511 1.00 90.06 350 LEU A CA 1
ATOM 2999 C C . LEU A 1 350 ? 2.531 14.181 8.852 1.00 90.06 350 LEU A C 1
ATOM 3001 O O . LEU A 1 350 ? 1.691 13.292 8.844 1.00 90.06 350 LEU A O 1
ATOM 3005 N N . LYS A 1 351 ? 2.883 14.802 9.986 1.00 94.56 351 LYS A N 1
ATOM 3006 C CA . LYS A 1 351 ? 2.324 14.455 11.308 1.00 94.56 351 LYS A CA 1
ATOM 3007 C C . LYS A 1 351 ? 0.795 14.601 11.356 1.00 94.56 351 LYS A C 1
ATOM 3009 O O . LYS A 1 351 ? 0.115 13.755 11.929 1.00 94.56 351 LYS A O 1
ATOM 3014 N N . LYS A 1 352 ? 0.229 15.639 10.723 1.00 95.25 352 LYS A N 1
ATOM 3015 C CA . LYS A 1 352 ? -1.235 15.824 10.614 1.00 95.25 352 LYS A CA 1
ATOM 3016 C C . LYS A 1 352 ? -1.909 14.789 9.709 1.00 95.25 352 LYS A C 1
ATOM 3018 O O . LYS A 1 352 ? -3.053 14.440 9.981 1.00 95.25 352 LYS A O 1
ATOM 3023 N N . VAL A 1 353 ? -1.241 14.340 8.645 1.00 92.81 353 VAL A N 1
ATOM 3024 C CA . VAL A 1 353 ? -1.731 13.264 7.766 1.00 92.81 353 VAL A CA 1
ATOM 3025 C C . VAL A 1 353 ? -1.639 11.920 8.484 1.00 92.81 353 VAL A C 1
ATOM 3027 O O . VAL A 1 353 ? -2.662 11.261 8.610 1.00 92.81 353 VAL A O 1
ATOM 3030 N N . LYS A 1 354 ? -0.484 11.588 9.074 1.00 93.31 354 LYS A N 1
ATOM 3031 C CA . LYS A 1 354 ? -0.276 10.368 9.862 1.00 93.31 354 LYS A CA 1
ATOM 3032 C C . LYS A 1 354 ? -1.331 10.228 10.959 1.00 93.31 354 LYS A C 1
ATOM 3034 O O . LYS A 1 354 ? -2.000 9.213 11.001 1.00 93.31 354 LYS A O 1
ATOM 3039 N N . ARG A 1 355 ? -1.615 11.289 11.728 1.00 94.81 355 ARG A N 1
ATOM 3040 C CA . ARG A 1 355 ? -2.678 11.272 12.753 1.00 94.81 355 ARG A CA 1
ATOM 3041 C C . ARG A 1 355 ? -4.084 11.004 12.193 1.00 94.81 355 ARG A C 1
ATOM 3043 O O . ARG A 1 355 ? -4.932 10.475 12.902 1.00 94.81 355 ARG A O 1
ATOM 3050 N N . LYS A 1 356 ? -4.371 11.399 10.947 1.00 94.81 356 LYS A N 1
ATOM 3051 C CA . LYS A 1 356 ? -5.643 11.056 10.285 1.00 94.81 356 LYS A CA 1
ATOM 3052 C C . LYS A 1 356 ? -5.665 9.596 9.844 1.00 94.81 356 LYS A C 1
ATOM 3054 O O . LYS A 1 356 ? -6.681 8.949 10.034 1.00 94.81 356 LYS A O 1
ATOM 3059 N N . GLU A 1 357 ? -4.563 9.104 9.285 1.00 92.19 357 GLU A N 1
ATOM 3060 C CA . GLU A 1 357 ? -4.407 7.705 8.873 1.00 92.19 357 GLU A CA 1
ATOM 3061 C C . GLU A 1 357 ? -4.420 6.754 10.083 1.00 92.19 357 GLU A C 1
ATOM 3063 O O . GLU A 1 357 ? -5.029 5.696 10.013 1.00 92.19 357 GLU A O 1
ATOM 3068 N N . GLU A 1 358 ? -3.815 7.153 11.205 1.00 92.88 358 GLU A N 1
ATOM 3069 C CA . GLU A 1 358 ? -3.849 6.454 12.496 1.00 92.88 358 GLU A CA 1
ATOM 3070 C C . GLU A 1 358 ? -5.268 6.429 13.075 1.00 92.88 358 GLU A C 1
ATOM 3072 O O . GLU A 1 358 ? -5.722 5.365 13.481 1.00 92.88 358 GLU A O 1
ATOM 3077 N N . LYS A 1 359 ? -6.001 7.559 13.053 1.00 93.38 359 LYS A N 1
ATOM 3078 C CA . LYS A 1 359 ? -7.414 7.577 13.468 1.00 93.38 359 LYS A CA 1
ATOM 3079 C C . LYS A 1 359 ? -8.269 6.684 12.573 1.00 93.38 359 LYS A C 1
ATOM 3081 O O . LYS A 1 359 ? -9.053 5.907 13.088 1.00 93.38 359 LYS A O 1
ATOM 3086 N N . GLN A 1 360 ? -8.102 6.774 11.254 1.00 90.81 360 GLN A N 1
ATOM 3087 C CA . GLN A 1 360 ? -8.841 5.926 10.326 1.00 90.81 360 GLN A CA 1
ATOM 3088 C C . GLN A 1 360 ? -8.541 4.443 10.581 1.00 90.81 360 GLN A C 1
ATOM 3090 O O . GLN A 1 360 ? -9.472 3.671 10.739 1.00 90.81 360 GLN A O 1
ATOM 3095 N N . LYS A 1 361 ? -7.265 4.055 10.730 1.00 91.12 361 LYS A N 1
ATOM 3096 C CA . LYS A 1 361 ? -6.901 2.671 11.075 1.00 91.12 361 LYS A CA 1
ATOM 3097 C C . LYS A 1 361 ? -7.506 2.232 12.417 1.00 91.12 361 LYS A C 1
ATOM 3099 O O . LYS A 1 361 ? -7.872 1.075 12.544 1.00 91.12 361 LYS A O 1
ATOM 3104 N N . TRP A 1 362 ? -7.593 3.125 13.405 1.00 90.75 362 TRP A N 1
ATOM 3105 C CA . TRP A 1 362 ? -8.197 2.839 14.712 1.00 90.75 362 TRP A CA 1
ATOM 3106 C C . TRP A 1 362 ? -9.718 2.647 14.643 1.00 90.75 362 TRP A C 1
ATOM 3108 O O . TRP A 1 362 ? -10.243 1.734 15.282 1.00 90.75 362 TRP A O 1
ATOM 3118 N N . ASP A 1 363 ? -10.409 3.488 13.872 1.00 89.50 363 ASP A N 1
ATOM 3119 C CA . ASP A 1 363 ? -11.858 3.411 13.667 1.00 89.50 363 ASP A CA 1
ATOM 3120 C C . ASP A 1 363 ? -12.218 2.170 12.809 1.00 89.50 363 ASP A C 1
ATOM 3122 O O . ASP A 1 363 ? -13.141 1.428 13.149 1.00 89.50 363 ASP A O 1
ATOM 3126 N N . ASP A 1 364 ? -11.427 1.882 11.766 1.00 90.19 364 ASP A N 1
ATOM 3127 C CA . ASP A 1 364 ? -11.580 0.751 10.831 1.00 90.19 364 ASP A CA 1
ATOM 3128 C C . ASP A 1 364 ? -10.924 -0.568 11.325 1.00 90.19 364 ASP A C 1
ATOM 3130 O O . ASP A 1 364 ? -10.737 -1.493 10.533 1.00 90.19 364 ASP A O 1
ATOM 3134 N N . ARG A 1 365 ? -10.554 -0.685 12.615 1.00 93.12 365 ARG A N 1
ATOM 3135 C CA . ARG A 1 365 ? -10.046 -1.948 13.203 1.00 93.12 365 ARG A CA 1
ATOM 3136 C C . ARG A 1 365 ? -11.052 -3.091 13.031 1.00 93.12 365 ARG A C 1
ATOM 3138 O O . ARG A 1 365 ? -12.262 -2.868 13.097 1.00 93.12 365 ARG A O 1
ATOM 3145 N N . HIS A 1 366 ? -10.537 -4.313 12.916 1.00 92.62 366 HIS A N 1
ATOM 3146 C CA . HIS A 1 366 ? -11.351 -5.525 12.966 1.00 92.62 366 HIS A CA 1
ATOM 3147 C C . HIS A 1 366 ? -12.056 -5.650 14.327 1.00 92.62 366 HIS A C 1
ATOM 3149 O O . HIS A 1 366 ? -11.507 -5.231 15.351 1.00 92.62 366 HIS A O 1
ATOM 3155 N N . TRP A 1 367 ? -13.267 -6.214 14.360 1.00 91.56 367 TRP A N 1
ATOM 3156 C CA . TRP A 1 367 ? -14.074 -6.265 15.585 1.00 91.56 367 TRP A CA 1
ATOM 3157 C C . TRP A 1 367 ? -13.390 -7.066 16.701 1.00 91.56 367 TRP A C 1
ATOM 3159 O O . TRP A 1 367 ? -13.530 -6.700 17.865 1.00 91.56 367 TRP A O 1
ATOM 3169 N N . SER A 1 368 ? -12.579 -8.078 16.370 1.00 89.75 368 SER A N 1
ATOM 3170 C CA . SER A 1 368 ? -11.839 -8.883 17.356 1.00 89.75 368 SER A CA 1
ATOM 3171 C C . SER A 1 368 ? -10.846 -8.062 18.195 1.00 89.75 368 SER A C 1
ATOM 3173 O O . SER A 1 368 ? -10.660 -8.357 19.372 1.00 89.75 368 SER A O 1
ATOM 3175 N N . GLU A 1 369 ? -10.267 -6.993 17.634 1.00 90.31 369 GLU A N 1
ATOM 3176 C CA . GLU A 1 369 ? -9.360 -6.061 18.329 1.00 90.31 369 GLU A CA 1
ATOM 3177 C C . GLU A 1 369 ? -10.096 -4.939 19.093 1.00 90.31 369 GLU A C 1
ATOM 3179 O O . GLU A 1 369 ? -9.465 -4.122 19.773 1.00 90.31 369 GLU A O 1
ATOM 3184 N N . LYS A 1 370 ? -11.422 -4.833 18.939 1.00 92.19 370 LYS A N 1
ATOM 3185 C CA . LYS A 1 370 ? -12.262 -3.820 19.595 1.00 92.19 370 LYS A CA 1
ATOM 3186 C C . LYS A 1 370 ? -12.865 -4.386 20.876 1.00 92.19 370 LYS A C 1
ATOM 3188 O O . LYS A 1 370 ? -13.260 -5.549 20.914 1.00 92.19 370 LYS A O 1
ATOM 3193 N N . ALA A 1 371 ? -13.016 -3.549 21.897 1.00 91.12 371 ALA A N 1
ATOM 3194 C CA . ALA A 1 371 ? -13.813 -3.890 23.074 1.00 91.12 371 ALA A CA 1
ATOM 3195 C C . ALA A 1 371 ? -15.321 -3.802 22.762 1.00 91.12 371 ALA A C 1
ATOM 3197 O O . ALA A 1 371 ? -15.724 -3.043 21.878 1.00 91.12 371 ALA A O 1
ATOM 3198 N N . LEU A 1 372 ? -16.155 -4.542 23.504 1.00 88.81 372 LEU A N 1
ATOM 3199 C CA . LEU A 1 372 ? -17.617 -4.587 23.322 1.00 88.81 372 LEU A CA 1
ATOM 3200 C C . LEU A 1 372 ? -18.271 -3.192 23.262 1.00 88.81 372 LEU A C 1
ATOM 3202 O O . LEU A 1 372 ? -19.141 -2.937 22.437 1.00 88.81 372 LEU A O 1
ATOM 3206 N N . ASN A 1 373 ? -17.813 -2.268 24.108 1.00 91.06 373 ASN A N 1
ATOM 3207 C CA . ASN A 1 373 ? -18.316 -0.895 24.209 1.00 91.06 373 ASN A CA 1
ATOM 3208 C C . ASN A 1 373 ? -17.839 0.053 23.089 1.00 91.06 373 ASN A C 1
ATOM 3210 O O . ASN A 1 373 ? -18.414 1.129 22.932 1.00 91.06 373 ASN A O 1
ATOM 3214 N N . GLU A 1 374 ? -16.791 -0.303 22.339 1.00 91.69 374 GLU A N 1
ATOM 3215 C CA . GLU A 1 374 ? -16.305 0.464 21.178 1.00 91.69 374 GLU A CA 1
ATOM 3216 C C . GLU A 1 374 ? -16.966 0.025 19.860 1.00 91.69 374 GLU A C 1
ATOM 3218 O O . GLU A 1 374 ? -16.692 0.599 18.804 1.00 91.69 374 GLU A O 1
ATOM 3223 N N . MET A 1 375 ? -17.803 -1.011 19.902 1.00 91.81 375 MET A N 1
ATOM 3224 C CA . MET A 1 375 ? -18.334 -1.664 18.716 1.00 91.81 375 MET A CA 1
ATOM 3225 C C . MET A 1 375 ? -19.479 -0.875 18.078 1.00 91.81 375 MET A C 1
ATOM 3227 O O . MET A 1 375 ? -20.369 -0.355 18.752 1.00 91.81 375 MET A O 1
ATOM 3231 N N . THR A 1 376 ? -19.445 -0.772 16.751 1.00 92.94 376 THR A N 1
ATOM 3232 C CA . THR A 1 376 ? -20.445 -0.041 15.965 1.00 92.94 376 THR A CA 1
ATOM 3233 C C . THR A 1 376 ? -21.376 -0.988 15.209 1.00 92.94 376 THR A C 1
ATOM 3235 O O . THR A 1 376 ? -21.044 -2.142 14.963 1.00 92.94 376 THR A O 1
ATOM 3238 N N . GLU A 1 377 ? -22.518 -0.485 14.736 1.00 90.62 377 GLU A N 1
ATOM 3239 C CA . GLU A 1 377 ? -23.446 -1.247 13.881 1.00 90.62 377 GLU A CA 1
ATOM 3240 C C . GLU A 1 377 ? -22.775 -1.798 12.601 1.00 90.62 377 GLU A C 1
ATOM 3242 O O . GLU A 1 377 ? -23.158 -2.856 12.102 1.00 90.62 377 GLU A O 1
ATOM 3247 N N . ARG A 1 378 ? -21.735 -1.118 12.085 1.00 92.50 378 ARG A N 1
ATOM 3248 C CA . ARG A 1 378 ? -20.903 -1.630 10.982 1.00 92.50 378 ARG A CA 1
ATOM 3249 C C . ARG A 1 378 ? -20.095 -2.849 11.416 1.00 92.50 378 ARG A C 1
ATOM 3251 O O . ARG A 1 378 ? -20.052 -3.826 10.683 1.00 92.50 378 ARG A O 1
ATOM 3258 N N . ASP A 1 379 ? -19.465 -2.782 12.582 1.00 93.56 379 ASP A N 1
ATOM 3259 C CA . ASP A 1 379 ? -18.651 -3.876 13.116 1.00 93.56 379 ASP A CA 1
ATOM 3260 C C . ASP A 1 379 ? -19.517 -5.099 13.437 1.00 93.56 379 ASP A C 1
ATOM 3262 O O . ASP A 1 379 ? -19.126 -6.218 13.136 1.00 93.56 379 ASP A O 1
ATOM 3266 N N . TRP A 1 380 ? -20.737 -4.883 13.939 1.00 90.44 380 TRP A N 1
ATOM 3267 C CA . TRP A 1 380 ? -21.738 -5.938 14.104 1.00 90.44 380 TRP A CA 1
ATOM 3268 C C . TRP A 1 380 ? -22.246 -6.525 12.787 1.00 90.44 380 TRP A C 1
ATOM 3270 O O . TRP A 1 380 ? -22.645 -7.688 12.753 1.00 90.44 380 TRP A O 1
ATOM 3280 N N . ARG A 1 381 ? -22.258 -5.746 11.698 1.00 90.50 381 ARG A N 1
ATOM 3281 C CA . ARG A 1 381 ? -22.543 -6.281 10.362 1.00 90.50 381 ARG A CA 1
ATOM 3282 C C . ARG A 1 381 ? -21.399 -7.172 9.885 1.00 90.50 381 ARG A C 1
ATOM 3284 O O . ARG A 1 381 ? -21.681 -8.297 9.507 1.00 90.50 381 ARG A O 1
ATOM 3291 N N . ILE A 1 382 ? -20.153 -6.719 10.017 1.00 93.12 382 ILE A N 1
ATOM 3292 C CA . ILE A 1 382 ? -18.960 -7.505 9.661 1.00 93.12 382 ILE A CA 1
ATOM 3293 C C . ILE A 1 382 ? -18.895 -8.793 10.488 1.00 93.12 382 ILE A C 1
ATOM 3295 O O . ILE A 1 382 ? -18.748 -9.860 9.921 1.00 93.12 382 ILE A O 1
ATOM 3299 N N . PHE A 1 383 ? -19.144 -8.732 11.799 1.00 90.88 383 PHE A N 1
ATOM 3300 C CA . PHE A 1 383 ? -19.247 -9.926 12.646 1.00 90.88 383 PHE A CA 1
ATOM 3301 C C . PHE A 1 383 ? -20.286 -10.936 12.121 1.00 90.88 383 PHE A C 1
ATOM 3303 O O . PHE A 1 383 ? -20.070 -12.142 12.180 1.00 90.88 383 PHE A O 1
ATOM 3310 N N . ARG A 1 384 ? -21.427 -10.461 11.602 1.00 89.56 384 ARG A N 1
ATOM 3311 C CA . ARG A 1 384 ? -22.433 -11.335 10.980 1.00 89.56 384 ARG A CA 1
ATOM 3312 C C . ARG A 1 384 ? -22.001 -11.844 9.603 1.00 89.56 384 ARG A C 1
ATOM 3314 O O . ARG A 1 384 ? -22.328 -12.979 9.288 1.00 89.56 384 ARG A O 1
ATOM 3321 N N . GLU A 1 385 ? -21.291 -11.044 8.813 1.00 91.50 385 GLU A N 1
ATOM 3322 C CA . GLU A 1 385 ? -20.729 -11.440 7.513 1.00 91.50 385 GLU A CA 1
ATOM 3323 C C . GLU A 1 385 ? -19.652 -12.529 7.696 1.00 91.50 385 GLU A C 1
ATOM 3325 O O . GLU A 1 385 ? -19.796 -13.611 7.137 1.00 91.50 385 GLU A O 1
ATOM 3330 N N . ASP A 1 386 ? -18.663 -12.312 8.570 1.00 90.94 386 ASP A N 1
ATOM 3331 C CA . ASP A 1 386 ? -17.563 -13.251 8.855 1.00 90.94 386 ASP A CA 1
ATOM 3332 C C . ASP A 1 386 ? -18.054 -14.626 9.344 1.00 90.94 386 ASP A C 1
ATOM 3334 O O . ASP A 1 386 ? -17.444 -15.655 9.054 1.00 90.94 386 ASP A O 1
ATOM 3338 N N . TYR A 1 387 ? -19.172 -14.652 10.078 1.00 86.50 387 TYR A N 1
ATOM 3339 C CA . TYR A 1 387 ? -19.796 -15.877 10.587 1.00 86.50 387 TYR A CA 1
ATOM 3340 C C . TYR A 1 387 ? -21.015 -16.348 9.777 1.00 86.50 387 TYR A C 1
ATOM 3342 O O . TYR A 1 387 ? -21.724 -17.255 10.214 1.00 86.50 387 TYR A O 1
ATOM 3350 N N . ASN A 1 388 ? -21.262 -15.766 8.597 1.00 89.31 388 ASN A N 1
ATOM 3351 C CA . ASN A 1 388 ? -22.370 -16.107 7.691 1.00 89.31 388 ASN A CA 1
ATOM 3352 C C . ASN A 1 388 ? -23.771 -16.093 8.356 1.00 89.31 388 ASN A C 1
ATOM 3354 O O . ASN A 1 388 ? -24.679 -16.844 7.991 1.00 89.31 388 ASN A O 1
ATOM 3358 N N . ILE A 1 389 ? -23.970 -15.218 9.345 1.00 85.50 389 ILE A N 1
ATOM 3359 C CA . ILE A 1 389 ? -25.197 -15.096 10.137 1.00 85.50 389 ILE A CA 1
ATOM 3360 C C . ILE A 1 389 ? -26.188 -14.155 9.437 1.00 85.50 389 ILE A C 1
ATOM 3362 O O . ILE A 1 389 ? -26.180 -12.937 9.638 1.00 85.50 389 ILE A O 1
ATOM 3366 N N . THR A 1 390 ? -27.120 -14.721 8.671 1.00 87.00 390 THR A N 1
ATOM 3367 C CA . THR A 1 390 ? -28.280 -13.970 8.157 1.00 87.00 390 THR A CA 1
ATOM 3368 C C . THR A 1 390 ? -29.431 -13.983 9.164 1.00 87.00 390 THR A C 1
ATOM 3370 O O . THR A 1 390 ? -29.762 -15.033 9.712 1.00 87.00 390 THR A O 1
ATOM 3373 N N . ILE A 1 391 ? -30.076 -12.835 9.399 1.00 83.81 391 ILE A N 1
ATOM 3374 C CA . ILE A 1 391 ? -31.190 -12.717 10.352 1.00 83.81 391 ILE A CA 1
ATOM 3375 C C . ILE A 1 391 ? -32.341 -11.942 9.705 1.00 83.81 391 ILE A C 1
ATOM 3377 O O . ILE A 1 391 ? -32.126 -10.899 9.089 1.00 83.81 391 ILE A O 1
ATOM 3381 N N . LYS A 1 392 ? -33.571 -12.445 9.855 1.00 85.75 392 LYS A N 1
ATOM 3382 C CA . LYS A 1 392 ? -34.800 -11.808 9.360 1.00 85.75 392 LYS A CA 1
ATOM 3383 C C . LYS A 1 392 ? -35.631 -11.328 10.550 1.00 85.75 392 LYS A C 1
ATOM 3385 O O . LYS A 1 392 ? -36.030 -12.136 11.381 1.00 85.75 392 LYS A O 1
ATOM 3390 N N . GLY A 1 393 ? -35.888 -10.024 10.631 1.00 84.38 393 GLY A N 1
ATOM 3391 C CA . GLY A 1 393 ? -36.638 -9.405 11.728 1.00 84.38 393 GLY A CA 1
ATOM 3392 C C . GLY A 1 393 ? -36.212 -7.957 11.980 1.00 84.38 393 GLY A C 1
ATOM 3393 O O . GLY A 1 393 ? -35.188 -7.505 11.475 1.00 84.38 393 GLY A O 1
ATOM 3394 N N . GLY A 1 394 ? -37.005 -7.218 12.756 1.00 80.19 394 GLY A N 1
ATOM 3395 C CA . GLY A 1 394 ? -36.669 -5.865 13.212 1.00 80.19 394 GLY A CA 1
ATOM 3396 C C . GLY A 1 394 ? -36.334 -5.852 14.704 1.00 80.19 394 GLY A C 1
ATOM 3397 O O . GLY A 1 394 ? -36.986 -6.553 15.468 1.00 80.19 394 GLY A O 1
ATOM 3398 N N . ARG A 1 395 ? -35.363 -5.022 15.118 1.00 79.19 395 ARG A N 1
ATOM 3399 C CA . ARG A 1 395 ? -34.846 -4.935 16.507 1.00 79.19 395 ARG A CA 1
ATOM 3400 C C . ARG A 1 395 ? -34.284 -6.255 17.052 1.00 79.19 395 ARG A C 1
ATOM 3402 O O . ARG A 1 395 ? -34.576 -6.647 18.175 1.00 79.19 395 ARG A O 1
ATOM 3409 N N . ILE A 1 396 ? -33.447 -6.905 16.255 1.00 83.56 396 ILE A N 1
ATOM 3410 C CA . ILE A 1 396 ? -32.650 -8.043 16.714 1.00 83.56 396 ILE A CA 1
ATOM 3411 C C . ILE A 1 396 ? -31.569 -7.521 17.686 1.00 83.56 396 ILE A C 1
ATOM 3413 O O . ILE A 1 396 ? -30.933 -6.513 17.363 1.00 83.56 396 ILE A O 1
ATOM 3417 N N . PRO A 1 397 ? -31.366 -8.154 18.854 1.00 85.81 397 PRO A N 1
ATOM 3418 C CA . PRO A 1 397 ? -30.276 -7.828 19.774 1.00 85.81 397 PRO A CA 1
ATOM 3419 C C . PRO A 1 397 ? -28.910 -8.184 19.172 1.00 85.81 397 PRO A C 1
ATOM 3421 O O . PRO A 1 397 ? -28.795 -9.093 18.349 1.00 85.81 397 PRO A O 1
ATOM 3424 N N . ASP A 1 398 ? -27.861 -7.483 19.595 1.00 86.19 398 ASP A N 1
ATOM 3425 C CA . ASP A 1 398 ? -26.521 -7.737 19.070 1.00 86.19 398 ASP A CA 1
ATOM 3426 C C . ASP A 1 398 ? -25.998 -9.140 19.476 1.00 86.19 398 ASP A C 1
ATOM 3428 O O . ASP A 1 398 ? -26.250 -9.580 20.606 1.00 86.19 398 ASP A O 1
ATOM 3432 N N . PRO A 1 399 ? -25.287 -9.866 18.584 1.00 85.88 399 PRO A N 1
ATOM 3433 C CA . PRO A 1 399 ? -24.781 -11.207 18.880 1.00 85.88 399 PRO A CA 1
ATOM 3434 C C . PRO A 1 399 ? -23.725 -11.250 19.991 1.00 85.88 399 PRO A C 1
ATOM 3436 O O . PRO A 1 399 ? -22.961 -10.312 20.192 1.00 85.88 399 PRO A O 1
ATOM 3439 N N . ILE A 1 400 ? -23.595 -12.388 20.669 1.00 86.38 400 ILE A N 1
ATOM 3440 C CA . ILE A 1 400 ? -22.513 -12.599 21.643 1.00 86.38 400 ILE A CA 1
ATOM 3441 C C . ILE A 1 400 ? -21.180 -12.883 20.923 1.00 86.38 400 ILE A C 1
ATOM 3443 O O . ILE A 1 400 ? -21.113 -13.705 20.015 1.00 86.38 400 ILE A O 1
ATOM 3447 N N . ARG A 1 401 ? -20.096 -12.231 21.364 1.00 86.06 401 ARG A N 1
ATOM 3448 C CA . ARG A 1 401 ? -18.720 -12.383 20.838 1.00 86.06 401 ARG A CA 1
ATOM 3449 C C . ARG A 1 401 ? -17.814 -13.344 21.615 1.00 86.06 401 ARG A C 1
ATOM 3451 O O . ARG A 1 401 ? -16.672 -13.553 21.218 1.00 86.06 401 ARG A O 1
ATOM 3458 N N . SER A 1 402 ? -18.263 -13.792 22.785 1.00 84.00 402 SER A N 1
ATOM 3459 C CA . SER A 1 402 ? -17.610 -13.482 24.066 1.00 84.00 402 SER A CA 1
ATOM 3460 C C . SER A 1 402 ? -18.411 -14.109 25.218 1.00 84.00 402 SER A C 1
ATOM 3462 O O . SER A 1 402 ? -19.331 -13.469 25.707 1.00 84.00 402 SER A O 1
ATOM 3464 N N . TRP A 1 403 ? -18.113 -15.325 25.696 1.00 82.31 403 TRP A N 1
ATOM 3465 C CA . TRP A 1 403 ? -18.823 -15.950 26.830 1.00 82.31 403 TRP A CA 1
ATOM 3466 C C . TRP A 1 403 ? -18.600 -15.089 28.079 1.00 82.31 403 TRP A C 1
ATOM 3468 O O . TRP A 1 403 ? -19.534 -14.818 28.825 1.00 82.31 403 TRP A O 1
ATOM 3478 N N . LYS A 1 404 ? -17.395 -14.518 28.216 1.00 82.25 404 LYS A N 1
ATOM 3479 C CA . LYS A 1 404 ? -17.039 -13.513 29.233 1.00 82.25 404 LYS A CA 1
ATOM 3480 C C . LYS A 1 404 ? -17.788 -12.180 29.062 1.00 82.25 404 LYS A C 1
ATOM 3482 O O . LYS A 1 404 ? -17.849 -11.396 30.002 1.00 82.25 404 LYS A O 1
ATOM 3487 N N . GLU A 1 405 ? -18.352 -11.927 27.881 1.00 80.25 405 GLU A N 1
ATOM 3488 C CA . GLU A 1 405 ? -19.104 -10.718 27.511 1.00 80.25 405 GLU A CA 1
ATOM 3489 C C . GLU A 1 405 ? -20.632 -10.939 27.478 1.00 80.25 405 GLU A C 1
ATOM 3491 O O . GLU A 1 405 ? -21.383 -9.975 27.378 1.00 80.25 405 GLU A O 1
ATOM 3496 N N . SER A 1 406 ? -21.101 -12.188 27.596 1.00 78.12 406 SER A N 1
ATOM 3497 C CA . SER A 1 406 ? -22.517 -12.586 27.479 1.00 78.12 406 SER A CA 1
ATOM 3498 C C . SER A 1 406 ? -23.430 -12.093 28.608 1.00 78.12 406 SER A C 1
ATOM 3500 O O . SER A 1 406 ? -24.648 -12.127 28.475 1.00 78.12 406 SER A O 1
ATOM 3502 N N . GLY A 1 407 ? -22.857 -11.676 29.741 1.00 82.12 407 GLY A N 1
ATOM 3503 C CA . GLY A 1 407 ? -23.615 -11.305 30.939 1.00 82.12 407 GLY A CA 1
ATOM 3504 C C . GLY A 1 407 ? -24.179 -12.485 31.744 1.00 82.12 407 GLY A C 1
ATOM 3505 O O . GLY A 1 407 ? -24.899 -12.247 32.713 1.00 82.12 407 GLY A O 1
ATOM 3506 N N . PHE A 1 408 ? -23.855 -13.738 31.398 1.00 83.94 408 PHE A N 1
ATOM 3507 C CA . PHE A 1 408 ? -24.305 -14.904 32.165 1.00 83.94 408 PHE A CA 1
ATOM 3508 C C . PHE A 1 408 ? -23.729 -14.953 33.588 1.00 83.94 408 PHE A C 1
ATOM 3510 O O . PHE A 1 408 ? -22.666 -14.407 33.897 1.00 83.94 408 PHE A O 1
ATOM 3517 N N . GLN A 1 409 ? -24.446 -15.652 34.472 1.00 87.88 409 GLN A N 1
ATOM 3518 C CA . GLN A 1 409 ? -23.994 -15.929 35.833 1.00 87.88 409 GLN A CA 1
ATOM 3519 C C . GLN A 1 409 ? -22.689 -16.737 35.814 1.00 87.88 409 GLN A C 1
ATOM 3521 O O . GLN A 1 409 ? -22.515 -17.630 34.985 1.00 87.88 409 GLN A O 1
ATOM 3526 N N . LYS A 1 410 ? -21.786 -16.457 36.762 1.00 85.25 410 LYS A N 1
ATOM 3527 C CA . LYS A 1 410 ? -20.461 -17.100 36.829 1.00 85.25 410 LYS A CA 1
ATOM 3528 C C . LYS A 1 410 ? -20.542 -18.625 36.889 1.00 85.25 410 LYS A C 1
ATOM 3530 O O . LYS A 1 410 ? -19.757 -19.287 36.234 1.00 85.25 410 LYS A O 1
ATOM 3535 N N . GLU A 1 411 ? -21.538 -19.163 37.587 1.00 90.19 411 GLU A N 1
ATOM 3536 C CA . GLU A 1 411 ? -21.791 -20.606 37.677 1.00 90.19 411 GLU A CA 1
ATOM 3537 C C . GLU A 1 411 ? -22.022 -21.249 36.299 1.00 90.19 411 GLU A C 1
ATOM 3539 O O . GLU A 1 411 ? -21.531 -22.344 36.042 1.00 90.19 411 GLU A O 1
ATOM 3544 N N . ILE A 1 412 ? -22.705 -20.551 35.383 1.00 86.38 412 ILE A N 1
ATOM 3545 C CA . ILE A 1 412 ? -22.939 -21.013 34.007 1.00 86.38 412 ILE A CA 1
ATOM 3546 C C . ILE A 1 412 ? -21.635 -20.960 33.203 1.00 86.38 412 ILE A C 1
ATOM 3548 O O . ILE A 1 412 ? -21.326 -21.905 32.481 1.00 86.38 412 ILE A O 1
ATOM 3552 N N . LEU A 1 413 ? -20.843 -19.893 33.357 1.00 84.19 413 LEU A N 1
ATOM 3553 C CA . LEU A 1 413 ? -19.539 -19.761 32.695 1.00 84.19 413 LEU A CA 1
ATOM 3554 C C . LEU A 1 413 ? -18.560 -20.852 33.157 1.00 84.19 413 LEU A C 1
ATOM 3556 O O . LEU A 1 413 ? -17.963 -21.522 32.322 1.00 84.19 413 LEU A O 1
ATOM 3560 N N . ASP A 1 414 ? -18.490 -21.113 34.464 1.00 86.81 414 ASP A N 1
ATOM 3561 C CA . ASP A 1 414 ? -17.678 -22.186 35.047 1.00 86.81 414 ASP A CA 1
ATOM 3562 C C . ASP A 1 414 ? -18.105 -23.579 34.544 1.00 86.81 414 ASP A C 1
ATOM 3564 O O . ASP A 1 414 ? -17.286 -24.495 34.502 1.00 86.81 414 ASP A O 1
ATOM 3568 N N . ILE A 1 415 ? -19.382 -23.776 34.192 1.00 87.94 415 ILE A N 1
ATOM 3569 C CA . ILE A 1 415 ? -19.886 -25.020 33.588 1.00 87.94 415 ILE A CA 1
ATOM 3570 C C . ILE A 1 415 ? -19.513 -25.097 32.099 1.00 87.94 415 ILE A C 1
ATOM 3572 O O . ILE A 1 415 ? -19.058 -26.148 31.651 1.00 87.94 415 ILE A O 1
ATOM 3576 N N . ILE A 1 416 ? -19.653 -24.005 31.341 1.00 84.81 416 ILE A N 1
ATOM 3577 C CA . ILE A 1 416 ? -19.267 -23.930 29.919 1.00 84.81 416 ILE A CA 1
ATOM 3578 C C . ILE A 1 416 ? -17.766 -24.206 29.747 1.00 84.81 416 ILE A C 1
ATOM 3580 O O . ILE A 1 416 ? -17.392 -25.031 28.908 1.00 84.81 416 ILE A O 1
ATOM 3584 N N . ASP A 1 417 ? -16.927 -23.590 30.586 1.00 85.62 417 ASP A N 1
ATOM 3585 C CA . ASP A 1 417 ? -15.477 -23.803 30.596 1.00 85.62 417 ASP A CA 1
ATOM 3586 C C . ASP A 1 417 ? -15.131 -25.259 30.983 1.00 85.62 417 ASP A C 1
ATOM 3588 O O . ASP A 1 417 ? -14.287 -25.878 30.339 1.00 85.62 417 ASP A O 1
ATOM 3592 N N . LYS A 1 418 ? -15.834 -25.873 31.953 1.00 87.62 418 LYS A N 1
ATOM 3593 C CA . LYS A 1 418 ? -15.642 -27.297 32.327 1.00 87.62 418 LYS A CA 1
ATOM 3594 C C . LYS A 1 418 ? -16.028 -28.293 31.235 1.00 87.62 418 LYS A C 1
ATOM 3596 O O . LYS A 1 418 ? -15.419 -29.355 31.155 1.00 87.62 418 LYS A O 1
ATOM 3601 N N . ILE A 1 419 ? -17.046 -27.992 30.427 1.00 86.06 419 ILE A N 1
ATOM 3602 C CA . ILE A 1 419 ? -17.451 -28.848 29.295 1.00 86.06 419 ILE A CA 1
ATOM 3603 C C . ILE A 1 419 ? -16.577 -28.558 28.053 1.00 86.06 419 ILE A C 1
ATOM 3605 O O . ILE A 1 419 ? -16.697 -29.223 27.027 1.00 86.06 419 ILE A O 1
ATOM 3609 N N . ASN A 1 420 ? -15.655 -27.593 28.153 1.00 80.25 420 ASN A N 1
ATOM 3610 C CA . ASN A 1 420 ? -14.743 -27.169 27.097 1.00 80.25 420 ASN A CA 1
ATOM 3611 C C . ASN A 1 420 ? -15.463 -26.738 25.804 1.00 80.25 420 ASN A C 1
ATOM 3613 O O . ASN A 1 420 ? -14.997 -26.998 24.692 1.00 80.25 420 ASN A O 1
ATOM 3617 N N . TYR A 1 421 ? -16.615 -26.067 25.942 1.00 76.38 421 TYR A N 1
ATOM 3618 C CA . TYR A 1 421 ? -17.354 -25.494 24.812 1.00 76.38 421 TYR A CA 1
ATOM 3619 C C . TYR A 1 421 ? -16.668 -24.220 24.298 1.00 76.38 421 TYR A C 1
ATOM 3621 O O . TYR A 1 421 ? -17.085 -23.086 24.556 1.00 76.38 421 TYR A O 1
ATOM 3629 N N . HIS A 1 422 ? -15.585 -24.432 23.554 1.00 65.38 422 HIS A N 1
ATOM 3630 C CA . HIS A 1 422 ? -14.906 -23.403 22.779 1.00 65.38 422 HIS A CA 1
ATOM 3631 C C . HIS A 1 422 ? -15.763 -22.889 21.607 1.00 65.38 422 HIS A C 1
ATOM 3633 O O . HIS A 1 422 ? -16.826 -23.422 21.282 1.00 65.38 422 HIS A O 1
ATOM 3639 N N . TRP A 1 423 ? -15.286 -21.795 21.016 1.00 60.03 423 TRP A N 1
ATOM 3640 C CA . TRP A 1 423 ? -16.015 -20.824 20.191 1.00 60.03 423 TRP A CA 1
ATOM 3641 C C . TRP A 1 423 ? -16.666 -21.347 18.906 1.00 60.03 423 TRP A C 1
ATOM 3643 O O . TRP A 1 423 ? -17.497 -20.658 18.322 1.00 60.03 423 TRP A O 1
ATOM 3653 N N . ASP A 1 424 ? -16.356 -22.571 18.495 1.00 50.31 424 ASP A N 1
ATOM 3654 C CA . ASP A 1 424 ? -16.568 -23.049 17.128 1.00 50.31 424 ASP A CA 1
ATOM 3655 C C . ASP A 1 424 ? -18.023 -23.453 16.797 1.00 50.31 424 ASP A C 1
ATOM 3657 O O . ASP A 1 424 ? -18.320 -23.854 15.671 1.00 50.31 424 ASP A O 1
ATOM 3661 N N . LYS A 1 425 ? -18.967 -23.356 17.749 1.00 48.50 425 LYS A N 1
ATOM 3662 C CA . LYS A 1 425 ? -20.392 -23.709 17.547 1.00 48.50 425 LYS A CA 1
ATOM 3663 C C . LYS A 1 425 ? -21.323 -22.493 17.638 1.00 48.50 425 LYS A C 1
ATOM 3665 O O . LYS A 1 425 ? -22.012 -22.256 18.627 1.00 48.50 425 LYS A O 1
ATOM 3670 N N . PHE A 1 426 ? -21.385 -21.772 16.520 1.00 51.97 426 PHE A N 1
ATOM 3671 C CA . PHE A 1 426 ? -21.961 -20.428 16.358 1.00 51.97 426 PHE A CA 1
ATOM 3672 C C . PHE A 1 426 ? -23.476 -20.241 16.566 1.00 51.97 426 PHE A C 1
ATOM 3674 O O . PHE A 1 426 ? -23.916 -19.112 16.781 1.00 51.97 426 PHE A O 1
ATOM 3681 N N . MET A 1 427 ? -24.287 -21.304 16.547 1.00 50.62 427 MET A N 1
ATOM 3682 C CA . MET A 1 427 ? -25.763 -21.205 16.557 1.00 50.62 427 MET A CA 1
ATOM 3683 C C . MET A 1 427 ? -26.370 -20.510 17.795 1.00 50.62 427 MET A C 1
ATOM 3685 O O . MET A 1 427 ? -27.493 -20.017 17.725 1.00 50.62 427 MET A O 1
ATOM 3689 N N . PHE A 1 428 ? -25.664 -20.452 18.930 1.00 49.81 428 PHE A N 1
ATOM 3690 C CA . PHE A 1 428 ? -26.217 -19.891 20.173 1.00 49.81 428 PHE A CA 1
ATOM 3691 C C . PHE A 1 428 ? -26.281 -18.354 20.211 1.00 49.81 428 PHE A C 1
ATOM 3693 O O . PHE A 1 428 ? -27.104 -17.794 20.938 1.00 49.81 428 PHE A O 1
ATOM 3700 N N . CYS A 1 429 ? -25.443 -17.653 19.439 1.00 54.34 429 CYS A N 1
ATOM 3701 C CA . CYS A 1 429 ? -25.155 -16.234 19.686 1.00 54.34 429 CYS A CA 1
ATOM 3702 C C . CYS A 1 429 ? -26.286 -15.257 19.319 1.00 54.34 429 CYS A C 1
ATOM 3704 O O . CYS A 1 429 ? -26.250 -14.118 19.777 1.00 54.34 429 CYS A O 1
ATOM 3706 N N . THR A 1 430 ? -27.279 -15.673 18.525 1.00 52.34 430 THR A N 1
ATOM 3707 C CA . THR A 1 430 ? -28.438 -14.842 18.132 1.00 52.34 430 THR A CA 1
ATOM 3708 C C . THR A 1 430 ? -29.752 -15.243 18.798 1.00 52.34 430 THR A C 1
ATOM 3710 O O . THR A 1 430 ? -30.688 -14.448 18.820 1.00 52.34 430 THR A O 1
ATOM 3713 N N . ALA A 1 431 ? -29.858 -16.472 19.310 1.00 53.81 431 ALA A N 1
ATOM 3714 C CA . ALA A 1 431 ? -31.117 -17.008 19.826 1.00 53.81 431 ALA A CA 1
ATOM 3715 C C . ALA A 1 431 ? -31.434 -16.523 21.251 1.00 53.81 431 ALA A C 1
ATOM 3717 O O . ALA A 1 431 ? -32.596 -16.283 21.569 1.00 53.81 431 ALA A O 1
ATOM 3718 N N . TYR A 1 432 ? -30.407 -16.356 22.091 1.00 52.88 432 TYR A N 1
ATOM 3719 C CA . TYR A 1 432 ? -30.555 -16.290 23.552 1.00 52.88 432 TYR A CA 1
ATOM 3720 C C . TYR A 1 432 ? -31.003 -14.930 24.127 1.00 52.88 432 TYR A C 1
ATOM 3722 O O . TYR A 1 432 ? -31.324 -14.841 25.303 1.00 52.88 432 TYR A O 1
ATOM 3730 N N . ASN A 1 433 ? -31.041 -13.866 23.319 1.00 49.38 433 ASN A N 1
ATOM 3731 C CA . ASN A 1 433 ? -31.389 -12.504 23.763 1.00 49.38 433 ASN A CA 1
ATOM 3732 C C . ASN A 1 433 ? -32.861 -12.114 23.455 1.00 49.38 433 ASN A C 1
ATOM 3734 O O . ASN A 1 433 ? -33.167 -10.927 23.348 1.00 49.38 433 ASN A O 1
ATOM 3738 N N . ASN A 1 434 ? -33.758 -13.090 23.248 1.00 39.16 434 ASN A N 1
ATOM 3739 C CA . ASN A 1 434 ? -35.160 -12.879 22.831 1.00 39.16 434 ASN A CA 1
ATOM 3740 C C . ASN A 1 434 ? -36.221 -13.127 23.931 1.00 39.16 434 ASN A C 1
ATOM 3742 O O . ASN A 1 434 ? -37.406 -13.187 23.600 1.00 39.16 434 ASN A O 1
ATOM 3746 N N . GLU A 1 435 ? -35.825 -13.259 25.202 1.00 32.75 435 GLU A N 1
ATOM 3747 C CA . GLU A 1 435 ? -36.740 -13.366 26.361 1.00 32.75 435 GLU A CA 1
ATOM 3748 C C . GLU A 1 435 ? -36.735 -12.093 27.229 1.00 32.75 435 GLU A C 1
ATOM 3750 O O . GLU A 1 435 ? -35.630 -11.581 27.526 1.00 32.75 435 GLU A O 1
#

pLDDT: mean 72.18, std 20.53, range [27.31, 95.25]

Secondary structure (DSSP, 8-state):
------PPP---HHHHHHHHHHHHHHHHHHHHHHHHHHHHHHHHHHHHHHHHHHHHHHHHHHHHHHHHHHHHHHHHHGGGG---------S---STHHHHTTSTTSS--------PPPP------------------------------------------PPPPHHHHHHHHHHHHHHHHS-----HHHHHHHHHHHHHHHHHHHHHHHHHHHHHHHHHHHHHHHHHHHHHHHHHHHHHHHHHHHHHHHHHHHHHHHHHHHHHS--------PPPTT-SS---SPPGGG-----SSHHHHS-----GGGT---SSS-HHHHHHHHHHHHHHHHHHH--HHHHHHHHHHHHHHHHHHHHHHHHT--GGGS-GGG--HHHHHHHHHHTT----SSSPPPPPS-GGGS---HHHHHHHHHTT--TT-GGGTTTTT--

Sequence (435 aa):
MAGHDKKPVRRSRSRERERERDRERERERRERRRSRSRSKDRKKERKRSRSRERDRERERERARSRERREQTKDKSLDKNRKTSPIFIIDDETKKDLKQHQQQLLASDFNKNNEHNDDECDDDDDDNNDNGNNEEHDNDNDENNDNDNGENEKRTKTNGKKEPLSLEELLAKKKAEEEARAKPKFLSKEARAAIALKKRQEEVENMRKQQDEERRIFSQNDISTTSKSREWDERNRRRENQRLRDEEVKDKDKEKEVEAIKERYLGLIKKKRRVRRLNDRKFVFDWDTSEDTSVDYNNIYKERHQVQFFGRGNLAGIDIKAQKRDQSKFYGELLEKRRTEAEKEQEKMRLKKVKRKEEKQKWDDRHWSEKALNEMTERDWRIFREDYNITIKGGRIPDPIRSWKESGFQKEILDIIDKINYHWDKFMFCTAYNNE

Organism: Microctonus hyperodae (NCBI:txid165561)

InterPro domains:
  IPR027417 P-loop containing nucleoside triphosphate hydrolase [G3DSA:3.40.50.300] (362-424)
  IPR057479 PRP28/DDX23-like, helical domain [PF25430] (282-366)